Protein 4GXW (pdb70)

Structure (mmCIF, N/CA/C/O backbone):
data_4GXW
#
_entry.id   4GXW
#
_cell.length_a   73.058
_cell.length_b   66.223
_cell.length_c   75.432
_cell.angle_alpha   90.000
_cell.angle_beta   93.640
_cell.angle_gamma   90.000
#
_symmetry.space_group_name_H-M   'P 1 21 1'
#
loop_
_entity.id
_entity.type
_entity.pdbx_description
1 polymer 'Adenosine deaminase'
2 non-polymer 'ZINC ION'
3 non-polymer 'CHLORIDE ION'
4 water water
#
loop_
_atom_site.group_PDB
_atom_site.id
_atom_site.type_symbol
_atom_site.label_atom_id
_atom_site.label_alt_id
_atom_site.label_comp_id
_atom_site.label_asym_id
_atom_site.label_entity_id
_atom_site.label_seq_id
_atom_site.pdbx_PDB_ins_code
_atom_site.Cartn_x
_atom_site.Cartn_y
_atom_site.Cartn_z
_atom_site.occupancy
_atom_site.B_iso_or_equiv
_atom_site.auth_seq_id
_atom_site.auth_comp_id
_atom_site.auth_asym_id
_atom_site.auth_atom_id
_atom_site.pdbx_PDB_model_num
ATOM 1 N N . GLY A 1 4 ? -56.790 -14.685 20.367 1.00 37.37 3 GLY A N 1
ATOM 2 C CA . GLY A 1 4 ? -55.611 -14.562 19.526 1.00 29.86 3 GLY A CA 1
ATOM 3 C C . GLY A 1 4 ? -55.351 -15.825 18.724 1.00 30.75 3 GLY A C 1
ATOM 4 O O . GLY A 1 4 ? -56.203 -16.709 18.652 1.00 36.48 3 GLY A O 1
ATOM 5 N N . THR A 1 5 ? -54.173 -15.908 18.116 1.00 22.25 4 THR A N 1
ATOM 6 C CA . THR A 1 5 ? -53.770 -17.100 17.384 1.00 20.72 4 THR A CA 1
ATOM 7 C C . THR A 1 5 ? -52.492 -17.627 18.003 1.00 17.96 4 THR A C 1
ATOM 8 O O . THR A 1 5 ? -51.708 -16.847 18.542 1.00 19.37 4 THR A O 1
ATOM 12 N N . PRO A 1 6 ? -52.269 -18.949 17.926 1.00 17.16 5 PRO A N 1
ATOM 13 C CA . PRO A 1 6 ? -50.994 -19.477 18.414 1.00 15.87 5 PRO A CA 1
ATOM 14 C C . PRO A 1 6 ? -49.824 -18.802 17.701 1.00 16.66 5 PRO A C 1
ATOM 15 O O . PRO A 1 6 ? -49.889 -18.562 16.489 1.00 15.62 5 PRO A O 1
ATOM 19 N N . GLY A 1 7 ? -48.793 -18.451 18.463 1.00 17.47 6 GLY A N 1
ATOM 20 C CA . GLY A 1 7 ? -47.595 -17.841 17.909 1.00 16.63 6 GLY A CA 1
ATOM 21 C C . GLY A 1 7 ? -47.813 -16.455 17.327 1.00 19.32 6 GLY A C 1
ATOM 22 O O . GLY A 1 7 ? -46.951 -15.934 16.622 1.00 17.54 6 GLY A O 1
ATOM 23 N N . ASN A 1 8 ? -48.965 -15.858 17.623 1.00 19.86 7 ASN A N 1
ATOM 24 C CA . ASN A 1 8 ? -49.331 -14.560 17.056 1.00 17.94 7 ASN A CA 1
ATOM 25 C C . ASN A 1 8 ? -49.210 -14.515 15.534 1.00 18.67 7 ASN A C 1
ATOM 26 O O . ASN A 1 8 ? -48.877 -13.476 14.959 1.00 20.41 7 ASN A O 1
ATOM 31 N N . VAL A 1 9 ? -49.472 -15.648 14.889 1.00 15.68 8 VAL A N 1
ATOM 32 C CA . VAL A 1 9 ? -49.472 -15.721 13.434 1.00 14.43 8 VAL A CA 1
ATOM 33 C C . VAL A 1 9 ? -50.749 -15.056 12.907 1.00 14.66 8 VAL A C 1
ATOM 34 O O . VAL A 1 9 ? -51.688 -14.815 13.678 1.00 15.06 8 VAL A O 1
ATOM 38 N N . PRO A 1 10 ? -50.791 -14.733 11.602 1.00 15.03 9 PRO A N 1
ATOM 39 C CA . PRO A 1 10 ? -52.020 -14.142 11.058 1.00 15.94 9 PRO A CA 1
ATOM 40 C C . PRO A 1 10 ? -53.264 -15.002 11.320 1.00 16.12 9 PRO A C 1
ATOM 41 O O . PRO A 1 10 ? -53.186 -16.231 11.313 1.00 15.58 9 PRO A O 1
ATOM 45 N N . ALA A 1 11 ? -54.401 -14.353 11.554 1.00 16.90 10 ALA A N 1
ATOM 46 C CA . ALA A 1 11 ? -55.630 -15.065 11.862 1.00 17.93 10 ALA A CA 1
ATOM 47 C C . ALA A 1 11 ? -55.989 -15.983 10.702 1.00 17.87 10 ALA A C 1
ATOM 48 O O . ALA A 1 11 ? -55.745 -15.650 9.544 1.00 19.97 10 ALA A O 1
ATOM 50 N N . ALA A 1 12 ? -56.540 -17.147 11.021 1.00 17.64 11 ALA A N 1
ATOM 51 C CA . ALA A 1 12 ? -56.925 -18.114 9.995 1.00 23.08 11 ALA A CA 1
ATOM 52 C C . ALA A 1 12 ? -57.950 -17.519 9.034 1.00 28.34 11 ALA A C 1
ATOM 53 O O . ALA A 1 12 ? -58.868 -16.823 9.460 1.00 26.22 11 ALA A O 1
ATOM 55 N N . ARG A 1 13 ? -57.779 -17.787 7.742 1.00 32.78 12 ARG A N 1
ATOM 56 C CA . ARG A 1 13 ? -58.710 -17.318 6.720 1.00 41.82 12 ARG A CA 1
ATOM 57 C C . ARG A 1 13 ? -59.399 -18.521 6.084 1.00 40.75 12 ARG A C 1
ATOM 58 O O . ARG A 1 13 ? -59.951 -18.430 4.989 1.00 39.57 12 ARG A O 1
ATOM 66 N N . THR A 1 14 ? -59.374 -19.639 6.804 1.00 37.60 13 THR A N 1
ATOM 67 C CA . THR A 1 14 ? -59.778 -20.938 6.274 1.00 35.07 13 THR A CA 1
ATOM 68 C C . THR A 1 14 ? -61.204 -21.349 6.619 1.00 36.06 13 THR A C 1
ATOM 69 O O . THR A 1 14 ? -61.687 -22.368 6.125 1.00 33.51 13 THR A O 1
ATOM 73 N N . GLY A 1 15 ? -61.862 -20.592 7.492 1.00 37.35 14 GLY A N 1
ATOM 74 C CA . GLY A 1 15 ? -63.211 -20.931 7.909 1.00 38.96 14 GLY A CA 1
ATOM 75 C C . GLY A 1 15 ? -63.317 -21.976 9.012 1.00 38.40 14 GLY A C 1
ATOM 76 O O . GLY A 1 15 ? -64.401 -22.175 9.568 1.00 43.23 14 GLY A O 1
ATOM 77 N N . ILE A 1 16 ? -62.212 -22.655 9.326 1.00 38.27 15 ILE A N 1
ATOM 78 C CA . ILE A 1 16 ? -62.212 -23.608 10.436 1.00 37.05 15 ILE A CA 1
ATOM 79 C C . ILE A 1 16 ? -62.224 -22.861 11.757 1.00 37.42 15 ILE A C 1
ATOM 80 O O . ILE A 1 16 ? -61.336 -22.047 12.030 1.00 35.84 15 ILE A O 1
ATOM 85 N N . GLU A 1 17 ? -63.226 -23.136 12.582 1.00 34.45 16 GLU A N 1
ATOM 86 C CA . GLU A 1 17 ? -63.240 -22.589 13.927 1.00 35.59 16 GLU A CA 1
ATOM 87 C C . GLU A 1 17 ? -62.683 -23.628 14.886 1.00 25.07 16 GLU A C 1
ATOM 88 O O . GLU A 1 17 ? -63.194 -24.746 14.970 1.00 29.71 16 GLU A O 1
ATOM 94 N N . ILE A 1 18 ? -61.607 -23.266 15.576 1.00 23.67 17 ILE A N 1
ATOM 95 C CA . ILE A 1 18 ? -61.011 -24.150 16.564 1.00 20.04 17 ILE A CA 1
ATOM 96 C C . ILE A 1 18 ? -61.820 -24.075 17.854 1.00 20.94 17 ILE A C 1
ATOM 97 O O . ILE A 1 18 ? -62.012 -22.997 18.418 1.00 20.31 17 ILE A O 1
ATOM 102 N N . THR A 1 19 ? -62.303 -25.225 18.308 1.00 18.69 18 THR A N 1
ATOM 103 C CA . THR A 1 19 ? -63.131 -25.287 19.503 1.00 17.26 18 THR A CA 1
ATOM 104 C C . THR A 1 19 ? -62.354 -25.947 20.626 1.00 18.38 18 THR A C 1
ATOM 105 O O . THR A 1 19 ? -61.250 -26.459 20.411 1.00 16.20 18 THR A O 1
ATOM 109 N N . ALA A 1 20 ? -62.936 -25.946 21.822 1.00 17.87 19 ALA A N 1
ATOM 110 C CA . ALA A 1 20 ? -62.336 -26.639 22.955 1.00 16.39 19 ALA A CA 1
ATOM 111 C C . ALA A 1 20 ? -62.079 -28.105 22.616 1.00 17.19 19 ALA A C 1
ATOM 112 O O . ALA A 1 20 ? -61.060 -28.658 23.009 1.00 16.17 19 ALA A O 1
ATOM 114 N N . ALA A 1 21 ? -63.006 -28.723 21.883 1.00 15.36 20 ALA A N 1
ATOM 115 C CA . ALA A 1 21 ? -62.850 -30.110 21.444 1.00 15.44 20 ALA A CA 1
ATOM 116 C C . ALA A 1 21 ? -61.574 -30.299 20.621 1.00 14.26 20 ALA A C 1
ATOM 117 O O . ALA A 1 21 ? -60.806 -31.250 20.839 1.00 13.70 20 ALA A O 1
ATOM 119 N N . HIS A 1 22 ? -61.352 -29.397 19.669 1.00 14.38 21 HIS A N 1
ATOM 120 C CA . HIS A 1 22 ? -60.141 -29.431 18.857 1.00 13.82 21 HIS A CA 1
ATOM 121 C C . HIS A 1 22 ? -58.908 -29.288 19.734 1.00 13.27 21 HIS A C 1
ATOM 122 O O . HIS A 1 22 ? -57.941 -30.033 19.581 1.00 12.73 21 HIS A O 1
ATOM 129 N N . ARG A 1 23 ? -58.935 -28.329 20.656 1.00 13.50 22 ARG A N 1
ATOM 130 C CA . ARG A 1 23 ? -57.774 -28.120 21.523 1.00 13.07 22 ARG A CA 1
ATOM 131 C C . ARG A 1 23 ? -57.464 -29.344 22.380 1.00 12.71 22 ARG A C 1
ATOM 132 O O . ARG A 1 23 ? -56.296 -29.667 22.586 1.00 13.48 22 ARG A O 1
ATOM 140 N N . ALA A 1 24 ? -58.503 -30.030 22.847 1.00 13.71 23 ALA A N 1
ATOM 141 C CA . ALA A 1 24 ? -58.320 -31.243 23.628 1.00 12.77 23 ALA A CA 1
ATOM 142 C C . ALA A 1 24 ? -57.676 -32.324 22.759 1.00 13.77 23 ALA A C 1
ATOM 143 O O . ALA A 1 24 ? -56.798 -33.056 23.226 1.00 13.98 23 ALA A O 1
ATOM 145 N N . PHE A 1 25 ? -58.109 -32.414 21.498 1.00 12.35 24 PHE A N 1
ATOM 146 C CA . PHE A 1 25 ? -57.528 -33.360 20.542 1.00 11.95 24 PHE A CA 1
ATOM 147 C C . PHE A 1 25 ? -56.044 -33.084 20.327 1.00 11.80 24 PHE A C 1
ATOM 148 O O . PHE A 1 25 ? -55.224 -33.979 20.463 1.00 11.45 24 PHE A O 1
ATOM 156 N N . PHE A 1 26 ? -55.698 -31.841 20.009 1.00 11.49 25 PHE A N 1
ATOM 157 C CA . PHE A 1 26 ? -54.299 -31.531 19.708 1.00 11.04 25 PHE A CA 1
ATOM 158 C C . PHE A 1 26 ? -53.410 -31.759 20.922 1.00 10.74 25 PHE A C 1
ATOM 159 O O . PHE A 1 26 ? -52.269 -32.210 20.790 1.00 11.26 25 PHE A O 1
ATOM 167 N N . HIS A 1 27 ? -53.940 -31.455 22.100 1.00 11.48 26 HIS A N 1
ATOM 168 C CA . HIS A 1 27 ? -53.212 -31.665 23.342 1.00 11.80 26 HIS A CA 1
ATOM 169 C C . HIS A 1 27 ? -52.956 -33.139 23.647 1.00 12.00 26 HIS A C 1
ATOM 170 O O . HIS A 1 27 ? -51.847 -33.502 24.045 1.00 11.87 26 HIS A O 1
ATOM 177 N N . ALA A 1 28 ? -53.983 -33.970 23.466 1.00 11.87 27 ALA A N 1
ATOM 178 C CA . ALA A 1 28 ? -53.915 -35.390 23.799 1.00 10.71 27 ALA A CA 1
ATOM 179 C C . ALA A 1 28 ? -53.041 -36.202 22.841 1.00 10.53 27 ALA A C 1
ATOM 180 O O . ALA A 1 28 ? -52.550 -37.274 23.200 1.00 11.73 27 ALA A O 1
ATOM 182 N N A LEU A 1 29 ? -52.881 -35.700 21.622 0.31 11.20 28 LEU A N 1
ATOM 183 N N B LEU A 1 29 ? -52.865 -35.698 21.619 0.69 11.30 28 LEU A N 1
ATOM 184 C CA A LEU A 1 29 ? -52.074 -36.333 20.581 0.31 12.23 28 LEU A CA 1
ATOM 185 C CA B LEU A 1 29 ? -52.072 -36.385 20.596 0.69 10.03 28 LEU A CA 1
ATOM 186 C C A LEU A 1 29 ? -50.681 -36.751 21.084 0.31 11.11 28 LEU A C 1
ATOM 187 C C B LEU A 1 29 ? -50.702 -36.776 21.124 0.69 10.35 28 LEU A C 1
ATOM 188 O O A LEU A 1 29 ? -49.920 -35.904 21.544 0.31 10.75 28 LEU A O 1
ATOM 189 O O B LEU A 1 29 ? -49.965 -35.928 21.616 0.69 11.38 28 LEU A O 1
ATOM 198 N N . PRO A 1 30 ? -50.343 -38.058 21.017 1.00 10.05 29 PRO A N 1
ATOM 199 C CA . PRO A 1 30 ? -48.961 -38.400 21.392 1.00 10.76 29 PRO A CA 1
ATOM 200 C C . PRO A 1 30 ? -48.004 -37.819 20.361 1.00 8.92 29 PRO A C 1
ATOM 201 O O . PRO A 1 30 ? -48.314 -37.842 19.163 1.00 9.97 29 PRO A O 1
ATOM 205 N N . LYS A 1 31 ? -46.865 -37.304 20.819 1.00 8.88 30 LYS A N 1
ATOM 206 C CA . LYS A 1 31 ? -45.958 -36.576 19.950 1.00 8.62 30 LYS A CA 1
ATOM 207 C C . LYS A 1 31 ? -44.504 -36.923 20.164 1.00 8.82 30 LYS A C 1
ATOM 208 O O . LYS A 1 31 ? -44.081 -37.278 21.274 1.00 9.83 30 LYS A O 1
ATOM 214 N N A VAL A 1 32 ? -43.743 -36.773 19.088 0.31 9.28 31 VAL A N 1
ATOM 215 N N B VAL A 1 32 ? -43.727 -36.849 19.089 0.69 8.21 31 VAL A N 1
ATOM 216 C CA A VAL A 1 32 ? -42.299 -36.675 19.149 0.31 8.66 31 VAL A CA 1
ATOM 217 C CA B VAL A 1 32 ? -42.293 -36.646 19.231 0.69 8.07 31 VAL A CA 1
ATOM 218 C C A VAL A 1 32 ? -41.962 -35.241 18.737 0.31 10.22 31 VAL A C 1
ATOM 219 C C B VAL A 1 32 ? -42.007 -35.213 18.806 0.69 8.53 31 VAL A C 1
ATOM 220 O O A VAL A 1 32 ? -42.673 -34.647 17.925 0.31 10.64 31 VAL A O 1
ATOM 221 O O B VAL A 1 32 ? -42.771 -34.607 18.044 0.69 9.08 31 VAL A O 1
ATOM 228 N N . GLU A 1 33 ? -40.915 -34.665 19.320 1.00 8.08 32 GLU A N 1
ATOM 229 C CA . GLU A 1 33 ? -40.401 -33.378 18.843 1.00 7.89 32 GLU A CA 1
ATOM 230 C C . GLU A 1 33 ? -38.969 -33.609 18.365 1.00 8.45 32 GLU A C 1
ATOM 231 O O . GLU A 1 33 ? -38.140 -34.154 19.107 1.00 9.27 32 GLU A O 1
ATOM 237 N N . LEU A 1 34 ? -38.703 -33.209 17.121 1.00 7.71 33 LEU A N 1
ATOM 238 C CA . LEU A 1 34 ? -37.411 -33.446 16.481 1.00 7.76 33 LEU A CA 1
ATOM 239 C C . LEU A 1 34 ? -36.680 -32.162 16.120 1.00 8.12 33 LEU A C 1
ATOM 240 O O . LEU A 1 34 ? -35.562 -32.213 15.619 1.00 9.06 33 LEU A O 1
ATOM 245 N N . HIS A 1 35 ? -37.307 -31.011 16.356 1.00 7.68 34 HIS A N 1
ATOM 246 C CA . HIS A 1 35 ? -36.725 -29.723 15.975 1.00 8.24 34 HIS A CA 1
ATOM 247 C C . HIS A 1 35 ? -37.042 -28.683 17.035 1.00 8.40 34 HIS A C 1
ATOM 248 O O . HIS A 1 35 ? -38.098 -28.040 17.007 1.00 8.71 34 HIS A O 1
ATOM 255 N N . CYS A 1 36 ? -36.124 -28.538 17.982 1.00 8.25 35 CYS A N 1
ATOM 256 C CA . CYS A 1 36 ? -36.278 -27.589 19.074 1.00 7.96 35 CYS A CA 1
ATOM 257 C C . CYS A 1 36 ? -34.912 -27.189 19.585 1.00 8.13 35 CYS A C 1
ATOM 258 O O . CYS A 1 36 ? -34.093 -28.046 19.918 1.00 8.66 35 CYS A O 1
ATOM 261 N N . HIS A 1 37 ? -34.672 -25.887 19.660 1.00 8.83 36 HIS A N 1
ATOM 262 C CA . HIS A 1 37 ? -33.418 -25.373 20.203 1.00 8.35 36 HIS A CA 1
ATOM 263 C C . HIS A 1 37 ? -33.585 -25.129 21.693 1.00 8.44 36 HIS A C 1
ATOM 264 O O . HIS A 1 37 ? -34.475 -24.379 22.114 1.00 9.14 36 HIS A O 1
ATOM 271 N N . LEU A 1 38 ? -32.723 -25.773 22.478 1.00 9.25 37 LEU A N 1
ATOM 272 C CA . LEU A 1 38 ? -32.691 -25.605 23.927 1.00 9.09 37 LEU A CA 1
ATOM 273 C C . LEU A 1 38 ? -32.780 -24.137 24.347 1.00 9.07 37 LEU A C 1
ATOM 274 O O . LEU A 1 38 ? -33.588 -23.772 25.205 1.00 9.43 37 LEU A O 1
ATOM 279 N N . LEU A 1 39 ? -31.959 -23.295 23.730 1.00 9.05 38 LEU A N 1
ATOM 280 C CA . LEU A 1 39 ? -31.874 -21.896 24.119 1.00 9.49 38 LEU A CA 1
ATOM 281 C C . LEU A 1 39 ? -33.064 -21.077 23.609 1.00 10.16 38 LEU A C 1
ATOM 282 O O . LEU A 1 39 ? -33.236 -19.922 23.998 1.00 13.57 38 LEU A O 1
ATOM 287 N N . GLY A 1 40 ? -33.883 -21.683 22.752 1.00 10.25 39 GLY A N 1
ATOM 288 C CA . GLY A 1 40 ? -35.144 -21.078 22.340 1.00 13.21 39 GLY A CA 1
ATOM 289 C C . GLY A 1 40 ? -36.348 -21.569 23.136 1.00 11.21 39 GLY A C 1
ATOM 290 O O . GLY A 1 40 ? -37.504 -21.284 22.786 1.00 12.00 39 GLY A O 1
ATOM 291 N N . ALA A 1 41 ? -36.072 -22.321 24.201 1.00 9.92 40 ALA A N 1
ATOM 292 C CA . ALA A 1 41 ? -37.104 -22.905 25.055 1.00 9.89 40 ALA A CA 1
ATOM 293 C C . ALA A 1 41 ? -36.949 -22.468 26.508 1.00 9.96 40 ALA A C 1
ATOM 294 O O . ALA A 1 41 ? -37.499 -23.097 27.402 1.00 10.80 40 ALA A O 1
ATOM 296 N N . VAL A 1 42 ? -36.191 -21.403 26.751 1.00 10.18 41 VAL A N 1
ATOM 297 C CA . VAL A 1 42 ? -36.044 -20.898 28.109 1.00 10.71 41 VAL A CA 1
ATOM 298 C C . VAL A 1 42 ? -37.298 -20.135 28.532 1.00 11.76 41 VAL A C 1
ATOM 299 O O . VAL A 1 42 ? -37.751 -19.232 27.822 1.00 13.77 41 VAL A O 1
ATOM 303 N N . ARG A 1 43 ? -37.859 -20.497 29.683 1.00 12.41 42 ARG A N 1
ATOM 304 C CA . ARG A 1 43 ? -39.047 -19.809 30.188 1.00 13.24 42 ARG A CA 1
ATOM 305 C C . ARG A 1 43 ? -38.706 -18.363 30.532 1.00 13.39 42 ARG A C 1
ATOM 306 O O . ARG A 1 43 ? -37.619 -18.086 31.048 1.00 13.44 42 ARG A O 1
ATOM 314 N N . HIS A 1 44 ? -39.636 -17.452 30.260 1.00 19.79 43 HIS A N 1
ATOM 315 C CA . HIS A 1 44 ? -39.413 -16.037 30.545 1.00 20.86 43 HIS A CA 1
ATOM 316 C C . HIS A 1 44 ? -38.901 -15.807 31.965 1.00 20.69 43 HIS A C 1
ATOM 317 O O . HIS A 1 44 ? -37.932 -15.076 32.171 1.00 20.93 43 HIS A O 1
ATOM 324 N N . ASP A 1 45 ? -39.525 -16.451 32.945 1.00 20.34 44 ASP A N 1
ATOM 325 C CA . ASP A 1 45 ? -39.135 -16.213 34.331 1.00 20.32 44 ASP A CA 1
ATOM 326 C C . ASP A 1 45 ? -37.781 -16.841 34.702 1.00 19.24 44 ASP A C 1
ATOM 327 O O . ASP A 1 45 ? -37.089 -16.369 35.609 1.00 19.37 44 ASP A O 1
ATOM 332 N N . THR A 1 46 ? -37.397 -17.893 33.995 1.00 18.28 45 THR A N 1
ATOM 333 C CA . THR A 1 46 ? -36.062 -18.448 34.184 1.00 17.41 45 THR A CA 1
ATOM 334 C C . THR A 1 46 ? -35.008 -17.534 33.556 1.00 17.90 45 THR A C 1
ATOM 335 O O . THR A 1 46 ? -33.921 -17.360 34.108 1.00 18.42 45 THR A O 1
ATOM 339 N N . PHE A 1 47 ? -35.354 -16.938 32.415 1.00 18.45 46 PHE A N 1
ATOM 340 C CA . PHE A 1 47 ? -34.508 -15.936 31.765 1.00 19.10 46 PHE A CA 1
ATOM 341 C C . PHE A 1 47 ? -34.254 -14.780 32.742 1.00 19.95 46 PHE A C 1
ATOM 342 O O . PHE A 1 47 ? -33.117 -14.322 32.899 1.00 20.07 46 PHE A O 1
ATOM 350 N N . VAL A 1 48 ? -35.316 -14.323 33.405 1.00 20.61 47 VAL A N 1
ATOM 351 C CA . VAL A 1 48 ? -35.213 -13.287 34.432 1.00 21.48 47 VAL A CA 1
ATOM 352 C C . VAL A 1 48 ? -34.267 -13.687 35.566 1.00 22.12 47 VAL A C 1
ATOM 353 O O . VAL A 1 48 ? -33.387 -12.912 35.948 1.00 21.69 47 VAL A O 1
ATOM 357 N N . ALA A 1 49 ? -34.434 -14.901 36.085 1.00 21.15 48 ALA A N 1
ATOM 358 C CA . ALA A 1 49 ? -33.612 -15.386 37.192 1.00 23.73 48 ALA A CA 1
ATOM 359 C C . ALA A 1 49 ? -32.144 -15.445 36.803 1.00 22.75 48 ALA A C 1
ATOM 360 O O . ALA A 1 49 ? -31.270 -15.040 37.576 1.00 24.76 48 ALA A O 1
ATOM 362 N N . LEU A 1 50 ? -31.875 -15.958 35.606 1.00 19.12 49 LEU A N 1
ATOM 363 C CA . LEU A 1 50 ? -30.510 -16.033 35.104 1.00 18.09 49 LEU A CA 1
ATOM 364 C C . LEU A 1 50 ? -29.885 -14.645 34.940 1.00 21.87 49 LEU A C 1
ATOM 365 O O . LEU A 1 50 ? -28.727 -14.424 35.299 1.00 19.82 49 LEU A O 1
ATOM 370 N N . ALA A 1 51 ? -30.658 -13.706 34.408 1.00 20.11 50 ALA A N 1
ATOM 371 C CA . ALA A 1 51 ? -30.176 -12.343 34.199 1.00 23.03 50 ALA A CA 1
ATOM 372 C C . ALA A 1 51 ? -29.843 -11.648 35.518 1.00 27.30 50 ALA A C 1
ATOM 373 O O . ALA A 1 51 ? -28.808 -10.984 35.649 1.00 26.61 50 ALA A O 1
ATOM 375 N N . GLN A 1 52 ? -30.732 -11.795 36.493 1.00 23.82 51 GLN A N 1
ATOM 376 C CA . GLN A 1 52 ? -30.560 -11.140 37.783 1.00 30.88 51 GLN A CA 1
ATOM 377 C C . GLN A 1 52 ? -29.350 -11.692 38.525 1.00 37.75 51 GLN A C 1
ATOM 378 O O . GLN A 1 52 ? -28.613 -10.942 39.165 1.00 42.00 51 GLN A O 1
ATOM 384 N N . ARG A 1 53 ? -29.135 -13.000 38.427 1.00 34.03 52 ARG A N 1
ATOM 385 C CA . ARG A 1 53 ? -27.991 -13.620 39.089 1.00 38.53 52 ARG A CA 1
ATOM 386 C C . ARG A 1 53 ? -26.659 -13.277 38.416 1.00 35.82 52 ARG A C 1
ATOM 387 O O . ARG A 1 53 ? -25.661 -13.030 39.095 1.00 37.77 52 ARG A O 1
ATOM 395 N N . SER A 1 54 ? -26.640 -13.262 37.086 1.00 31.88 53 SER A N 1
ATOM 396 C CA . SER A 1 54 ? -25.401 -13.002 36.348 1.00 34.38 53 SER A CA 1
ATOM 397 C C . SER A 1 54 ? -25.033 -11.528 36.303 1.00 38.49 53 SER A C 1
ATOM 398 O O . SER A 1 54 ? -23.895 -11.177 35.980 1.00 39.97 53 SER A O 1
ATOM 401 N N . GLY A 1 55 ? -25.990 -10.664 36.622 1.00 38.49 54 GLY A N 1
ATOM 402 C CA . GLY A 1 55 ? -25.790 -9.237 36.468 1.00 38.48 54 GLY A CA 1
ATOM 403 C C . GLY A 1 55 ? -25.623 -8.900 35.000 1.00 40.49 54 GLY A C 1
ATOM 404 O O . GLY A 1 55 ? -24.814 -8.050 34.631 1.00 45.61 54 GLY A O 1
ATOM 405 N N . ALA A 1 56 ? -26.388 -9.589 34.159 1.00 35.58 55 ALA A N 1
ATOM 406 C CA . ALA A 1 56 ? -26.355 -9.350 32.725 1.00 33.17 55 ALA A CA 1
ATOM 407 C C . ALA A 1 56 ? -26.814 -7.929 32.441 1.00 31.75 55 ALA A C 1
ATOM 408 O O . ALA A 1 56 ? -27.734 -7.431 33.093 1.00 33.33 55 ALA A O 1
ATOM 410 N N . PRO A 1 57 ? -26.179 -7.270 31.460 1.00 31.07 56 PRO A N 1
ATOM 411 C CA . PRO A 1 57 ? -26.539 -5.906 31.057 1.00 39.73 56 PRO A CA 1
ATOM 412 C C . PRO A 1 57 ? -27.841 -5.902 30.266 1.00 39.77 56 PRO A C 1
ATOM 413 O O . PRO A 1 57 ? -27.889 -5.425 29.129 1.00 35.45 56 PRO A O 1
ATOM 417 N N . ILE A 1 58 ? -28.883 -6.457 30.880 1.00 37.25 57 ILE A N 1
ATOM 418 C CA . ILE A 1 58 ? -30.198 -6.606 30.276 1.00 38.92 57 ILE A CA 1
ATOM 419 C C . ILE A 1 58 ? -31.232 -6.372 31.379 1.00 37.11 57 ILE A C 1
ATOM 420 O O . ILE A 1 58 ? -31.337 -7.172 32.312 1.00 41.37 57 ILE A O 1
ATOM 425 N N . GLU A 1 59 ? -31.982 -5.276 31.290 1.00 42.12 58 GLU A N 1
ATOM 426 C CA . GLU A 1 59 ? -32.989 -4.975 32.308 1.00 44.61 58 GLU A CA 1
ATOM 427 C C . GLU A 1 59 ? -34.316 -5.655 31.992 1.00 40.22 58 GLU A C 1
ATOM 428 O O . GLU A 1 59 ? -34.494 -6.199 30.896 1.00 34.16 58 GLU A O 1
ATOM 434 N N . ARG A 1 60 ? -35.236 -5.619 32.956 1.00 39.31 59 ARG A N 1
ATOM 435 C CA . ARG A 1 60 ? -36.550 -6.249 32.811 1.00 41.13 59 ARG A CA 1
ATOM 436 C C . ARG A 1 60 ? -37.226 -5.934 31.480 1.00 42.45 59 ARG A C 1
ATOM 437 O O . ARG A 1 60 ? -37.904 -6.786 30.921 1.00 39.75 59 ARG A O 1
ATOM 445 N N . ALA A 1 61 ? -37.024 -4.721 30.969 1.00 44.32 60 ALA A N 1
ATOM 446 C CA . ALA A 1 61 ? -37.640 -4.310 29.707 1.00 48.39 60 ALA A CA 1
ATOM 447 C C . ALA A 1 61 ? -36.853 -4.725 28.455 1.00 50.41 60 ALA A C 1
ATOM 448 O O . ALA A 1 61 ? -37.425 -4.853 27.372 1.00 52.02 60 ALA A O 1
ATOM 450 N N . GLU A 1 62 ? -35.545 -4.920 28.597 1.00 51.70 61 GLU A N 1
ATOM 451 C CA . GLU A 1 62 ? -34.734 -5.408 27.485 1.00 49.21 61 GLU A CA 1
ATOM 452 C C . GLU A 1 62 ? -35.022 -6.894 27.302 1.00 48.14 61 GLU A C 1
ATOM 453 O O . GLU A 1 62 ? -34.921 -7.429 26.198 1.00 44.57 61 GLU A O 1
ATOM 459 N N . ILE A 1 63 ? -35.405 -7.550 28.395 1.00 39.50 62 ILE A N 1
ATOM 460 C CA . ILE A 1 63 ? -35.803 -8.954 28.364 1.00 37.54 62 ILE A CA 1
ATOM 461 C C . ILE A 1 63 ? -37.117 -9.125 27.603 1.00 42.41 62 ILE A C 1
ATOM 462 O O . ILE A 1 63 ? -37.419 -10.202 27.087 1.00 38.87 62 ILE A O 1
ATOM 467 N N . ASP A 1 64 ? -37.899 -8.055 27.514 1.00 47.66 63 ASP A N 1
ATOM 468 C CA . ASP A 1 64 ? -39.238 -8.178 26.947 1.00 46.18 63 ASP A CA 1
ATOM 469 C C . ASP A 1 64 ? -39.338 -7.844 25.459 1.00 48.53 63 ASP A C 1
ATOM 470 O O . ASP A 1 64 ? -40.288 -8.254 24.798 1.00 50.14 63 ASP A O 1
ATOM 475 N N . ALA A 1 65 ? -38.357 -7.122 24.929 1.00 48.41 64 ALA A N 1
ATOM 476 C CA . ALA A 1 65 ? -38.214 -7.032 23.482 1.00 50.08 64 ALA A CA 1
ATOM 477 C C . ALA A 1 65 ? -37.689 -8.381 22.996 1.00 47.35 64 ALA A C 1
ATOM 478 O O . ALA A 1 65 ? -37.986 -8.811 21.879 1.00 48.33 64 ALA A O 1
ATOM 480 N N . PHE A 1 66 ? -36.908 -9.037 23.854 1.00 43.39 65 PHE A N 1
ATOM 481 C CA . PHE A 1 66 ? -36.417 -10.390 23.598 1.00 38.93 65 PHE A CA 1
ATOM 482 C C . PHE A 1 66 ? -37.577 -11.376 23.449 1.00 37.73 65 PHE A C 1
ATOM 483 O O . PHE A 1 66 ? -37.556 -12.242 22.573 1.00 41.59 65 PHE A O 1
ATOM 491 N N . TYR A 1 67 ? -38.589 -11.236 24.304 1.00 36.99 66 TYR A N 1
ATOM 492 C CA . TYR A 1 67 ? -39.728 -12.159 24.324 1.00 33.99 66 TYR A CA 1
ATOM 493 C C . TYR A 1 67 ? -40.962 -11.663 23.571 1.00 43.21 66 TYR A C 1
ATOM 494 O O . TYR A 1 67 ? -41.971 -12.365 23.496 1.00 40.97 66 TYR A O 1
ATOM 503 N N . ALA A 1 68 ? -40.881 -10.459 23.013 1.00 42.44 67 ALA A N 1
ATOM 504 C CA . ALA A 1 68 ? -41.966 -9.936 22.188 1.00 43.74 67 ALA A CA 1
ATOM 505 C C . ALA A 1 68 ? -41.978 -10.624 20.827 1.00 46.82 67 ALA A C 1
ATOM 506 O O . ALA A 1 68 ? -40.951 -10.699 20.150 1.00 46.73 67 ALA A O 1
ATOM 508 N N . ARG A 1 69 ? -43.146 -11.125 20.438 1.00 45.69 68 ARG A N 1
ATOM 509 C CA . ARG A 1 69 ? -43.305 -11.837 19.177 1.00 38.48 68 ARG A CA 1
ATOM 510 C C . ARG A 1 69 ? -44.333 -11.120 18.303 1.00 42.68 68 ARG A C 1
ATOM 511 O O . ARG A 1 69 ? -45.542 -11.316 18.459 1.00 44.32 68 ARG A O 1
ATOM 519 N N . GLY A 1 70 ? -43.839 -10.290 17.386 1.00 47.44 69 GLY A N 1
ATOM 520 C CA . GLY A 1 70 ? -44.685 -9.407 16.598 1.00 53.13 69 GLY A CA 1
ATOM 521 C C . GLY A 1 70 ? -45.154 -9.971 15.269 1.00 57.59 69 GLY A C 1
ATOM 522 O O . GLY A 1 70 ? -44.934 -11.145 14.973 1.00 52.05 69 GLY A O 1
ATOM 523 N N . GLU A 1 71 ? -45.786 -9.122 14.459 1.00 62.32 70 GLU A N 1
ATOM 524 C CA . GLU A 1 71 ? -46.486 -9.570 13.250 1.00 64.16 70 GLU A CA 1
ATOM 525 C C . GLU A 1 71 ? -45.574 -9.874 12.052 1.00 61.94 70 GLU A C 1
ATOM 526 O O . GLU A 1 71 ? -45.826 -10.818 11.301 1.00 61.64 70 GLU A O 1
ATOM 532 N N . LYS A 1 72 ? -44.529 -9.073 11.868 1.00 57.77 71 LYS A N 1
ATOM 533 C CA . LYS A 1 72 ? -43.479 -9.397 10.906 1.00 54.79 71 LYS A CA 1
ATOM 534 C C . LYS A 1 72 ? -42.220 -9.729 11.692 1.00 48.35 71 LYS A C 1
ATOM 535 O O . LYS A 1 72 ? -41.218 -9.023 11.576 1.00 47.14 71 LYS A O 1
ATOM 541 N N . PRO A 1 73 ? -42.256 -10.819 12.479 1.00 37.04 72 PRO A N 1
ATOM 542 C CA . PRO A 1 73 ? -41.280 -10.985 13.562 1.00 37.69 72 PRO A CA 1
ATOM 543 C C . PRO A 1 73 ? -39.830 -11.099 13.104 1.00 40.85 72 PRO A C 1
ATOM 544 O O . PRO A 1 73 ? -39.522 -11.739 12.098 1.00 32.03 72 PRO A O 1
ATOM 548 N N . VAL A 1 74 ? -38.946 -10.460 13.859 1.00 44.57 73 VAL A N 1
ATOM 549 C CA . VAL A 1 74 ? -37.519 -10.610 13.647 1.00 46.53 73 VAL A CA 1
ATOM 550 C C . VAL A 1 74 ? -37.083 -11.984 14.140 1.00 43.43 73 VAL A C 1
ATOM 551 O O . VAL A 1 74 ? -37.735 -12.584 15.000 1.00 37.59 73 VAL A O 1
ATOM 555 N N . GLY A 1 75 ? -35.989 -12.489 13.582 1.00 39.23 74 GLY A N 1
ATOM 556 C CA . GLY A 1 75 ? -35.438 -13.751 14.031 1.00 37.54 74 GLY A CA 1
ATOM 557 C C . GLY A 1 75 ? -34.915 -13.616 15.448 1.00 36.36 74 GLY A C 1
ATOM 558 O O . GLY A 1 75 ? -34.537 -12.525 15.877 1.00 34.13 74 GLY A O 1
ATOM 559 N N . VAL A 1 76 ? -34.881 -14.730 16.168 1.00 27.33 75 VAL A N 1
ATOM 560 C CA . VAL A 1 76 ? -34.556 -14.711 17.589 1.00 19.75 75 VAL A CA 1
ATOM 561 C C . VAL A 1 76 ? -33.125 -15.168 17.873 1.00 16.57 75 VAL A C 1
ATOM 562 O O . VAL A 1 76 ? -32.774 -15.441 19.021 1.00 14.87 75 VAL A O 1
ATOM 566 N N . LEU A 1 77 ? -32.299 -15.238 16.835 1.00 17.46 76 LEU A N 1
ATOM 567 C CA . LEU A 1 77 ? -30.924 -15.702 17.000 1.00 15.72 76 LEU A CA 1
ATOM 568 C C . LEU A 1 77 ? -30.157 -14.836 18.002 1.00 21.60 76 LEU A C 1
ATOM 569 O O . LEU A 1 77 ? -29.310 -15.339 18.746 1.00 17.03 76 LEU A O 1
ATOM 574 N N . HIS A 1 78 ? -30.486 -13.548 18.047 1.00 16.77 77 HIS A N 1
ATOM 575 C CA . HIS A 1 78 ? -29.835 -12.624 18.978 1.00 18.61 77 HIS A CA 1
ATOM 576 C C . HIS A 1 78 ? -30.135 -12.948 20.442 1.00 15.46 77 HIS A C 1
ATOM 577 O O . HIS A 1 78 ? -29.320 -12.665 21.323 1.00 14.04 77 HIS A O 1
ATOM 584 N N . VAL A 1 79 ? -31.294 -13.551 20.705 1.00 14.70 78 VAL A N 1
ATOM 585 C CA . VAL A 1 79 ? -31.629 -13.941 22.068 1.00 13.46 78 VAL A CA 1
ATOM 586 C C . VAL A 1 79 ? -30.759 -15.123 22.483 1.00 9.85 78 VAL A C 1
ATOM 587 O O . VAL A 1 79 ? -30.246 -15.155 23.606 1.00 10.71 78 VAL A O 1
ATOM 591 N N . LEU A 1 80 ? -30.588 -16.078 21.568 1.00 11.65 79 LEU A N 1
ATOM 592 C CA . LEU A 1 80 ? -29.704 -17.208 21.808 1.00 10.97 79 LEU A CA 1
ATOM 593 C C . LEU A 1 80 ? -28.291 -16.714 22.084 1.00 9.90 79 LEU A C 1
ATOM 594 O O . LEU A 1 80 ? -27.619 -17.206 22.996 1.00 10.51 79 LEU A O 1
ATOM 599 N N . ARG A 1 81 ? -27.854 -15.712 21.316 1.00 10.40 80 ARG A N 1
ATOM 600 C CA . ARG A 1 81 ? -26.521 -15.140 21.480 1.00 10.96 80 ARG A CA 1
ATOM 601 C C . ARG A 1 81 ? -26.361 -14.484 22.853 1.00 9.58 80 ARG A C 1
ATOM 602 O O . ARG A 1 81 ? -25.317 -14.617 23.493 1.00 10.59 80 ARG A O 1
ATOM 610 N N . ALA A 1 82 ? -27.397 -13.775 23.297 1.00 10.67 81 ALA A N 1
ATOM 611 C CA . ALA A 1 82 ? -27.377 -13.141 24.617 1.00 10.08 81 ALA A CA 1
ATOM 612 C C . ALA A 1 82 ? -27.317 -14.174 25.749 1.00 9.70 81 ALA A C 1
ATOM 613 O O . ALA A 1 82 ? -26.642 -13.960 26.757 1.00 9.76 81 ALA A O 1
ATOM 615 N N . LEU A 1 83 ? -28.025 -15.294 25.579 1.00 9.46 82 LEU A N 1
ATOM 616 C CA . LEU A 1 83 ? -27.970 -16.382 26.557 1.00 9.25 82 LEU A CA 1
ATOM 617 C C . LEU A 1 83 ? -26.535 -16.899 26.714 1.00 9.04 82 LEU A C 1
ATOM 618 O O . LEU A 1 83 ? -26.030 -17.009 27.837 1.00 9.86 82 LEU A O 1
ATOM 623 N N . ASP A 1 84 ? -25.868 -17.183 25.594 1.00 8.89 83 ASP A N 1
ATOM 624 C CA . ASP A 1 84 ? -24.482 -17.652 25.646 1.00 9.58 83 ASP A CA 1
ATOM 625 C C . ASP A 1 84 ? -23.544 -16.630 26.282 1.00 10.50 83 ASP A C 1
ATOM 626 O O . ASP A 1 84 ? -22.694 -16.975 27.098 1.00 11.40 83 ASP A O 1
ATOM 631 N N . ARG A 1 85 ? -23.677 -15.367 25.891 1.00 9.73 84 ARG A N 1
ATOM 632 C CA . ARG A 1 85 ? -22.680 -14.377 26.290 1.00 10.27 84 ARG A CA 1
ATOM 633 C C . ARG A 1 85 ? -22.854 -13.868 27.720 1.00 11.55 84 ARG A C 1
ATOM 634 O O . ARG A 1 85 ? -21.866 -13.560 28.388 1.00 12.54 84 ARG A O 1
ATOM 642 N N . TYR A 1 86 ? -24.097 -13.791 28.194 1.00 10.00 85 TYR A N 1
ATOM 643 C CA . TYR A 1 86 ? -24.362 -13.123 29.473 1.00 11.87 85 TYR A CA 1
ATOM 644 C C . TYR A 1 86 ? -25.087 -13.941 30.542 1.00 11.89 85 TYR A C 1
ATOM 645 O O . TYR A 1 86 ? -24.882 -13.712 31.737 1.00 17.29 85 TYR A O 1
ATOM 654 N N . LEU A 1 87 ? -25.936 -14.874 30.133 1.00 11.80 86 LEU A N 1
ATOM 655 C CA . LEU A 1 87 ? -26.859 -15.488 31.087 1.00 11.05 86 LEU A CA 1
ATOM 656 C C . LEU A 1 87 ? -26.456 -16.859 31.593 1.00 10.52 86 LEU A C 1
ATOM 657 O O . LEU A 1 87 ? -26.630 -17.167 32.772 1.00 13.17 86 LEU A O 1
ATOM 662 N N . LEU A 1 88 ? -25.962 -17.700 30.695 1.00 11.05 87 LEU A N 1
ATOM 663 C CA . LEU A 1 88 ? -25.618 -19.072 31.046 1.00 11.33 87 LEU A CA 1
ATOM 664 C C . LEU A 1 88 ? -24.170 -19.076 31.523 1.00 9.51 87 LEU A C 1
ATOM 665 O O . LEU A 1 88 ? -23.231 -19.025 30.714 1.00 12.67 87 LEU A O 1
ATOM 670 N N . THR A 1 89 ? -23.983 -19.102 32.838 1.00 9.30 88 THR A N 1
ATOM 671 C CA . THR A 1 89 ? -22.646 -18.924 33.402 1.00 9.45 88 THR A CA 1
ATOM 672 C C . THR A 1 89 ? -22.129 -20.118 34.204 1.00 11.23 88 THR A C 1
ATOM 673 O O . THR A 1 89 ? -20.968 -20.120 34.621 1.00 11.60 88 THR A O 1
ATOM 677 N N . ARG A 1 90 ? -22.981 -21.119 34.420 1.00 10.64 89 ARG A N 1
ATOM 678 C CA . ARG A 1 90 ? -22.601 -22.328 35.153 1.00 10.80 89 ARG A CA 1
ATOM 679 C C . ARG A 1 90 ? -23.216 -23.517 34.457 1.00 11.40 89 ARG A C 1
ATOM 680 O O . ARG A 1 90 ? -24.312 -23.402 33.913 1.00 10.12 89 ARG A O 1
ATOM 688 N N . PRO A 1 91 ? -22.542 -24.680 34.496 1.00 9.68 90 PRO A N 1
ATOM 689 C CA . PRO A 1 91 ? -23.142 -25.902 33.946 1.00 9.92 90 PRO A CA 1
ATOM 690 C C . PRO A 1 91 ? -24.553 -26.128 34.456 1.00 10.48 90 PRO A C 1
ATOM 691 O O . PRO A 1 91 ? -25.415 -26.555 33.683 1.00 11.24 90 PRO A O 1
ATOM 695 N N . ASP A 1 92 ? -24.803 -25.835 35.726 1.00 10.53 91 ASP A N 1
ATOM 696 C CA . ASP A 1 92 ? -26.128 -26.092 36.286 1.00 11.22 91 ASP A CA 1
ATOM 697 C C . ASP A 1 92 ? -27.256 -25.326 35.585 1.00 10.97 91 ASP A C 1
ATOM 698 O O . ASP A 1 92 ? -28.409 -25.756 35.602 1.00 10.28 91 ASP A O 1
ATOM 703 N N . ASP A 1 93 ? -26.930 -24.198 34.966 1.00 9.94 92 ASP A N 1
ATOM 704 C CA . ASP A 1 93 ? -27.921 -23.437 34.214 1.00 9.66 92 ASP A CA 1
ATOM 705 C C . ASP A 1 93 ? -28.410 -24.240 33.012 1.00 9.10 92 ASP A C 1
ATOM 706 O O . ASP A 1 93 ? -29.598 -24.200 32.671 1.00 10.29 92 ASP A O 1
ATOM 711 N N . LEU A 1 94 ? -27.500 -24.974 32.377 1.00 9.47 93 LEU A N 1
ATOM 712 C CA . LEU A 1 94 ? -27.840 -25.837 31.247 1.00 9.59 93 LEU A CA 1
ATOM 713 C C . LEU A 1 94 ? -28.691 -27.017 31.704 1.00 9.70 93 LEU A C 1
ATOM 714 O O . LEU A 1 94 ? -29.633 -27.411 31.010 1.00 9.44 93 LEU A O 1
ATOM 719 N N . ARG A 1 95 ? -28.368 -27.579 32.868 1.00 10.31 94 ARG A N 1
ATOM 720 C CA . ARG A 1 95 ? -29.196 -28.629 33.449 1.00 9.31 94 ARG A CA 1
ATOM 721 C C . ARG A 1 95 ? -30.615 -28.100 33.636 1.00 9.84 94 ARG A C 1
ATOM 722 O O . ARG A 1 95 ? -31.599 -28.741 33.228 1.00 9.88 94 ARG A O 1
ATOM 730 N N . ARG A 1 96 ? -30.725 -26.933 34.265 1.00 9.52 95 ARG A N 1
ATOM 731 C CA . ARG A 1 96 ? -32.038 -26.349 34.539 1.00 10.04 95 ARG A CA 1
ATOM 732 C C . ARG A 1 96 ? -32.877 -26.142 33.277 1.00 9.30 95 ARG A C 1
ATOM 733 O O . ARG A 1 96 ? -34.057 -26.520 33.232 1.00 9.73 95 ARG A O 1
ATOM 741 N N . ILE A 1 97 ? -32.293 -25.532 32.252 1.00 9.55 96 ILE A N 1
ATOM 742 C CA . ILE A 1 97 ? -33.101 -25.233 31.077 1.00 9.80 96 ILE A CA 1
ATOM 743 C C . ILE A 1 97 ? -33.458 -26.495 30.286 1.00 10.18 96 ILE A C 1
ATOM 744 O O . ILE A 1 97 ? -34.536 -26.557 29.689 1.00 10.07 96 ILE A O 1
ATOM 749 N N . ALA A 1 98 ? -32.594 -27.510 30.317 1.00 8.72 97 ALA A N 1
ATOM 750 C CA . ALA A 1 98 ? -32.930 -28.790 29.689 1.00 9.06 97 ALA A CA 1
ATOM 751 C C . ALA A 1 98 ? -34.105 -29.448 30.417 1.00 9.69 97 ALA A C 1
ATOM 752 O O . ALA A 1 98 ? -35.059 -29.914 29.790 1.00 10.40 97 ALA A O 1
ATOM 754 N N . TYR A 1 99 ? -34.039 -29.462 31.744 1.00 9.24 98 TYR A N 1
ATOM 755 C CA . TYR A 1 99 ? -35.075 -30.079 32.561 1.00 9.25 98 TYR A CA 1
ATOM 756 C C . TYR A 1 99 ? -36.403 -29.353 32.366 1.00 10.19 98 TYR A C 1
ATOM 757 O O . TYR A 1 99 ? -37.449 -29.996 32.213 1.00 10.04 98 TYR A O 1
ATOM 766 N N . GLU A 1 100 ? -36.367 -28.020 32.354 1.00 9.73 99 GLU A N 1
ATOM 767 C CA . GLU A 1 100 ? -37.602 -27.243 32.217 1.00 10.88 99 GLU A CA 1
ATOM 768 C C . GLU A 1 100 ? -38.221 -27.360 30.826 1.00 10.11 99 GLU A C 1
ATOM 769 O O . GLU A 1 100 ? -39.443 -27.407 30.695 1.00 10.28 99 GLU A O 1
ATOM 775 N N . TYR A 1 101 ? -37.388 -27.414 29.793 1.00 9.86 100 TYR A N 1
ATOM 776 C CA . TYR A 1 101 ? -37.886 -27.647 28.440 1.00 9.13 100 TYR A CA 1
ATOM 777 C C . TYR A 1 101 ? -38.595 -28.999 28.375 1.00 9.45 100 TYR A C 1
ATOM 778 O O . TYR A 1 101 ? -39.731 -29.093 27.896 1.00 8.97 100 TYR A O 1
ATOM 787 N N . LEU A 1 102 ? -37.946 -30.040 28.884 1.00 9.73 101 LEU A N 1
ATOM 788 C CA . LEU A 1 102 ? -38.510 -31.378 28.805 1.00 10.02 101 LEU A CA 1
ATOM 789 C C . LEU A 1 102 ? -39.793 -31.497 29.632 1.00 9.93 101 LEU A C 1
ATOM 790 O O . LEU A 1 102 ? -40.734 -32.185 29.223 1.00 10.05 101 LEU A O 1
ATOM 795 N N . GLU A 1 103 ? -39.848 -30.813 30.774 1.00 10.66 102 GLU A N 1
ATOM 796 C CA . GLU A 1 103 ? -41.088 -30.741 31.550 1.00 10.61 102 GLU A CA 1
ATOM 797 C C . GLU A 1 103 ? -42.222 -30.116 30.736 1.00 10.60 102 GLU A C 1
ATOM 798 O O . GLU A 1 103 ? -43.340 -30.627 30.703 1.00 11.02 102 GLU A O 1
ATOM 804 N N . ASP A 1 104 ? -41.927 -29.000 30.079 1.00 11.53 103 ASP A N 1
ATOM 805 C CA . ASP A 1 104 ? -42.932 -28.316 29.270 1.00 11.14 103 ASP A CA 1
ATOM 806 C C . ASP A 1 104 ? -43.374 -29.148 28.065 1.00 10.18 103 ASP A C 1
ATOM 807 O O . ASP A 1 104 ? -44.564 -29.159 27.725 1.00 11.43 103 ASP A O 1
ATOM 812 N N . ALA A 1 105 ? -42.438 -29.841 27.425 1.00 10.05 104 ALA A N 1
ATOM 813 C CA . ALA A 1 105 ? -42.788 -30.719 26.309 1.00 10.19 104 ALA A CA 1
ATOM 814 C C . ALA A 1 105 ? -43.669 -31.880 26.785 1.00 11.09 104 ALA A C 1
ATOM 815 O O . ALA A 1 105 ? -44.695 -32.201 26.162 1.00 9.95 104 ALA A O 1
ATOM 817 N N . ALA A 1 106 ? -43.286 -32.496 27.902 1.00 10.02 105 ALA A N 1
ATOM 818 C CA . ALA A 1 106 ? -44.048 -33.616 28.458 1.00 12.88 105 ALA A CA 1
ATOM 819 C C . ALA A 1 106 ? -45.483 -33.219 28.777 1.00 12.30 105 ALA A C 1
ATOM 820 O O . ALA A 1 106 ? -46.402 -34.022 28.614 1.00 11.85 105 ALA A O 1
ATOM 822 N N . ALA A 1 107 ? -45.675 -31.977 29.210 1.00 11.41 106 ALA A N 1
ATOM 823 C CA . ALA A 1 107 ? -47.001 -31.485 29.566 1.00 12.65 106 ALA A CA 1
ATOM 824 C C . ALA A 1 107 ? -47.931 -31.478 28.351 1.00 12.53 106 ALA A C 1
ATOM 825 O O . ALA A 1 107 ? -49.152 -31.459 28.500 1.00 15.06 106 ALA A O 1
ATOM 827 N N . HIS A 1 108 ? -47.349 -31.501 27.157 1.00 11.04 107 HIS A N 1
ATOM 828 C CA . HIS A 1 108 ? -48.115 -31.521 25.915 1.00 11.60 107 HIS A CA 1
ATOM 829 C C . HIS A 1 108 ? -48.059 -32.877 25.232 1.00 10.03 107 HIS A C 1
ATOM 830 O O . HIS A 1 108 ? -48.283 -32.986 24.027 1.00 11.34 107 HIS A O 1
ATOM 837 N N . ASN A 1 109 ? -47.763 -33.908 26.021 1.00 10.84 108 ASN A N 1
ATOM 838 C CA . ASN A 1 109 ? -47.723 -35.283 25.536 1.00 10.27 108 ASN A CA 1
ATOM 839 C C . ASN A 1 109 ? -46.645 -35.554 24.489 1.00 9.55 108 ASN A C 1
ATOM 840 O O . ASN A 1 109 ? -46.772 -36.475 23.673 1.00 9.66 108 ASN A O 1
ATOM 845 N N . VAL A 1 110 ? -45.575 -34.761 24.522 1.00 9.49 109 VAL A N 1
ATOM 846 C CA . VAL A 1 110 ? -44.354 -35.158 23.847 1.00 9.83 109 VAL A CA 1
ATOM 847 C C . VAL A 1 110 ? -43.746 -36.295 24.664 1.00 10.41 109 VAL A C 1
ATOM 848 O O . VAL A 1 110 ? -43.453 -36.128 25.856 1.00 11.42 109 VAL A O 1
ATOM 852 N N . ARG A 1 111 ? -43.576 -37.450 24.028 1.00 9.34 110 ARG A N 1
ATOM 853 C CA . ARG A 1 111 ? -43.067 -38.637 24.710 1.00 9.12 110 ARG A CA 1
ATOM 854 C C . ARG A 1 111 ? -41.585 -38.847 24.450 1.00 9.68 110 ARG A C 1
ATOM 855 O O . ARG A 1 111 ? -40.916 -39.593 25.164 1.00 10.81 110 ARG A O 1
ATOM 863 N N . HIS A 1 112 ? -41.079 -38.160 23.429 1.00 8.64 111 HIS A N 1
ATOM 864 C CA . HIS A 1 112 ? -39.691 -38.269 23.012 1.00 8.46 111 HIS A CA 1
ATOM 865 C C . HIS A 1 112 ? -39.311 -36.956 22.342 1.00 8.27 111 HIS A C 1
ATOM 866 O O . HIS A 1 112 ? -39.963 -36.540 21.381 1.00 8.76 111 HIS A O 1
ATOM 873 N N . ALA A 1 113 ? -38.265 -36.307 22.852 1.00 8.39 112 ALA A N 1
ATOM 874 C CA . ALA A 1 113 ? -37.807 -35.019 22.327 1.00 8.58 112 ALA A CA 1
ATOM 875 C C . ALA A 1 113 ? -36.325 -35.076 21.982 1.00 9.26 112 ALA A C 1
ATOM 876 O O . ALA A 1 113 ? -35.506 -35.484 22.808 1.00 9.68 112 ALA A O 1
ATOM 878 N N . GLU A 1 114 ? -35.974 -34.653 20.771 1.00 8.07 113 GLU A N 1
ATOM 879 C CA . GLU A 1 114 ? -34.574 -34.517 20.385 1.00 9.24 113 GLU A CA 1
ATOM 880 C C . GLU A 1 114 ? -34.342 -33.036 20.167 1.00 9.81 113 GLU A C 1
ATOM 881 O O . GLU A 1 114 ? -35.055 -32.408 19.375 1.00 10.40 113 GLU A O 1
ATOM 887 N N . PHE A 1 115 ? -33.375 -32.472 20.890 1.00 8.84 114 PHE A N 1
ATOM 888 C CA . PHE A 1 115 ? -33.200 -31.021 20.918 1.00 9.29 114 PHE A CA 1
ATOM 889 C C . PHE A 1 115 ? -31.769 -30.578 20.645 1.00 8.24 114 PHE A C 1
ATOM 890 O O . PHE A 1 115 ? -30.813 -31.312 20.925 1.00 9.33 114 PHE A O 1
ATOM 898 N N . PHE A 1 116 ? -31.647 -29.380 20.073 1.00 7.68 115 PHE A N 1
ATOM 899 C CA . PHE A 1 116 ? -30.378 -28.820 19.615 1.00 7.71 115 PHE A CA 1
ATOM 900 C C . PHE A 1 116 ? -29.710 -27.943 20.679 1.00 8.04 115 PHE A C 1
ATOM 901 O O . PHE A 1 116 ? -30.372 -27.150 21.357 1.00 8.79 115 PHE A O 1
ATOM 909 N N . TRP A 1 117 ? -28.388 -28.063 20.783 1.00 7.76 116 TRP A N 1
ATOM 910 C CA . TRP A 1 117 ? -27.586 -27.215 21.664 1.00 7.59 116 TRP A CA 1
ATOM 911 C C . TRP A 1 117 ? -26.292 -26.915 20.930 1.00 9.37 116 TRP A C 1
ATOM 912 O O . TRP A 1 117 ? -25.690 -27.830 20.365 1.00 10.18 116 TRP A O 1
ATOM 923 N N . ASN A 1 118 ? -25.873 -25.649 20.914 1.00 8.71 117 ASN A N 1
ATOM 924 C CA . ASN A 1 118 ? -24.607 -25.270 20.276 1.00 9.91 117 ASN A CA 1
ATOM 925 C C . ASN A 1 118 ? -23.446 -25.237 21.268 1.00 9.68 117 ASN A C 1
ATOM 926 O O . ASN A 1 118 ? -23.313 -24.303 22.057 1.00 10.12 117 ASN A O 1
ATOM 931 N N . PRO A 1 119 ? -22.585 -26.261 21.227 1.00 7.81 118 PRO A N 1
ATOM 932 C CA . PRO A 1 119 ? -21.457 -26.268 22.171 1.00 8.92 118 PRO A CA 1
ATOM 933 C C . PRO A 1 119 ? -20.420 -25.178 21.932 1.00 8.73 118 PRO A C 1
ATOM 934 O O . PRO A 1 119 ? -19.720 -24.814 22.875 1.00 9.55 118 PRO A O 1
ATOM 938 N N . THR A 1 120 ? -20.303 -24.682 20.701 1.00 9.05 119 THR A N 1
ATOM 939 C CA . THR A 1 120 ? -19.309 -23.652 20.420 1.00 8.99 119 THR A CA 1
ATOM 940 C C . THR A 1 120 ? -19.534 -22.415 21.286 1.00 8.39 119 THR A C 1
ATOM 941 O O . THR A 1 120 ? -18.607 -21.931 21.946 1.00 9.69 119 THR A O 1
ATOM 945 N N . GLY A 1 121 ? -20.766 -21.916 21.311 1.00 9.08 120 GLY A N 1
ATOM 946 C CA . GLY A 1 121 ? -21.101 -20.784 22.159 1.00 10.13 120 GLY A CA 1
ATOM 947 C C . GLY A 1 121 ? -20.841 -21.066 23.630 1.00 9.43 120 GLY A C 1
ATOM 948 O O . GLY A 1 121 ? -20.291 -20.232 24.345 1.00 10.13 120 GLY A O 1
ATOM 949 N N . THR A 1 122 ? -21.223 -22.246 24.096 1.00 8.46 121 THR A N 1
ATOM 950 C CA . THR A 1 122 ? -21.050 -22.579 25.501 1.00 8.76 121 THR A CA 1
ATOM 951 C C . THR A 1 122 ? -19.571 -22.632 25.895 1.00 8.68 121 THR A C 1
ATOM 952 O O . THR A 1 122 ? -19.170 -22.058 26.909 1.00 9.61 121 THR A O 1
ATOM 956 N N . VAL A 1 123 ? -18.766 -23.328 25.103 1.00 8.82 122 VAL A N 1
ATOM 957 C CA . VAL A 1 123 ? -17.349 -23.485 25.432 1.00 9.43 122 VAL A CA 1
ATOM 958 C C . VAL A 1 123 ? -16.551 -22.198 25.191 1.00 8.78 122 VAL A C 1
ATOM 959 O O . VAL A 1 123 ? -15.800 -21.755 26.064 1.00 9.75 122 VAL A O 1
ATOM 963 N N . ARG A 1 124 ? -16.732 -21.590 24.020 1.00 9.01 123 ARG A N 1
ATOM 964 C CA . ARG A 1 124 ? -15.916 -20.441 23.628 1.00 10.57 123 ARG A CA 1
ATOM 965 C C . ARG A 1 124 ? -16.404 -19.118 24.196 1.00 11.21 123 ARG A C 1
ATOM 966 O O . ARG A 1 124 ? -15.599 -18.231 24.463 1.00 13.69 123 ARG A O 1
ATOM 974 N N . VAL A 1 125 ? -17.718 -18.960 24.336 1.00 10.93 124 VAL A N 1
ATOM 975 C CA . VAL A 1 125 ? -18.263 -17.680 24.780 1.00 11.23 124 VAL A CA 1
ATOM 976 C C . VAL A 1 125 ? -18.652 -17.721 26.260 1.00 10.33 124 VAL A C 1
ATOM 977 O O . VAL A 1 125 ? -18.198 -16.881 27.035 1.00 11.90 124 VAL A O 1
ATOM 981 N N . SER A 1 126 ? -19.454 -18.705 26.664 1.00 9.04 125 SER A N 1
ATOM 982 C CA . SER A 1 126 ? -19.793 -18.824 28.085 1.00 11.06 125 SER A CA 1
ATOM 983 C C . SER A 1 126 ? -18.600 -19.264 28.929 1.00 12.02 125 SER A C 1
ATOM 984 O O . SER A 1 126 ? -18.559 -18.999 30.126 1.00 11.64 125 SER A O 1
ATOM 987 N N . GLY A 1 127 ? -17.635 -19.939 28.307 1.00 9.67 126 GLY A N 1
ATOM 988 C CA . GLY A 1 127 ? -16.449 -20.414 29.007 1.00 10.39 126 GLY A CA 1
ATOM 989 C C . GLY A 1 127 ? -16.720 -21.588 29.936 1.00 9.62 126 GLY A C 1
ATOM 990 O O . GLY A 1 127 ? -16.127 -21.694 31.014 1.00 11.06 126 GLY A O 1
ATOM 991 N N . ILE A 1 128 ? -17.645 -22.451 29.531 1.00 9.50 127 ILE A N 1
ATOM 992 C CA . ILE A 1 128 ? -17.952 -23.666 30.277 1.00 10.37 127 ILE A CA 1
ATOM 993 C C . ILE A 1 128 ? -17.409 -24.858 29.497 1.00 9.66 127 ILE A C 1
ATOM 994 O O . ILE A 1 128 ? -17.781 -25.066 28.345 1.00 10.65 127 ILE A O 1
ATOM 999 N N . PRO A 1 129 ? -16.501 -25.631 30.107 1.00 9.80 128 PRO A N 1
ATOM 1000 C CA . PRO A 1 129 ? -15.906 -26.764 29.387 1.00 11.05 128 PRO A CA 1
ATOM 1001 C C . PRO A 1 129 ? -16.953 -27.745 28.864 1.00 9.95 128 PRO A C 1
ATOM 1002 O O . PRO A 1 129 ? -17.973 -27.985 29.537 1.00 9.27 128 PRO A O 1
ATOM 1006 N N . TYR A 1 130 ? -16.702 -28.286 27.670 1.00 9.04 129 TYR A N 1
ATOM 1007 C CA . TYR A 1 130 ? -17.639 -29.196 27.020 1.00 8.54 129 TYR A CA 1
ATOM 1008 C C . TYR A 1 130 ? -18.098 -30.313 27.961 1.00 9.72 129 TYR A C 1
ATOM 1009 O O . TYR A 1 130 ? -19.290 -30.590 28.077 1.00 8.92 129 TYR A O 1
ATOM 1018 N N . ALA A 1 131 ? -17.139 -30.981 28.593 1.00 8.88 130 ALA A N 1
ATOM 1019 C CA . ALA A 1 131 ? -17.443 -32.156 29.408 1.00 9.39 130 ALA A CA 1
ATOM 1020 C C . ALA A 1 131 ? -18.439 -31.832 30.516 1.00 9.10 130 ALA A C 1
ATOM 1021 O O . ALA A 1 131 ? -19.363 -32.600 30.783 1.00 9.69 130 ALA A O 1
ATOM 1023 N N . ASP A 1 132 ? -18.253 -30.680 31.152 1.00 8.98 131 ASP A N 1
ATOM 1024 C CA . ASP A 1 132 ? -19.151 -30.252 32.220 1.00 10.21 131 ASP A CA 1
ATOM 1025 C C . ASP A 1 132 ? -20.513 -29.836 31.688 1.00 9.50 131 ASP A C 1
ATOM 1026 O O . ASP A 1 132 ? -21.538 -30.120 32.297 1.00 9.70 131 ASP A O 1
ATOM 1031 N N . ALA A 1 133 ? -20.516 -29.162 30.542 1.00 9.82 132 ALA A N 1
ATOM 1032 C CA . ALA A 1 133 ? -21.769 -28.725 29.937 1.00 9.42 132 ALA A CA 1
ATOM 1033 C C . ALA A 1 133 ? -22.620 -29.923 29.517 1.00 9.25 132 ALA A C 1
ATOM 1034 O O . ALA A 1 133 ? -23.815 -29.990 29.821 1.00 9.29 132 ALA A O 1
ATOM 1036 N N . GLN A 1 134 ? -22.014 -30.874 28.812 1.00 9.48 133 GLN A N 1
ATOM 1037 C CA . GLN A 1 134 ? -22.757 -32.046 28.359 1.00 8.70 133 GLN A CA 1
ATOM 1038 C C . GLN A 1 134 ? -23.267 -32.860 29.546 1.00 9.54 133 GLN A C 1
ATOM 1039 O O . GLN A 1 134 ? -24.409 -33.312 29.539 1.00 9.44 133 GLN A O 1
ATOM 1045 N N . ALA A 1 135 ? -22.430 -33.037 30.566 1.00 9.09 134 ALA A N 1
ATOM 1046 C CA . ALA A 1 135 ? -22.859 -33.792 31.737 1.00 10.34 134 ALA A CA 1
ATOM 1047 C C . ALA A 1 135 ? -24.073 -33.143 32.396 1.00 9.67 134 ALA A C 1
ATOM 1048 O O . ALA A 1 135 ? -24.992 -33.828 32.833 1.00 11.09 134 ALA A O 1
ATOM 1050 N N . ALA A 1 136 ? -24.078 -31.815 32.453 1.00 9.51 135 ALA A N 1
ATOM 1051 C CA . ALA A 1 136 ? -25.182 -31.103 33.090 1.00 10.46 135 ALA A CA 1
ATOM 1052 C C . ALA A 1 136 ? -26.478 -31.262 32.291 1.00 9.58 135 ALA A C 1
ATOM 1053 O O . ALA A 1 136 ? -27.554 -31.499 32.854 1.00 9.25 135 ALA A O 1
ATOM 1055 N N . ILE A 1 137 ? -26.386 -31.125 30.971 1.00 9.44 136 ILE A N 1
ATOM 1056 C CA . ILE A 1 137 ? -27.567 -31.318 30.138 1.00 8.66 136 ILE A CA 1
ATOM 1057 C C . ILE A 1 137 ? -28.101 -32.745 30.273 1.00 10.54 136 ILE A C 1
ATOM 1058 O O . ILE A 1 137 ? -29.306 -32.953 30.403 1.00 9.66 136 ILE A O 1
ATOM 1063 N N . VAL A 1 138 ? -27.195 -33.718 30.256 1.00 10.48 137 VAL A N 1
ATOM 1064 C CA . VAL A 1 138 ? -27.573 -35.123 30.391 1.00 10.15 137 VAL A CA 1
ATOM 1065 C C . VAL A 1 138 ? -28.266 -35.384 31.736 1.00 10.73 137 VAL A C 1
ATOM 1066 O O . VAL A 1 138 ? -29.239 -36.137 31.807 1.00 10.24 137 VAL A O 1
ATOM 1070 N N . THR A 1 139 ? -27.796 -34.730 32.795 1.00 10.05 138 THR A N 1
ATOM 1071 C CA . THR A 1 139 ? -28.453 -34.836 34.093 1.00 11.31 138 THR A CA 1
ATOM 1072 C C . THR A 1 139 ? -29.882 -34.311 34.020 1.00 10.97 138 THR A C 1
ATOM 1073 O O . THR A 1 139 ? -30.811 -34.931 34.555 1.00 11.35 138 THR A O 1
ATOM 1077 N N . GLY A 1 140 ? -30.059 -33.174 33.353 1.00 10.35 139 GLY A N 1
ATOM 1078 C CA . GLY A 1 140 ? -31.386 -32.608 33.180 1.00 10.89 139 GLY A CA 1
ATOM 1079 C C . GLY A 1 140 ? -32.285 -33.575 32.426 1.00 9.06 139 GLY A C 1
ATOM 1080 O O . GLY A 1 140 ? -33.453 -33.753 32.791 1.00 10.92 139 GLY A O 1
ATOM 1081 N N . MET A 1 141 ? -31.744 -34.204 31.385 1.00 9.30 140 MET A N 1
ATOM 1082 C CA . MET A 1 141 ? -32.480 -35.219 30.626 1.00 10.16 140 MET A CA 1
ATOM 1083 C C . MET A 1 141 ? -32.875 -36.409 31.489 1.00 9.13 140 MET A C 1
ATOM 1084 O O . MET A 1 141 ? -34.027 -36.842 31.462 1.00 10.61 140 MET A O 1
ATOM 1089 N N . ARG A 1 142 ? -31.935 -36.925 32.271 1.00 9.60 141 ARG A N 1
ATOM 1090 C CA . ARG A 1 142 ? -32.214 -38.096 33.096 1.00 11.83 141 ARG A CA 1
ATOM 1091 C C . ARG A 1 142 ? -33.223 -37.768 34.191 1.00 11.24 141 ARG A C 1
ATOM 1092 O O . ARG A 1 142 ? -34.126 -38.565 34.468 1.00 11.70 141 ARG A O 1
ATOM 1100 N N . ASP A 1 143 ? -33.109 -36.575 34.772 1.00 10.56 142 ASP A N 1
ATOM 1101 C CA . ASP A 1 143 ? -34.079 -36.115 35.768 1.00 12.10 142 ASP A CA 1
ATOM 1102 C C . ASP A 1 143 ? -35.485 -35.976 35.177 1.00 11.93 142 ASP A C 1
ATOM 1103 O O . ASP A 1 143 ? -36.472 -36.322 35.824 1.00 13.15 142 ASP A O 1
ATOM 1108 N N . ALA A 1 144 ? -35.574 -35.474 33.946 1.00 11.22 143 ALA A N 1
ATOM 1109 C CA . ALA A 1 144 ? -36.876 -35.300 33.297 1.00 11.05 143 ALA A CA 1
ATOM 1110 C C . ALA A 1 144 ? -37.499 -36.645 32.927 1.00 11.34 143 ALA A C 1
ATOM 1111 O O . ALA A 1 144 ? -38.725 -36.803 32.996 1.00 13.30 143 ALA A O 1
ATOM 1113 N N . ALA A 1 145 ? -36.676 -37.608 32.515 1.00 12.75 144 ALA A N 1
ATOM 1114 C CA . ALA A 1 145 ? -37.194 -38.950 32.252 1.00 11.77 144 ALA A CA 1
ATOM 1115 C C . ALA A 1 145 ? -37.774 -39.543 33.534 1.00 13.51 144 ALA A C 1
ATOM 1116 O O . ALA A 1 145 ? -38.860 -40.128 33.525 1.00 15.55 144 ALA A O 1
ATOM 1118 N N . ARG A 1 146 ? -37.054 -39.365 34.637 1.00 13.48 145 ARG A N 1
ATOM 1119 C CA . ARG A 1 146 ? -37.472 -39.854 35.942 1.00 17.28 145 ARG A CA 1
ATOM 1120 C C . ARG A 1 146 ? -38.771 -39.199 36.410 1.00 15.64 145 ARG A C 1
ATOM 1121 O O . ARG A 1 146 ? -39.679 -39.877 36.913 1.00 17.33 145 ARG A O 1
ATOM 1129 N N . ASP A 1 147 ? -38.857 -37.883 36.246 1.00 13.82 146 ASP A N 1
ATOM 1130 C CA . ASP A 1 147 ? -39.966 -37.108 36.805 1.00 14.47 146 ASP A CA 1
ATOM 1131 C C . ASP A 1 147 ? -41.213 -37.033 35.916 1.00 18.15 146 ASP A C 1
ATOM 1132 O O . ASP A 1 147 ? -42.336 -36.973 36.430 1.00 19.17 146 ASP A O 1
ATOM 1137 N N . PHE A 1 148 ? -41.024 -37.048 34.597 1.00 16.55 147 PHE A N 1
ATOM 1138 C CA . PHE A 1 148 ? -42.138 -36.846 33.667 1.00 14.83 147 PHE A CA 1
ATOM 1139 C C . PHE A 1 148 ? -42.309 -37.976 32.649 1.00 14.83 147 PHE A C 1
ATOM 1140 O O . PHE A 1 148 ? -43.274 -37.979 31.878 1.00 20.55 147 PHE A O 1
ATOM 1148 N N . GLY A 1 149 ? -41.375 -38.923 32.639 1.00 13.48 148 GLY A N 1
ATOM 1149 C CA . GLY A 1 149 ? -41.464 -40.082 31.766 1.00 14.64 148 GLY A CA 1
ATOM 1150 C C . GLY A 1 149 ? -41.144 -39.796 30.310 1.00 14.50 148 GLY A C 1
ATOM 1151 O O . GLY A 1 149 ? -41.367 -40.646 29.443 1.00 20.33 148 GLY A O 1
ATOM 1152 N N . ILE A 1 150 ? -40.610 -38.609 30.028 1.00 11.79 149 ILE A N 1
ATOM 1153 C CA . ILE A 1 150 ? -40.288 -38.231 28.658 1.00 12.78 149 ILE A CA 1
ATOM 1154 C C . ILE A 1 150 ? -38.877 -38.682 28.295 1.00 12.01 149 ILE A C 1
ATOM 1155 O O . ILE A 1 150 ? -37.938 -38.473 29.072 1.00 14.58 149 ILE A O 1
ATOM 1160 N N . GLY A 1 151 ? -38.735 -39.320 27.137 1.00 10.71 150 GLY A N 1
ATOM 1161 C CA . GLY A 1 151 ? -37.422 -39.706 26.637 1.00 10.52 150 GLY A CA 1
ATOM 1162 C C . GLY A 1 151 ? -36.820 -38.582 25.820 1.00 9.85 150 GLY A C 1
ATOM 1163 O O . GLY A 1 151 ? -37.539 -37.718 25.305 1.00 9.92 150 GLY A O 1
ATOM 1164 N N . ALA A 1 152 ? -35.497 -38.569 25.684 1.00 9.64 151 ALA A N 1
ATOM 1165 C CA . ALA A 1 152 ? -34.858 -37.468 24.966 1.00 9.10 151 ALA A CA 1
ATOM 1166 C C . ALA A 1 152 ? -33.510 -37.844 24.379 1.00 9.48 151 ALA A C 1
ATOM 1167 O O . ALA A 1 152 ? -32.839 -38.761 24.870 1.00 10.50 151 ALA A O 1
ATOM 1169 N N . ARG A 1 153 ? -33.129 -37.140 23.314 1.00 8.93 152 ARG A N 1
ATOM 1170 C CA . ARG A 1 153 ? -31.757 -37.167 22.811 1.00 8.37 152 ARG A CA 1
ATOM 1171 C C . ARG A 1 153 ? -31.242 -35.746 22.659 1.00 8.80 152 ARG A C 1
ATOM 1172 O O . ARG A 1 153 ? -32.003 -34.826 22.337 1.00 9.12 152 ARG A O 1
ATOM 1180 N N . LEU A 1 154 ? -29.941 -35.587 22.872 1.00 8.15 153 LEU A N 1
ATOM 1181 C CA . LEU A 1 154 ? -29.246 -34.320 22.688 1.00 8.67 153 LEU A CA 1
ATOM 1182 C C . LEU A 1 154 ? -28.522 -34.329 21.347 1.00 8.86 153 LEU A C 1
ATOM 1183 O O . LEU A 1 154 ? -27.855 -35.308 20.999 1.00 9.34 153 LEU A O 1
ATOM 1188 N N . ILE A 1 155 ? -28.653 -33.233 20.606 1.00 7.91 154 ILE A N 1
ATOM 1189 C CA . ILE A 1 155 ? -28.037 -33.088 19.292 1.00 9.29 154 ILE A CA 1
ATOM 1190 C C . ILE A 1 155 ? -27.148 -31.846 19.309 1.00 7.01 154 ILE A C 1
ATOM 1191 O O . ILE A 1 155 ? -27.601 -30.733 19.021 1.00 8.11 154 ILE A O 1
ATOM 1196 N N . PRO A 1 156 ? -25.865 -32.021 19.668 1.00 7.14 155 PRO A N 1
ATOM 1197 C CA . PRO A 1 156 ? -24.921 -30.904 19.583 1.00 8.66 155 PRO A CA 1
ATOM 1198 C C . PRO A 1 156 ? -24.910 -30.394 18.148 1.00 7.61 155 PRO A C 1
ATOM 1199 O O . PRO A 1 156 ? -24.856 -31.193 17.203 1.00 8.52 155 PRO A O 1
ATOM 1203 N N A SER A 1 157 ? -24.962 -29.077 17.982 0.71 7.26 156 SER A N 1
ATOM 1204 N N B SER A 1 157 ? -24.999 -29.075 17.994 0.29 8.27 156 SER A N 1
ATOM 1205 C CA A SER A 1 157 ? -25.183 -28.503 16.664 0.71 7.62 156 SER A CA 1
ATOM 1206 C CA B SER A 1 157 ? -25.217 -28.464 16.687 0.29 7.86 156 SER A CA 1
ATOM 1207 C C A SER A 1 157 ? -24.131 -27.477 16.298 0.71 8.28 156 SER A C 1
ATOM 1208 C C B SER A 1 157 ? -24.113 -27.486 16.308 0.29 8.22 156 SER A C 1
ATOM 1209 O O A SER A 1 157 ? -23.749 -26.624 17.108 0.71 8.96 156 SER A O 1
ATOM 1210 O O B SER A 1 157 ? -23.677 -26.669 17.122 0.29 9.26 156 SER A O 1
ATOM 1215 N N . ILE A 1 158 ? -23.677 -27.573 15.057 1.00 8.43 157 ILE A N 1
ATOM 1216 C CA . ILE A 1 158 ? -22.685 -26.662 14.521 1.00 8.08 157 ILE A CA 1
ATOM 1217 C C . ILE A 1 158 ? -23.251 -25.251 14.408 1.00 7.79 157 ILE A C 1
ATOM 1218 O O . ILE A 1 158 ? -24.391 -25.071 13.965 1.00 9.29 157 ILE A O 1
ATOM 1223 N N . ASP A 1 159 ? -22.487 -24.262 14.870 1.00 8.41 158 ASP A N 1
ATOM 1224 C CA . ASP A 1 159 ? -22.800 -22.851 14.676 1.00 9.49 158 ASP A CA 1
ATOM 1225 C C . ASP A 1 159 ? -22.179 -22.485 13.331 1.00 8.43 158 ASP A C 1
ATOM 1226 O O . ASP A 1 159 ? -20.969 -22.272 13.232 1.00 9.21 158 ASP A O 1
ATOM 1231 N N . ARG A 1 160 ? -22.993 -22.431 12.285 1.00 9.21 159 ARG A N 1
ATOM 1232 C CA . ARG A 1 160 ? -22.443 -22.280 10.939 1.00 9.51 159 ARG A CA 1
ATOM 1233 C C . ARG A 1 160 ? -21.852 -20.899 10.666 1.00 9.91 159 ARG A C 1
ATOM 1234 O O . ARG A 1 160 ? -21.224 -20.688 9.630 1.00 10.15 159 ARG A O 1
ATOM 1242 N N . GLU A 1 161 ? -22.044 -19.959 11.587 1.00 9.87 160 GLU A N 1
ATOM 1243 C CA . GLU A 1 161 ? -21.444 -18.636 11.443 1.00 10.16 160 GLU A CA 1
ATOM 1244 C C . GLU A 1 161 ? -19.980 -18.620 11.856 1.00 9.52 160 GLU A C 1
ATOM 1245 O O . GLU A 1 161 ? -19.269 -17.652 11.586 1.00 13.39 160 GLU A O 1
ATOM 1251 N N . GLN A 1 162 ? -19.527 -19.693 12.496 1.00 9.04 161 GLN A N 1
ATOM 1252 C CA . GLN A 1 162 ? -18.123 -19.830 12.863 1.00 9.33 161 GLN A CA 1
ATOM 1253 C C . GLN A 1 162 ? -17.400 -20.743 11.880 1.00 10.60 161 GLN A C 1
ATOM 1254 O O . GLN A 1 162 ? -18.024 -21.386 11.031 1.00 11.97 161 GLN A O 1
ATOM 1260 N N . ASP A 1 163 ? -16.074 -20.767 11.984 1.00 11.08 162 ASP A N 1
ATOM 1261 C CA . ASP A 1 163 ? -15.212 -21.532 11.079 1.00 11.51 162 ASP A CA 1
ATOM 1262 C C . ASP A 1 163 ? -15.515 -23.036 11.124 1.00 11.43 162 ASP A C 1
ATOM 1263 O O . ASP A 1 163 ? -15.905 -23.564 12.172 1.00 11.54 162 ASP A O 1
ATOM 1268 N N . PRO A 1 164 ? -15.345 -23.739 9.989 1.00 10.62 163 PRO A N 1
ATOM 1269 C CA . PRO A 1 164 ? -15.548 -25.197 9.993 1.00 11.90 163 PRO A CA 1
ATOM 1270 C C . PRO A 1 164 ? -14.662 -25.958 10.989 1.00 13.63 163 PRO A C 1
ATOM 1271 O O . PRO A 1 164 ? -15.044 -27.066 11.373 1.00 12.61 163 PRO A O 1
ATOM 1275 N N . ASP A 1 165 ? -13.533 -25.387 11.409 1.00 13.36 164 ASP A N 1
ATOM 1276 C CA . ASP A 1 165 ? -12.733 -25.998 12.474 1.00 15.25 164 ASP A CA 1
ATOM 1277 C C . ASP A 1 165 ? -13.502 -26.165 13.784 1.00 12.68 164 ASP A C 1
ATOM 1278 O O . ASP A 1 165 ? -13.261 -27.113 14.537 1.00 13.39 164 ASP A O 1
ATOM 1283 N N . GLU A 1 166 ? -14.415 -25.242 14.071 1.00 11.94 165 GLU A N 1
ATOM 1284 C CA . GLU A 1 166 ? -15.189 -25.329 15.304 1.00 13.58 165 GLU A CA 1
ATOM 1285 C C . GLU A 1 166 ? -16.158 -26.497 15.212 1.00 9.86 165 GLU A C 1
ATOM 1286 O O . GLU A 1 166 ? -16.457 -27.149 16.211 1.00 11.62 165 GLU A O 1
ATOM 1292 N N . ALA A 1 167 ? -16.633 -26.773 13.999 1.00 10.60 166 ALA A N 1
ATOM 1293 C CA . ALA A 1 167 ? -17.533 -27.893 13.769 1.00 9.98 166 ALA A CA 1
ATOM 1294 C C . ALA A 1 167 ? -16.814 -29.226 14.020 1.00 10.37 166 ALA A C 1
ATOM 1295 O O . ALA A 1 167 ? -17.356 -30.112 14.685 1.00 10.23 166 ALA A O 1
ATOM 1297 N N . VAL A 1 168 ? -15.589 -29.352 13.510 1.00 9.09 167 VAL A N 1
ATOM 1298 C CA . VAL A 1 168 ? -14.773 -30.529 13.785 1.00 11.56 167 VAL A CA 1
ATOM 1299 C C . VAL A 1 168 ? -14.531 -30.672 15.290 1.00 10.02 167 VAL A C 1
ATOM 1300 O O . VAL A 1 168 ? -14.586 -31.782 15.831 1.00 11.49 167 VAL A O 1
ATOM 1304 N N . ALA A 1 169 ? -14.297 -29.548 15.970 1.00 9.59 168 ALA A N 1
ATOM 1305 C CA . ALA A 1 169 ? -14.075 -29.568 17.417 1.00 12.16 168 ALA A CA 1
ATOM 1306 C C . ALA A 1 169 ? -15.256 -30.191 18.170 1.00 9.90 168 ALA A C 1
ATOM 1307 O O . ALA A 1 169 ? -15.070 -30.910 19.155 1.00 12.11 168 ALA A O 1
ATOM 1309 N N . ILE A 1 170 ? -16.476 -29.936 17.703 1.00 9.86 169 ILE A N 1
ATOM 1310 C CA . ILE A 1 170 ? -17.659 -30.519 18.336 1.00 11.20 169 ILE A CA 1
ATOM 1311 C C . ILE A 1 170 ? -17.647 -32.041 18.279 1.00 10.44 169 ILE A C 1
ATOM 1312 O O . ILE A 1 170 ? -17.916 -32.716 19.286 1.00 11.39 169 ILE A O 1
ATOM 1317 N N . VAL A 1 171 ? -17.329 -32.585 17.107 1.00 10.44 170 VAL A N 1
ATOM 1318 C CA . VAL A 1 171 ? -17.289 -34.030 16.963 1.00 10.26 170 VAL A CA 1
ATOM 1319 C C . VAL A 1 171 ? -16.189 -34.622 17.849 1.00 9.68 170 VAL A C 1
ATOM 1320 O O . VAL A 1 171 ? -16.390 -35.664 18.477 1.00 10.37 170 VAL A O 1
ATOM 1324 N N . ASP A 1 172 ? -15.042 -33.939 17.920 1.00 10.93 171 ASP A N 1
ATOM 1325 C CA . ASP A 1 172 ? -13.962 -34.343 18.829 1.00 11.24 171 ASP A CA 1
ATOM 1326 C C . ASP A 1 172 ? -14.468 -34.400 20.280 1.00 11.57 171 ASP A C 1
ATOM 1327 O O . ASP A 1 172 ? -14.229 -35.369 21.005 1.00 11.41 171 ASP A O 1
ATOM 1332 N N . TRP A 1 173 ? -15.168 -33.353 20.702 1.00 10.61 172 TRP A N 1
ATOM 1333 C CA . TRP A 1 173 ? -15.737 -33.324 22.048 1.00 11.08 172 TRP A CA 1
ATOM 1334 C C . TRP A 1 173 ? -16.693 -34.484 22.284 1.00 9.39 172 TRP A C 1
ATOM 1335 O O . TRP A 1 173 ? -16.665 -35.114 23.342 1.00 10.31 172 TRP A O 1
ATOM 1346 N N . MET A 1 174 ? -17.545 -34.753 21.300 1.00 8.93 173 MET A N 1
ATOM 1347 C CA . MET A 1 174 ? -18.544 -35.815 21.419 1.00 9.40 173 MET A CA 1
ATOM 1348 C C . MET A 1 174 ? -17.893 -37.184 21.565 1.00 10.49 173 MET A C 1
ATOM 1349 O O . MET A 1 174 ? -18.317 -37.988 22.394 1.00 11.64 173 MET A O 1
ATOM 1354 N N . LYS A 1 175 ? -16.857 -37.435 20.767 1.00 10.60 174 LYS A N 1
ATOM 1355 C CA . LYS A 1 175 ? -16.114 -38.690 20.843 1.00 12.03 174 LYS A CA 1
ATOM 1356 C C . LYS A 1 175 ? -15.452 -38.908 22.203 1.00 12.54 174 LYS A C 1
ATOM 1357 O O . LYS A 1 175 ? -15.325 -40.047 22.660 1.00 14.46 174 LYS A O 1
ATOM 1363 N N . ALA A 1 176 ? -15.027 -37.814 22.835 1.00 11.97 175 ALA A N 1
ATOM 1364 C CA . ALA A 1 176 ? -14.334 -37.861 24.119 1.00 13.26 175 ALA A CA 1
ATOM 1365 C C . ALA A 1 176 ? -15.303 -37.969 25.293 1.00 13.52 175 ALA A C 1
ATOM 1366 O O . ALA A 1 176 ? -14.884 -38.184 26.436 1.00 16.34 175 ALA A O 1
ATOM 1368 N N . ASN A 1 177 ? -16.593 -37.800 25.013 1.00 12.94 176 ASN A N 1
ATOM 1369 C CA . ASN A 1 177 ? -17.618 -37.787 26.052 1.00 12.73 176 ASN A CA 1
ATOM 1370 C C . ASN A 1 177 ? -18.854 -38.571 25.643 1.00 13.72 176 ASN A C 1
ATOM 1371 O O . ASN A 1 177 ? -19.963 -38.047 25.683 1.00 15.97 176 ASN A O 1
ATOM 1376 N N . ARG A 1 178 ? -18.676 -39.823 25.241 1.00 12.85 177 ARG A N 1
ATOM 1377 C CA . ARG A 1 178 ? -19.806 -40.580 24.717 1.00 13.68 177 ARG A CA 1
ATOM 1378 C C . ARG A 1 178 ? -20.859 -40.831 25.787 1.00 14.15 177 ARG A C 1
ATOM 1379 O O . ARG A 1 178 ? -20.542 -41.105 26.947 1.00 15.28 177 ARG A O 1
ATOM 1387 N N . ALA A 1 179 ? -22.119 -40.709 25.388 1.00 13.40 178 ALA A N 1
ATOM 1388 C CA . ALA A 1 179 ? -23.241 -40.968 26.274 1.00 12.75 178 ALA A CA 1
ATOM 1389 C C . ALA A 1 179 ? -24.407 -41.405 25.415 1.00 13.82 178 ALA A C 1
ATOM 1390 O O . ALA A 1 179 ? -24.582 -40.897 24.308 1.00 13.96 178 ALA A O 1
ATOM 1392 N N . ASP A 1 180 ? -25.210 -42.333 25.927 1.00 14.36 179 ASP A N 1
ATOM 1393 C CA . ASP A 1 180 ? -26.351 -42.841 25.172 1.00 16.81 179 ASP A CA 1
ATOM 1394 C C . ASP A 1 180 ? -27.325 -41.735 24.777 1.00 13.76 179 ASP A C 1
ATOM 1395 O O . ASP A 1 180 ? -27.995 -41.825 23.750 1.00 18.02 179 ASP A O 1
ATOM 1400 N N . GLU A 1 181 ? -27.391 -40.687 25.593 1.00 10.90 180 GLU A N 1
ATOM 1401 C CA . GLU A 1 181 ? -28.281 -39.557 25.335 1.00 12.45 180 GLU A CA 1
ATOM 1402 C C . GLU A 1 181 ? -27.883 -38.707 24.130 1.00 9.98 180 GLU A C 1
ATOM 1403 O O . GLU A 1 181 ? -28.718 -37.982 23.582 1.00 13.33 180 GLU A O 1
ATOM 1409 N N . VAL A 1 182 ? -26.617 -38.770 23.728 1.00 9.43 181 VAL A N 1
ATOM 1410 C CA . VAL A 1 182 ? -26.102 -37.863 22.710 1.00 10.43 181 VAL A CA 1
ATOM 1411 C C . VAL A 1 182 ? -25.984 -38.621 21.395 1.00 11.63 181 VAL A C 1
ATOM 1412 O O . VAL A 1 182 ? -25.119 -39.483 21.242 1.00 12.79 181 VAL A O 1
ATOM 1416 N N . ALA A 1 183 ? -26.864 -38.293 20.454 1.00 10.47 182 ALA A N 1
ATOM 1417 C CA . ALA A 1 183 ? -27.162 -39.173 19.329 1.00 10.62 182 ALA A CA 1
ATOM 1418 C C . ALA A 1 183 ? -26.583 -38.754 17.979 1.00 9.52 182 ALA A C 1
ATOM 1419 O O . ALA A 1 183 ? -26.439 -39.589 17.090 1.00 11.40 182 ALA A O 1
ATOM 1421 N N . GLY A 1 184 ? -26.286 -37.473 17.805 1.00 9.50 183 GLY A N 1
ATOM 1422 C CA . GLY A 1 184 ? -25.823 -37.014 16.512 1.00 8.04 183 GLY A CA 1
ATOM 1423 C C . GLY A 1 184 ? -25.626 -35.525 16.481 1.00 8.06 183 GLY A C 1
ATOM 1424 O O . GLY A 1 184 ? -25.739 -34.875 17.529 1.00 8.22 183 GLY A O 1
ATOM 1425 N N . ILE A 1 185 ? -25.344 -34.998 15.291 1.00 7.71 184 ILE A N 1
ATOM 1426 C CA . ILE A 1 185 ? -25.107 -33.569 15.119 1.00 7.25 184 ILE A CA 1
ATOM 1427 C C . ILE A 1 185 ? -26.105 -32.923 14.179 1.00 7.73 184 ILE A C 1
ATOM 1428 O O . ILE A 1 185 ? -26.723 -33.585 13.340 1.00 7.68 184 ILE A O 1
ATOM 1433 N N . GLY A 1 186 ? -26.224 -31.610 14.323 1.00 8.07 185 GLY A N 1
ATOM 1434 C CA . GLY A 1 186 ? -26.979 -30.776 13.406 1.00 8.52 185 GLY A CA 1
ATOM 1435 C C . GLY A 1 186 ? -26.159 -29.555 13.004 1.00 7.13 185 GLY A C 1
ATOM 1436 O O . GLY A 1 186 ? -24.981 -29.440 13.375 1.00 7.35 185 GLY A O 1
ATOM 1437 N N . ILE A 1 187 ? -26.762 -28.650 12.234 1.00 7.18 186 ILE A N 1
ATOM 1438 C CA . ILE A 1 187 ? -26.125 -27.380 11.879 1.00 8.87 186 ILE A CA 1
ATOM 1439 C C . ILE A 1 187 ? -27.202 -26.307 11.797 1.00 8.22 186 ILE A C 1
ATOM 1440 O O . ILE A 1 187 ? -28.259 -26.527 11.202 1.00 7.76 186 ILE A O 1
ATOM 1445 N N . ASP A 1 188 ? -26.950 -25.164 12.421 1.00 8.34 187 ASP A N 1
ATOM 1446 C CA . ASP A 1 188 ? -27.926 -24.081 12.436 1.00 8.55 187 ASP A CA 1
ATOM 1447 C C . ASP A 1 188 ? -27.249 -22.708 12.518 1.00 7.99 187 ASP A C 1
ATOM 1448 O O . ASP A 1 188 ? -26.057 -22.589 12.219 1.00 8.84 187 ASP A O 1
ATOM 1453 N N . TYR A 1 189 ? -28.007 -21.701 12.946 1.00 8.70 188 TYR A N 1
ATOM 1454 C CA . TYR A 1 189 ? -27.681 -20.276 12.818 1.00 8.79 188 TYR A CA 1
ATOM 1455 C C . TYR A 1 189 ? -27.852 -19.788 11.368 1.00 8.90 188 TYR A C 1
ATOM 1456 O O . TYR A 1 189 ? -28.462 -20.499 10.561 1.00 10.82 188 TYR A O 1
ATOM 1465 N N . ARG A 1 190 ? -27.372 -18.594 11.025 1.00 9.95 189 ARG A N 1
ATOM 1466 C CA . ARG A 1 190 ? -27.782 -17.985 9.756 1.00 10.90 189 ARG A CA 1
ATOM 1467 C C . ARG A 1 190 ? -27.217 -18.732 8.550 1.00 9.84 189 ARG A C 1
ATOM 1468 O O . ARG A 1 190 ? -26.008 -18.874 8.421 1.00 10.34 189 ARG A O 1
ATOM 1476 N N . GLU A 1 191 ? -28.101 -19.204 7.673 1.00 9.67 190 GLU A N 1
ATOM 1477 C CA . GLU A 1 191 ? -27.699 -20.044 6.544 1.00 8.45 190 GLU A CA 1
ATOM 1478 C C . GLU A 1 191 ? -27.044 -19.239 5.414 1.00 8.75 190 GLU A C 1
ATOM 1479 O O . GLU A 1 191 ? -26.165 -19.746 4.701 1.00 9.19 190 GLU A O 1
ATOM 1485 N N . ASN A 1 192 ? -27.456 -17.983 5.263 1.00 9.57 191 ASN A N 1
ATOM 1486 C CA . ASN A 1 192 ? -26.973 -17.141 4.169 1.00 9.67 191 ASN A CA 1
ATOM 1487 C C . ASN A 1 192 ? -25.448 -17.096 4.110 1.00 10.88 191 ASN A C 1
ATOM 1488 O O . ASN A 1 192 ? -24.797 -16.814 5.116 1.00 11.87 191 ASN A O 1
ATOM 1493 N N . ASP A 1 193 ? -24.896 -17.387 2.937 1.00 10.59 192 ASP A N 1
ATOM 1494 C CA . ASP A 1 193 ? -23.450 -17.320 2.708 1.00 11.44 192 ASP A CA 1
ATOM 1495 C C . ASP A 1 193 ? -22.603 -18.312 3.515 1.00 11.25 192 ASP A C 1
ATOM 1496 O O . ASP A 1 193 ? -21.370 -18.213 3.513 1.00 11.29 192 ASP A O 1
ATOM 1501 N N . ARG A 1 194 ? -23.249 -19.262 4.186 1.00 10.52 193 ARG A N 1
ATOM 1502 C CA . ARG A 1 194 ? -22.551 -20.285 4.960 1.00 10.69 193 ARG A CA 1
ATOM 1503 C C . ARG A 1 194 ? -23.083 -21.653 4.542 1.00 9.11 193 ARG A C 1
ATOM 1504 O O . ARG A 1 194 ? -23.780 -22.335 5.304 1.00 9.08 193 ARG A O 1
ATOM 1512 N N . PRO A 1 195 ? -22.764 -22.068 3.312 1.00 9.57 194 PRO A N 1
ATOM 1513 C CA . PRO A 1 195 ? -23.426 -23.243 2.738 1.00 10.09 194 PRO A CA 1
ATOM 1514 C C . PRO A 1 195 ? -22.979 -24.551 3.396 1.00 8.47 194 PRO A C 1
ATOM 1515 O O . PRO A 1 195 ? -21.886 -24.629 3.967 1.00 8.49 194 PRO A O 1
ATOM 1519 N N . PRO A 1 196 ? -23.818 -25.586 3.301 1.00 7.87 195 PRO A N 1
ATOM 1520 C CA . PRO A 1 196 ? -23.547 -26.820 4.054 1.00 7.61 195 PRO A CA 1
ATOM 1521 C C . PRO A 1 196 ? -22.244 -27.530 3.677 1.00 7.73 195 PRO A C 1
ATOM 1522 O O . PRO A 1 196 ? -21.624 -28.126 4.563 1.00 7.97 195 PRO A O 1
ATOM 1526 N N . GLU A 1 197 ? -21.835 -27.458 2.415 1.00 7.98 196 GLU A N 1
ATOM 1527 C CA . GLU A 1 197 ? -20.602 -28.119 2.001 1.00 8.18 196 GLU A CA 1
ATOM 1528 C C . GLU A 1 197 ? -19.346 -27.562 2.679 1.00 8.31 196 GLU A C 1
ATOM 1529 O O . GLU A 1 197 ? -18.316 -28.220 2.731 1.00 8.42 196 GLU A O 1
ATOM 1535 N N . LEU A 1 198 ? -19.438 -26.345 3.212 1.00 8.38 197 LEU A N 1
ATOM 1536 C CA . LEU A 1 198 ? -18.330 -25.769 3.958 1.00 9.32 197 LEU A CA 1
ATOM 1537 C C . LEU A 1 198 ? -17.935 -26.656 5.147 1.00 8.37 197 LEU A C 1
ATOM 1538 O O . LEU A 1 198 ? -16.774 -26.670 5.567 1.00 9.92 197 LEU A O 1
ATOM 1543 N N . PHE A 1 199 ? -18.915 -27.404 5.652 1.00 8.02 198 PHE A N 1
ATOM 1544 C CA . PHE A 1 199 ? -18.792 -28.202 6.875 1.00 8.18 198 PHE A CA 1
ATOM 1545 C C . PHE A 1 199 ? -18.679 -29.702 6.597 1.00 9.44 198 PHE A C 1
ATOM 1546 O O . PHE A 1 199 ? -19.002 -30.537 7.448 1.00 9.31 198 PHE A O 1
ATOM 1554 N N . TRP A 1 200 ? -18.183 -30.042 5.410 1.00 9.64 199 TRP A N 1
ATOM 1555 C CA . TRP A 1 200 ? -18.058 -31.438 5.005 1.00 9.34 199 TRP A CA 1
ATOM 1556 C C . TRP A 1 200 ? -17.241 -32.257 6.005 1.00 9.10 199 TRP A C 1
ATOM 1557 O O . TRP A 1 200 ? -17.558 -33.420 6.265 1.00 9.24 199 TRP A O 1
ATOM 1568 N N . LYS A 1 201 ? -16.189 -31.671 6.564 1.00 8.82 200 LYS A N 1
ATOM 1569 C CA . LYS A 1 201 ? -15.298 -32.441 7.425 1.00 9.84 200 LYS A CA 1
ATOM 1570 C C . LYS A 1 201 ? -15.973 -32.914 8.712 1.00 9.09 200 LYS A C 1
ATOM 1571 O O . LYS A 1 201 ? -15.822 -34.075 9.119 1.00 9.74 200 LYS A O 1
ATOM 1577 N N . ALA A 1 202 ? -16.732 -32.024 9.339 1.00 9.20 201 ALA A N 1
ATOM 1578 C CA . ALA A 1 202 ? -17.411 -32.372 10.573 1.00 8.61 201 ALA A CA 1
ATOM 1579 C C . ALA A 1 202 ? -18.441 -33.466 10.339 1.00 8.93 201 ALA A C 1
ATOM 1580 O O . ALA A 1 202 ? -18.597 -34.365 11.170 1.00 8.18 201 ALA A O 1
ATOM 1582 N N . TYR A 1 203 ? -19.143 -33.393 9.209 1.00 8.50 202 TYR A N 1
ATOM 1583 C CA . TYR A 1 203 ? -20.133 -34.421 8.879 1.00 8.44 202 TYR A CA 1
ATOM 1584 C C . TYR A 1 203 ? -19.473 -35.768 8.607 1.00 8.86 202 TYR A C 1
ATOM 1585 O O . TYR A 1 203 ? -19.943 -36.797 9.105 1.00 8.49 202 TYR A O 1
ATOM 1594 N N . ARG A 1 204 ? -18.371 -35.760 7.856 1.00 7.98 203 ARG A N 1
ATOM 1595 C CA . ARG A 1 204 ? -17.595 -36.980 7.644 1.00 8.21 203 ARG A CA 1
ATOM 1596 C C . ARG A 1 204 ? -17.169 -37.590 8.973 1.00 9.87 203 ARG A C 1
ATOM 1597 O O . ARG A 1 204 ? -17.329 -38.793 9.208 1.00 8.53 203 ARG A O 1
ATOM 1605 N N . ASP A 1 205 ? -16.635 -36.754 9.853 1.00 9.24 204 ASP A N 1
ATOM 1606 C CA . ASP A 1 205 ? -16.145 -37.234 11.136 1.00 8.53 204 ASP A CA 1
ATOM 1607 C C . ASP A 1 205 ? -17.286 -37.769 12.000 1.00 8.40 204 ASP A C 1
ATOM 1608 O O . ASP A 1 205 ? -17.120 -38.789 12.669 1.00 10.09 204 ASP A O 1
ATOM 1613 N N . ALA A 1 206 ? -18.435 -37.097 12.002 1.00 8.99 205 ALA A N 1
ATOM 1614 C CA . ALA A 1 206 ? -19.555 -37.542 12.834 1.00 8.74 205 ALA A CA 1
ATOM 1615 C C . ALA A 1 206 ? -20.037 -38.916 12.402 1.00 8.16 205 ALA A C 1
ATOM 1616 O O . ALA A 1 206 ? -20.242 -39.801 13.240 1.00 9.42 205 ALA A O 1
ATOM 1618 N N . ARG A 1 207 ? -20.182 -39.092 11.090 1.00 8.29 206 ARG A N 1
ATOM 1619 C CA . ARG A 1 207 ? -20.656 -40.356 10.550 1.00 8.34 206 ARG A CA 1
ATOM 1620 C C . ARG A 1 207 ? -19.623 -41.454 10.799 1.00 8.92 206 ARG A C 1
ATOM 1621 O O . ARG A 1 207 ? -19.982 -42.575 11.160 1.00 10.01 206 ARG A O 1
ATOM 1629 N N . ALA A 1 208 ? -18.339 -41.131 10.652 1.00 8.88 207 ALA A N 1
ATOM 1630 C CA . ALA A 1 208 ? -17.288 -42.122 10.912 1.00 9.34 207 ALA A CA 1
ATOM 1631 C C . ALA A 1 208 ? -17.255 -42.540 12.383 1.00 10.02 207 ALA A C 1
ATOM 1632 O O . ALA A 1 208 ? -16.794 -43.631 12.724 1.00 10.17 207 ALA A O 1
ATOM 1634 N N . ALA A 1 209 ? -17.736 -41.663 13.253 1.00 10.49 208 ALA A N 1
ATOM 1635 C CA . ALA A 1 209 ? -17.779 -41.924 14.688 1.00 10.96 208 ALA A CA 1
ATOM 1636 C C . ALA A 1 209 ? -19.078 -42.620 15.095 1.00 10.84 208 ALA A C 1
ATOM 1637 O O . ALA A 1 209 ? -19.302 -42.862 16.283 1.00 13.39 208 ALA A O 1
ATOM 1639 N N . GLY A 1 210 ? -19.933 -42.923 14.121 1.00 10.07 209 GLY A N 1
ATOM 1640 C CA . GLY A 1 210 ? -21.171 -43.640 14.386 1.00 11.86 209 GLY A CA 1
ATOM 1641 C C . GLY A 1 210 ? -22.363 -42.767 14.734 1.00 12.02 209 GLY A C 1
ATOM 1642 O O . GLY A 1 210 ? -23.412 -43.280 15.123 1.00 14.42 209 GLY A O 1
ATOM 1643 N N . PHE A 1 211 ? -22.220 -41.454 14.591 1.00 9.80 210 PHE A N 1
ATOM 1644 C CA . PHE A 1 211 ? -23.320 -40.548 14.908 1.00 10.49 210 PHE A CA 1
ATOM 1645 C C . PHE A 1 211 ? -24.268 -40.364 13.737 1.00 9.97 210 PHE A C 1
ATOM 1646 O O . PHE A 1 211 ? -23.859 -40.420 12.574 1.00 11.30 210 PHE A O 1
ATOM 1654 N N . ARG A 1 212 ? -25.540 -40.136 14.054 1.00 9.12 211 ARG A N 1
ATOM 1655 C CA . ARG A 1 212 ? -26.494 -39.682 13.046 1.00 8.54 211 ARG A CA 1
ATOM 1656 C C . ARG A 1 212 ? -26.287 -38.197 12.793 1.00 8.64 211 ARG A C 1
ATOM 1657 O O . ARG A 1 212 ? -25.617 -37.510 13.582 1.00 9.30 211 ARG A O 1
ATOM 1665 N N . THR A 1 213 ? -26.813 -37.699 11.678 1.00 7.47 212 THR A N 1
ATOM 1666 C CA . THR A 1 213 ? -26.677 -36.291 11.361 1.00 9.62 212 THR A CA 1
ATOM 1667 C C . THR A 1 213 ? -27.962 -35.722 10.774 1.00 7.42 212 THR A C 1
ATOM 1668 O O . THR A 1 213 ? -28.740 -36.415 10.113 1.00 8.58 212 THR A O 1
ATOM 1672 N N . THR A 1 214 ? -28.150 -34.438 11.017 1.00 6.81 213 THR A N 1
ATOM 1673 C CA . THR A 1 214 ? -29.242 -33.672 10.435 1.00 6.73 213 THR A CA 1
ATOM 1674 C C . THR A 1 214 ? -28.684 -32.300 10.057 1.00 7.13 213 THR A C 1
ATOM 1675 O O . THR A 1 214 ? -27.542 -31.979 10.397 1.00 7.87 213 THR A O 1
ATOM 1679 N N . ALA A 1 215 ? -29.458 -31.499 9.337 1.00 6.66 214 ALA A N 1
ATOM 1680 C CA . ALA A 1 215 ? -28.993 -30.170 8.931 1.00 7.38 214 ALA A CA 1
ATOM 1681 C C . ALA A 1 215 ? -30.141 -29.236 8.611 1.00 7.73 214 ALA A C 1
ATOM 1682 O O . ALA A 1 215 ? -31.079 -29.632 7.918 1.00 7.10 214 ALA A O 1
ATOM 1684 N N . HIS A 1 216 ? -30.048 -27.993 9.089 1.00 7.36 215 HIS A N 1
ATOM 1685 C CA . HIS A 1 216 ? -30.910 -26.910 8.605 1.00 7.58 215 HIS A CA 1
ATOM 1686 C C . HIS A 1 216 ? -30.502 -26.619 7.152 1.00 9.31 215 HIS A C 1
ATOM 1687 O O . HIS A 1 216 ? -29.317 -26.382 6.856 1.00 8.63 215 HIS A O 1
ATOM 1694 N N . ALA A 1 217 ? -31.474 -26.629 6.247 1.00 8.41 216 ALA A N 1
ATOM 1695 C CA . ALA A 1 217 ? -31.198 -26.354 4.833 1.00 7.70 216 ALA A CA 1
ATOM 1696 C C . ALA A 1 217 ? -32.448 -25.824 4.151 1.00 8.54 216 ALA A C 1
ATOM 1697 O O . ALA A 1 217 ? -33.559 -26.300 4.414 1.00 9.53 216 ALA A O 1
ATOM 1699 N N . GLY A 1 218 ? -32.279 -24.833 3.281 1.00 8.60 217 GLY A N 1
ATOM 1700 C CA . GLY A 1 218 ? -33.405 -24.279 2.548 1.00 9.66 217 GLY A CA 1
ATOM 1701 C C . GLY A 1 218 ? -34.294 -23.348 3.359 1.00 8.72 217 GLY A C 1
ATOM 1702 O O . GLY A 1 218 ? -35.476 -23.151 3.027 1.00 10.22 217 GLY A O 1
ATOM 1703 N N . GLU A 1 219 ? -33.738 -22.795 4.436 1.00 8.80 218 GLU A N 1
ATOM 1704 C CA . GLU A 1 219 ? -34.380 -21.746 5.224 1.00 10.61 218 GLU A CA 1
ATOM 1705 C C . GLU A 1 219 ? -33.959 -20.389 4.655 1.00 9.46 218 GLU A C 1
ATOM 1706 O O . GLU A 1 219 ? -32.997 -20.305 3.894 1.00 10.11 218 GLU A O 1
ATOM 1712 N N . PHE A 1 220 ? -34.683 -19.329 5.011 1.00 9.18 219 PHE A N 1
ATOM 1713 C CA . PHE A 1 220 ? -34.359 -17.967 4.567 1.00 9.42 219 PHE A CA 1
ATOM 1714 C C . PHE A 1 220 ? -34.375 -17.805 3.042 1.00 10.49 219 PHE A C 1
ATOM 1715 O O . PHE A 1 220 ? -33.723 -16.908 2.500 1.00 12.55 219 PHE A O 1
ATOM 1723 N N . GLY A 1 221 ? -35.099 -18.678 2.351 1.00 10.10 220 GLY A N 1
ATOM 1724 C CA . GLY A 1 221 ? -35.124 -18.653 0.902 1.00 10.83 220 GLY A CA 1
ATOM 1725 C C . GLY A 1 221 ? -33.828 -19.110 0.258 1.00 11.30 220 GLY A C 1
ATOM 1726 O O . GLY A 1 221 ? -33.611 -18.869 -0.926 1.00 12.76 220 GLY A O 1
ATOM 1727 N N . MET A 1 222 ? -32.962 -19.772 1.022 1.00 10.16 221 MET A N 1
ATOM 1728 C CA . MET A 1 222 ? -31.702 -20.255 0.460 1.00 10.67 221 MET A CA 1
ATOM 1729 C C . MET A 1 222 ? -31.967 -21.332 -0.591 1.00 10.35 221 MET A C 1
ATOM 1730 O O . MET A 1 222 ? -33.005 -21.999 -0.551 1.00 12.83 221 MET A O 1
ATOM 1735 N N . PRO A 1 223 ? -31.041 -21.490 -1.552 1.00 13.30 222 PRO A N 1
ATOM 1736 C CA . PRO A 1 223 ? -31.299 -22.364 -2.702 1.00 13.61 222 PRO A CA 1
ATOM 1737 C C . PRO A 1 223 ? -31.613 -23.814 -2.327 1.00 11.29 222 PRO A C 1
ATOM 1738 O O . PRO A 1 223 ? -31.045 -24.345 -1.362 1.00 12.63 222 PRO A O 1
ATOM 1742 N N . TRP A 1 224 ? -32.491 -24.458 -3.102 1.00 12.32 223 TRP A N 1
ATOM 1743 C CA . TRP A 1 224 ? -32.753 -25.887 -2.924 1.00 11.65 223 TRP A CA 1
ATOM 1744 C C . TRP A 1 224 ? -31.468 -26.710 -3.041 1.00 10.46 223 TRP A C 1
ATOM 1745 O O . TRP A 1 224 ? -31.383 -27.814 -2.495 1.00 11.11 223 TRP A O 1
ATOM 1756 N N A ARG A 1 225 ? -30.492 -26.149 -3.747 0.43 9.24 224 ARG A N 1
ATOM 1757 N N B ARG A 1 225 ? -30.460 -26.173 -3.730 0.57 10.11 224 ARG A N 1
ATOM 1758 C CA A ARG A 1 225 ? -29.151 -26.709 -3.845 0.43 12.02 224 ARG A CA 1
ATOM 1759 C CA B ARG A 1 225 ? -29.146 -26.824 -3.800 0.57 9.37 224 ARG A CA 1
ATOM 1760 C C A ARG A 1 225 ? -28.567 -27.098 -2.479 0.43 9.83 224 ARG A C 1
ATOM 1761 C C B ARG A 1 225 ? -28.612 -27.177 -2.419 0.57 10.98 224 ARG A C 1
ATOM 1762 O O A ARG A 1 225 ? -27.857 -28.098 -2.374 0.43 11.74 224 ARG A O 1
ATOM 1763 O O B ARG A 1 225 ? -27.958 -28.203 -2.242 0.57 8.46 224 ARG A O 1
ATOM 1778 N N . ASN A 1 226 ? -28.885 -26.329 -1.435 1.00 9.59 225 ASN A N 1
ATOM 1779 C CA . ASN A 1 226 ? -28.418 -26.626 -0.076 1.00 9.04 225 ASN A CA 1
ATOM 1780 C C . ASN A 1 226 ? -29.064 -27.882 0.487 1.00 8.41 225 ASN A C 1
ATOM 1781 O O . ASN A 1 226 ? -28.443 -28.627 1.250 1.00 8.56 225 ASN A O 1
ATOM 1786 N N . VAL A 1 227 ? -30.331 -28.107 0.145 1.00 9.01 226 VAL A N 1
ATOM 1787 C CA . VAL A 1 227 ? -31.002 -29.341 0.553 1.00 8.24 226 VAL A CA 1
ATOM 1788 C C . VAL A 1 227 ? -30.351 -30.547 -0.120 1.00 8.66 226 VAL A C 1
ATOM 1789 O O . VAL A 1 227 ? -30.066 -31.563 0.531 1.00 8.40 226 VAL A O 1
ATOM 1793 N N . GLU A 1 228 ? -30.128 -30.433 -1.424 1.00 8.52 227 GLU A N 1
ATOM 1794 C CA . GLU A 1 228 ? -29.441 -31.484 -2.165 1.00 8.47 227 GLU A CA 1
ATOM 1795 C C . GLU A 1 228 ? -28.061 -31.796 -1.573 1.00 9.69 227 GLU A C 1
ATOM 1796 O O . GLU A 1 228 ? -27.689 -32.962 -1.409 1.00 9.11 227 GLU A O 1
ATOM 1802 N N . THR A 1 229 ? -27.297 -30.756 -1.253 1.00 8.88 228 THR A N 1
ATOM 1803 C CA . THR A 1 229 ? -25.979 -30.942 -0.656 1.00 8.51 228 THR A CA 1
ATOM 1804 C C . THR A 1 229 ? -26.074 -31.647 0.707 1.00 8.27 228 THR A C 1
ATOM 1805 O O . THR A 1 229 ? -25.308 -32.577 0.985 1.00 9.04 228 THR A O 1
ATOM 1809 N N . ALA A 1 230 ? -27.018 -31.236 1.552 1.00 8.23 229 ALA A N 1
ATOM 1810 C CA . ALA A 1 230 ? -27.179 -31.896 2.846 1.00 8.83 229 ALA A CA 1
ATOM 1811 C C . ALA A 1 23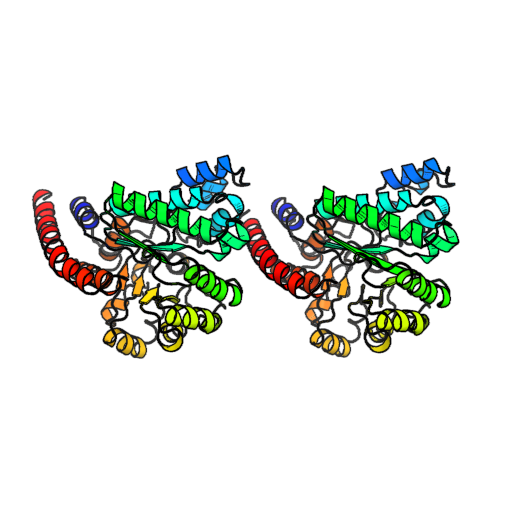0 ? -27.472 -33.382 2.688 1.00 9.85 229 ALA A C 1
ATOM 1812 O O . ALA A 1 230 ? -26.860 -34.230 3.360 1.00 8.52 229 ALA A O 1
ATOM 1814 N N . VAL A 1 231 ? -28.403 -33.705 1.795 1.00 8.49 230 VAL A N 1
ATOM 1815 C CA . VAL A 1 231 ? -28.822 -35.087 1.630 1.00 10.31 230 VAL A CA 1
ATOM 1816 C C . VAL A 1 231 ? -27.791 -35.941 0.895 1.00 9.85 230 VAL A C 1
ATOM 1817 O O . VAL A 1 231 ? -27.520 -37.072 1.301 1.00 10.97 230 VAL A O 1
ATOM 1821 N N . ASP A 1 232 ? -27.215 -35.403 -0.175 1.00 9.38 231 ASP A N 1
ATOM 1822 C CA . ASP A 1 232 ? -26.379 -36.215 -1.059 1.00 9.04 231 ASP A CA 1
ATOM 1823 C C . ASP A 1 232 ? -24.870 -36.030 -0.933 1.00 9.22 231 ASP A C 1
ATOM 1824 O O . ASP A 1 232 ? -24.115 -36.843 -1.459 1.00 12.74 231 ASP A O 1
ATOM 1829 N N . LEU A 1 233 ? -24.428 -34.978 -0.249 1.00 10.03 232 LEU A N 1
ATOM 1830 C CA . LEU A 1 233 ? -23.012 -34.840 0.081 1.00 8.95 232 LEU A CA 1
ATOM 1831 C C . LEU A 1 233 ? -22.788 -35.165 1.556 1.00 10.07 232 LEU A C 1
ATOM 1832 O O . LEU A 1 233 ? -21.972 -36.026 1.896 1.00 10.31 232 LEU A O 1
ATOM 1837 N N . LEU A 1 234 ? -23.511 -34.485 2.438 1.00 8.98 233 LEU A N 1
ATOM 1838 C CA . LEU A 1 234 ? -23.331 -34.700 3.871 1.00 9.36 233 LEU A CA 1
ATOM 1839 C C . LEU A 1 234 ? -23.946 -36.025 4.319 1.00 10.72 233 LEU A C 1
ATOM 1840 O O . LEU A 1 234 ? -23.584 -36.552 5.373 1.00 11.09 233 LEU A O 1
ATOM 1845 N N . HIS A 1 235 ? -24.883 -36.547 3.525 1.00 8.60 234 HIS A N 1
ATOM 1846 C CA . HIS A 1 235 ? -25.572 -37.807 3.820 1.00 9.30 234 HIS A CA 1
ATOM 1847 C C . HIS A 1 235 ? -26.391 -37.750 5.105 1.00 8.26 234 HIS A C 1
ATOM 1848 O O . HIS A 1 235 ? -26.400 -38.700 5.878 1.00 8.91 234 HIS A O 1
ATOM 1855 N N . VAL A 1 236 ? -27.103 -36.651 5.323 1.00 8.51 235 VAL A N 1
ATOM 1856 C CA . VAL A 1 236 ? -27.893 -36.515 6.543 1.00 9.07 235 VAL A CA 1
ATOM 1857 C C . VAL A 1 236 ? -29.003 -37.558 6.616 1.00 8.35 235 VAL A C 1
ATOM 1858 O O . VAL A 1 236 ? -29.523 -38.030 5.594 1.00 9.37 235 VAL A O 1
ATOM 1862 N N . ASP A 1 237 ? -29.356 -37.910 7.842 1.00 9.04 236 ASP A N 1
ATOM 1863 C CA . ASP A 1 237 ? -30.436 -38.851 8.086 1.00 7.93 236 ASP A CA 1
ATOM 1864 C C . ASP A 1 237 ? -31.810 -38.220 7.986 1.00 9.67 236 ASP A C 1
ATOM 1865 O O . ASP A 1 237 ? -32.783 -38.898 7.672 1.00 11.57 236 ASP A O 1
ATOM 1870 N N . ARG A 1 238 ? -31.891 -36.931 8.284 1.00 8.63 237 ARG A N 1
ATOM 1871 C CA . ARG A 1 238 ? -33.120 -36.176 8.068 1.00 8.79 237 ARG A CA 1
ATOM 1872 C C . ARG A 1 238 ? -32.752 -34.725 7.801 1.00 8.20 237 ARG A C 1
ATOM 1873 O O . ARG A 1 238 ? -31.588 -34.351 7.921 1.00 8.00 237 ARG A O 1
ATOM 1881 N N . VAL A 1 239 ? -33.743 -33.929 7.409 1.00 7.69 238 VAL A N 1
ATOM 1882 C CA . VAL A 1 239 ? -33.534 -32.539 7.040 1.00 7.45 238 VAL A CA 1
ATOM 1883 C C . VAL A 1 239 ? -34.365 -31.619 7.919 1.00 7.57 238 VAL A C 1
ATOM 1884 O O . VAL A 1 239 ? -35.527 -31.905 8.195 1.00 7.87 238 VAL A O 1
ATOM 1888 N N . ASP A 1 240 ? -33.770 -30.513 8.355 1.00 7.03 239 ASP A N 1
ATOM 1889 C CA . ASP A 1 240 ? -34.491 -29.465 9.072 1.00 8.28 239 ASP A CA 1
ATOM 1890 C C . ASP A 1 240 ? -34.887 -28.322 8.141 1.00 7.04 239 ASP A C 1
ATOM 1891 O O . ASP A 1 240 ? -34.044 -27.723 7.466 1.00 7.62 239 ASP A O 1
ATOM 1896 N N . HIS A 1 241 ? -36.196 -28.066 8.109 1.00 7.59 240 HIS A N 1
ATOM 1897 C CA . HIS A 1 241 ? -36.866 -27.098 7.234 1.00 9.26 240 HIS A CA 1
ATOM 1898 C C . HIS A 1 241 ? -37.003 -27.659 5.815 1.00 8.27 240 HIS A C 1
ATOM 1899 O O . HIS A 1 241 ? -37.967 -28.365 5.507 1.00 10.59 240 HIS A O 1
ATOM 1906 N N . GLY A 1 242 ? -36.037 -27.370 4.956 1.00 8.15 241 GLY A N 1
ATOM 1907 C CA . GLY A 1 242 ? -36.038 -27.887 3.601 1.00 9.76 241 GLY A CA 1
ATOM 1908 C C . GLY A 1 242 ? -36.991 -27.226 2.632 1.00 8.92 241 GLY A C 1
ATOM 1909 O O . GLY A 1 242 ? -37.166 -27.730 1.533 1.00 10.21 241 GLY A O 1
ATOM 1910 N N . TYR A 1 243 ? -37.552 -26.074 2.998 1.00 8.53 242 TYR A N 1
ATOM 1911 C CA . TYR A 1 243 ? -38.717 -25.510 2.297 1.00 10.54 242 TYR A CA 1
ATOM 1912 C C . TYR A 1 243 ? -38.523 -25.292 0.806 1.00 9.45 242 TYR A C 1
ATOM 1913 O O . TYR A 1 243 ? -39.428 -25.566 0.008 1.00 10.95 242 TYR A O 1
ATOM 1922 N N . THR A 1 244 ? -37.362 -24.779 0.421 1.00 9.09 243 THR A N 1
ATOM 1923 C CA . THR A 1 244 ? -37.161 -24.421 -0.979 1.00 9.21 243 THR A CA 1
ATOM 1924 C C . THR A 1 244 ? -37.047 -25.627 -1.918 1.00 9.52 243 THR A C 1
ATOM 1925 O O . THR A 1 244 ? -37.002 -25.461 -3.135 1.00 11.44 243 THR A O 1
ATOM 1929 N N A ILE A 1 245 ? -37.048 -26.829 -1.346 0.30 10.38 244 ILE A N 1
ATOM 1930 N N B ILE A 1 245 ? -37.018 -26.834 -1.360 0.70 10.14 244 ILE A N 1
ATOM 1931 C CA A ILE A 1 245 ? -37.051 -28.051 -2.145 0.30 11.22 244 ILE A CA 1
ATOM 1932 C CA B ILE A 1 245 ? -37.019 -28.037 -2.191 0.70 10.80 244 ILE A CA 1
ATOM 1933 C C A ILE A 1 245 ? -38.254 -28.101 -3.081 0.30 11.38 244 ILE A C 1
ATOM 1934 C C B ILE A 1 245 ? -38.251 -28.089 -3.099 0.70 11.43 244 ILE A C 1
ATOM 1935 O O A ILE A 1 245 ? -38.200 -28.742 -4.130 0.30 12.53 244 ILE A O 1
ATOM 1936 O O B ILE A 1 245 ? -38.207 -28.712 -4.157 0.70 12.23 244 ILE A O 1
ATOM 1945 N N . VAL A 1 246 ? -39.330 -27.403 -2.719 1.00 11.27 245 VAL A N 1
ATOM 1946 C CA . VAL A 1 246 ? -40.536 -27.387 -3.546 1.00 14.33 245 VAL A CA 1
ATOM 1947 C C . VAL A 1 246 ? -40.279 -26.746 -4.909 1.00 17.72 245 VAL A C 1
ATOM 1948 O O . VAL A 1 246 ? -41.062 -26.939 -5.841 1.00 17.81 245 VAL A O 1
ATOM 1952 N N . ASP A 1 247 ? -39.181 -25.999 -5.023 1.00 13.44 246 ASP A N 1
ATOM 1953 C CA . ASP A 1 247 ? -38.785 -25.387 -6.292 1.00 16.79 246 ASP A CA 1
ATOM 1954 C C . ASP A 1 247 ? -38.288 -26.424 -7.301 1.00 15.45 246 ASP A C 1
ATOM 1955 O O . ASP A 1 247 ? -38.163 -26.123 -8.488 1.00 18.97 246 ASP A O 1
ATOM 1960 N N . ASN A 1 248 ? -38.005 -27.638 -6.832 1.00 15.11 247 ASN A N 1
ATOM 1961 C CA . ASN A 1 248 ? -37.454 -28.694 -7.682 1.00 12.72 247 ASN A CA 1
ATOM 1962 C C . ASN A 1 248 ? -38.271 -29.975 -7.526 1.00 17.64 247 ASN A C 1
ATOM 1963 O O . ASN A 1 248 ? -37.936 -30.841 -6.719 1.00 14.78 247 ASN A O 1
ATOM 1968 N N . PRO A 1 249 ? -39.362 -30.094 -8.293 1.00 19.29 248 PRO A N 1
ATOM 1969 C CA . PRO A 1 249 ? -40.175 -31.303 -8.133 1.00 22.42 248 PRO A CA 1
ATOM 1970 C C . PRO A 1 249 ? -39.429 -32.597 -8.483 1.00 17.30 248 PRO A C 1
ATOM 1971 O O . PRO A 1 249 ? -39.792 -33.645 -7.949 1.00 19.76 248 PRO A O 1
ATOM 1975 N N . GLU A 1 250 ? -38.403 -32.539 -9.328 1.00 19.65 249 GLU A N 1
ATOM 1976 C CA . GLU A 1 250 ? -37.609 -33.734 -9.617 1.00 23.33 249 GLU A CA 1
ATOM 1977 C C . GLU A 1 250 ? -36.891 -34.253 -8.370 1.00 20.50 249 GLU A C 1
ATOM 1978 O O . GLU A 1 250 ? -36.898 -35.453 -8.083 1.00 18.92 249 GLU A O 1
ATOM 1984 N N . LEU A 1 251 ? -36.254 -33.351 -7.634 1.00 15.11 250 LEU A N 1
ATOM 1985 C CA . LEU A 1 251 ? -35.580 -33.740 -6.403 1.00 14.36 250 LEU A CA 1
ATOM 1986 C C . LEU A 1 251 ? -36.594 -34.193 -5.353 1.00 14.05 250 LEU A C 1
ATOM 1987 O O . LEU A 1 251 ? -36.327 -35.116 -4.576 1.00 13.26 250 LEU A O 1
ATOM 1992 N N . CYS A 1 252 ? -37.759 -33.548 -5.336 1.00 11.97 251 CYS A N 1
ATOM 1993 C CA . CYS A 1 252 ? -38.831 -33.948 -4.436 1.00 12.51 251 CYS A CA 1
ATOM 1994 C C . CYS A 1 252 ? -39.197 -35.409 -4.671 1.00 12.06 251 CYS A C 1
ATOM 1995 O O . CYS A 1 252 ? -39.343 -36.164 -3.719 1.00 14.19 251 CYS A O 1
ATOM 1998 N N . ALA A 1 253 ? -39.318 -35.804 -5.939 1.00 13.53 252 ALA A N 1
ATOM 1999 C CA . ALA A 1 253 ? -39.647 -37.189 -6.274 1.00 13.63 252 ALA A CA 1
ATOM 2000 C C . ALA A 1 253 ? -38.603 -38.163 -5.723 1.00 15.55 252 ALA A C 1
ATOM 2001 O O . ALA A 1 253 ? -38.947 -39.206 -5.163 1.00 16.52 252 ALA A O 1
ATOM 2003 N N . ARG A 1 254 ? -37.329 -37.809 -5.867 1.00 14.09 253 ARG A N 1
ATOM 2004 C CA . ARG A 1 254 ? -36.252 -38.679 -5.399 1.00 12.78 253 ARG A CA 1
ATOM 2005 C C . ARG A 1 254 ? -36.258 -38.826 -3.890 1.00 11.05 253 ARG A C 1
ATOM 2006 O O . ARG A 1 254 ? -36.111 -39.928 -3.363 1.00 13.48 253 ARG A O 1
ATOM 2014 N N . TYR A 1 255 ? -36.450 -37.719 -3.190 1.00 10.54 254 TYR A N 1
ATOM 2015 C CA . TYR A 1 255 ? -36.393 -37.765 -1.736 1.00 10.58 254 TYR A CA 1
ATOM 2016 C C . TYR A 1 255 ? -37.688 -38.315 -1.137 1.00 12.19 254 TYR A C 1
ATOM 2017 O O . TYR A 1 255 ? -37.662 -38.900 -0.058 1.00 15.53 254 TYR A O 1
ATOM 2026 N N . ALA A 1 256 ? -38.806 -38.138 -1.842 1.00 11.65 255 ALA A N 1
ATOM 2027 C CA . ALA A 1 256 ? -40.045 -38.834 -1.485 1.00 12.74 255 ALA A CA 1
ATOM 2028 C C . ALA A 1 256 ? -39.838 -40.351 -1.531 1.00 14.86 255 ALA A C 1
ATOM 2029 O O . ALA A 1 256 ? -40.204 -41.063 -0.600 1.00 14.65 255 ALA A O 1
ATOM 2031 N N . GLU A 1 257 ? -39.239 -40.840 -2.612 1.00 12.77 256 GLU A N 1
ATOM 2032 C CA . GLU A 1 257 ? -38.980 -42.272 -2.744 1.00 14.79 256 GLU A CA 1
ATOM 2033 C C . GLU A 1 257 ? -38.056 -42.800 -1.641 1.00 14.71 256 GLU A C 1
ATOM 2034 O O . GLU A 1 257 ? -38.221 -43.924 -1.164 1.00 16.18 256 GLU A O 1
ATOM 2040 N N . ARG A 1 258 ? -37.089 -41.987 -1.231 1.00 13.04 257 ARG A N 1
ATOM 2041 C CA . ARG A 1 258 ? -36.142 -42.401 -0.199 1.00 13.38 257 ARG A CA 1
ATOM 2042 C C . ARG A 1 258 ? -36.715 -42.262 1.215 1.00 14.35 257 ARG A C 1
ATOM 2043 O O . ARG A 1 258 ? -36.112 -42.743 2.179 1.00 18.41 257 ARG A O 1
ATOM 2051 N N . GLY A 1 259 ? -37.866 -41.605 1.335 1.00 13.30 258 GLY A N 1
ATOM 2052 C CA . GLY A 1 259 ? -38.524 -41.473 2.626 1.00 15.28 258 GLY A CA 1
ATOM 2053 C C . GLY A 1 259 ? -37.835 -40.543 3.615 1.00 14.51 258 GLY A C 1
ATOM 2054 O O . GLY A 1 259 ? -37.976 -40.708 4.827 1.00 15.88 258 GLY A O 1
ATOM 2055 N N . ILE A 1 260 ? -37.090 -39.571 3.099 1.00 12.13 259 ILE A N 1
ATOM 2056 C CA . ILE A 1 260 ? -36.396 -38.598 3.941 1.00 12.76 259 ILE A CA 1
ATOM 2057 C C . ILE A 1 260 ? -37.410 -37.761 4.722 1.00 11.96 259 ILE A C 1
ATOM 2058 O O . ILE A 1 260 ? -38.322 -37.188 4.132 1.00 11.50 259 ILE A O 1
ATOM 2063 N N . VAL A 1 261 ? -37.249 -37.685 6.042 1.00 10.89 260 VAL A N 1
ATOM 2064 C CA . VAL A 1 261 ? -38.147 -36.874 6.864 1.00 9.91 260 VAL A CA 1
ATOM 2065 C C . VAL A 1 261 ? -37.654 -35.424 6.973 1.00 7.70 260 VAL A C 1
ATOM 2066 O O . VAL A 1 261 ? -36.464 -35.173 7.196 1.00 9.25 260 VAL A O 1
ATOM 2070 N N . PHE A 1 262 ? -38.578 -34.481 6.798 1.00 7.72 261 PHE A N 1
ATOM 2071 C CA . PHE A 1 262 ? -38.300 -33.050 6.894 1.00 8.10 261 PHE A CA 1
ATOM 2072 C C . PHE A 1 262 ? -38.989 -32.505 8.142 1.00 7.53 261 PHE A C 1
ATOM 2073 O O . PHE A 1 262 ? -40.210 -32.618 8.279 1.00 8.42 261 PHE A O 1
ATOM 2081 N N . THR A 1 263 ? -38.224 -31.914 9.054 1.00 7.76 262 THR A N 1
ATOM 2082 C CA . THR A 1 263 ? -38.835 -31.275 10.205 1.00 8.59 262 THR A CA 1
ATOM 2083 C C . THR A 1 263 ? -39.274 -29.891 9.752 1.00 8.36 262 THR A C 1
ATOM 2084 O O . THR A 1 263 ? -38.525 -29.185 9.082 1.00 10.68 262 THR A O 1
ATOM 2088 N N . VAL A 1 264 ? -40.501 -29.515 10.079 1.00 7.69 263 VAL A N 1
ATOM 2089 C CA . VAL A 1 264 ? -41.040 -28.229 9.628 1.00 7.82 263 VAL A CA 1
ATOM 2090 C C . VAL A 1 264 ? -41.569 -27.432 10.808 1.00 8.41 263 VAL A C 1
ATOM 2091 O O . VAL A 1 264 ? -41.914 -27.996 11.857 1.00 8.44 263 VAL A O 1
ATOM 2095 N N . VAL A 1 265 ? -41.617 -26.117 10.633 1.00 8.28 264 VAL A N 1
ATOM 2096 C CA . VAL A 1 265 ? -41.926 -25.205 11.721 1.00 8.61 264 VAL A CA 1
ATOM 2097 C C . VAL A 1 265 ? -42.954 -24.198 11.211 1.00 9.76 264 VAL A C 1
ATOM 2098 O O . VAL A 1 265 ? -42.612 -23.270 10.473 1.00 9.63 264 VAL A O 1
ATOM 2102 N N . PRO A 1 266 ? -44.232 -24.388 11.575 1.00 9.98 265 PRO A N 1
ATOM 2103 C CA . PRO A 1 266 ? -45.252 -23.453 11.085 1.00 11.02 265 PRO A CA 1
ATOM 2104 C C . PRO A 1 266 ? -44.964 -22.004 11.466 1.00 11.02 265 PRO A C 1
ATOM 2105 O O . PRO A 1 266 ? -45.253 -21.096 10.683 1.00 11.55 265 PRO A O 1
ATOM 2109 N N . THR A 1 267 ? -44.361 -21.781 12.628 1.00 9.51 266 THR A N 1
ATOM 2110 C CA . THR A 1 267 ? -44.026 -20.428 13.061 1.00 10.96 266 THR A CA 1
ATOM 2111 C C . THR A 1 267 ? -42.682 -19.906 12.536 1.00 9.48 266 THR A C 1
ATOM 2112 O O . THR A 1 267 ? -42.154 -18.944 13.095 1.00 11.51 266 THR A O 1
ATOM 2116 N N . ASN A 1 268 ? -42.134 -20.514 11.481 1.00 10.37 267 ASN A N 1
ATOM 2117 C CA . ASN A 1 268 ? -40.866 -20.053 10.914 1.00 9.95 267 ASN A CA 1
ATOM 2118 C C . ASN A 1 268 ? -40.852 -18.535 10.726 1.00 10.97 267 ASN A C 1
ATOM 2119 O O . ASN A 1 268 ? -41.725 -17.981 10.060 1.00 10.49 267 ASN A O 1
ATOM 2124 N N . SER A 1 269 ? -39.876 -17.861 11.333 1.00 11.17 268 SER A N 1
ATOM 2125 C CA . SER A 1 269 ? -39.878 -16.402 11.350 1.00 10.65 268 SER A CA 1
ATOM 2126 C C . SER A 1 269 ? -39.703 -15.799 9.964 1.00 11.24 268 SER A C 1
ATOM 2127 O O . SER A 1 269 ? -40.320 -14.775 9.650 1.00 12.03 268 SER A O 1
ATOM 2130 N N . TYR A 1 270 ? -38.835 -16.406 9.156 1.00 10.21 269 TYR A N 1
ATOM 2131 C CA . TYR A 1 270 ? -38.559 -15.874 7.829 1.00 10.62 269 TYR A CA 1
ATOM 2132 C C . TYR A 1 270 ? -39.838 -15.725 7.009 1.00 9.76 269 TYR A C 1
ATOM 2133 O O . TYR A 1 270 ? -40.082 -14.664 6.427 1.00 11.14 269 TYR A O 1
ATOM 2142 N N . TYR A 1 271 ? -40.653 -16.775 6.947 1.00 11.89 270 TYR A N 1
ATOM 2143 C CA . TYR A 1 271 ? -41.869 -16.680 6.143 1.00 10.46 270 TYR A CA 1
ATOM 2144 C C . TYR A 1 271 ? -42.915 -15.746 6.744 1.00 11.64 270 TYR A C 1
ATOM 2145 O O . TYR A 1 271 ? -43.619 -15.072 6.001 1.00 12.91 270 TYR A O 1
ATOM 2154 N N . LEU A 1 272 ? -43.002 -15.688 8.072 1.00 10.86 271 LEU A N 1
ATOM 2155 C CA . LEU A 1 272 ? -43.904 -14.729 8.722 1.00 12.04 271 LEU A CA 1
ATOM 2156 C C . LEU A 1 272 ? -43.509 -13.289 8.403 1.00 13.48 271 LEU A C 1
ATOM 2157 O O . LEU A 1 272 ? -44.360 -12.410 8.261 1.00 15.47 271 LEU A O 1
ATOM 2162 N N . ARG A 1 273 ? -42.208 -13.053 8.287 1.00 13.60 272 ARG A N 1
ATOM 2163 C CA . ARG A 1 273 ? -41.690 -11.711 8.086 1.00 14.61 272 ARG A CA 1
ATOM 2164 C C . ARG A 1 273 ? -41.778 -11.278 6.623 1.00 14.90 272 ARG A C 1
ATOM 2165 O O . ARG A 1 273 ? -42.035 -10.107 6.331 1.00 19.51 272 ARG A O 1
ATOM 2173 N N . THR A 1 274 ? -41.596 -12.218 5.699 1.00 14.30 273 THR A N 1
ATOM 2174 C CA . THR A 1 274 ? -41.463 -11.873 4.283 1.00 15.10 273 THR A CA 1
ATOM 2175 C C . THR A 1 274 ? -42.737 -12.002 3.448 1.00 16.80 273 THR A C 1
ATOM 2176 O O . THR A 1 274 ? -42.865 -11.350 2.412 1.00 20.19 273 THR A O 1
ATOM 2180 N N . LEU A 1 275 ? -43.669 -12.842 3.885 1.00 14.78 274 LEU A N 1
ATOM 2181 C CA . LEU A 1 275 ? -44.948 -12.993 3.191 1.00 16.65 274 LEU A CA 1
ATOM 2182 C C . LEU A 1 275 ? -45.989 -12.023 3.765 1.00 17.21 274 LEU A C 1
ATOM 2183 O O . LEU A 1 275 ? -46.047 -11.833 4.978 1.00 18.89 274 LEU A O 1
ATOM 2188 N N . PRO A 1 276 ? -46.802 -11.397 2.897 1.00 16.73 275 PRO A N 1
ATOM 2189 C CA . PRO A 1 276 ? -47.874 -10.530 3.400 1.00 16.13 275 PRO A CA 1
ATOM 2190 C C . PRO A 1 276 ? -48.817 -11.343 4.272 1.00 17.76 275 PRO A C 1
ATOM 2191 O O . PRO A 1 276 ? -49.039 -12.516 3.984 1.00 16.49 275 PRO A O 1
ATOM 2195 N N . PRO A 1 277 ? -49.365 -10.739 5.335 1.00 17.78 276 PRO A N 1
ATOM 2196 C CA . PRO A 1 277 ? -50.215 -11.538 6.224 1.00 17.72 276 PRO A CA 1
ATOM 2197 C C . PRO A 1 277 ? -51.404 -12.230 5.538 1.00 19.73 276 PRO A C 1
ATOM 2198 O O . PRO A 1 277 ? -51.780 -13.320 5.974 1.00 27.52 276 PRO A O 1
ATOM 2202 N N . ASP A 1 278 ? -51.952 -11.644 4.476 1.00 21.11 277 ASP A N 1
ATOM 2203 C CA . ASP A 1 278 ? -53.073 -12.257 3.762 1.00 24.95 277 ASP A CA 1
ATOM 2204 C C . ASP A 1 278 ? -52.649 -13.415 2.847 1.00 22.92 277 ASP A C 1
ATOM 2205 O O . ASP A 1 278 ? -53.493 -14.098 2.264 1.00 26.67 277 ASP A O 1
ATOM 2210 N N . GLN A 1 279 ? -51.344 -13.644 2.730 1.00 19.25 278 GLN A N 1
ATOM 2211 C CA . GLN A 1 279 ? -50.846 -14.700 1.852 1.00 20.15 278 GLN A CA 1
ATOM 2212 C C . GLN A 1 279 ? -49.946 -15.709 2.564 1.00 17.96 278 GLN A C 1
ATOM 2213 O O . GLN A 1 279 ? -49.551 -16.713 1.977 1.00 17.17 278 GLN A O 1
ATOM 2219 N N . TRP A 1 280 ? -49.622 -15.440 3.825 1.00 15.71 279 TRP A N 1
ATOM 2220 C CA . TRP A 1 280 ? -48.684 -16.285 4.567 1.00 15.22 279 TRP A CA 1
ATOM 2221 C C . TRP A 1 280 ? -49.085 -17.764 4.600 1.00 14.08 279 TRP A C 1
ATOM 2222 O O . TRP A 1 280 ? -48.302 -18.635 4.204 1.00 15.22 279 TRP A O 1
ATOM 2233 N N . ALA A 1 281 ? -50.298 -18.053 5.053 1.00 13.82 280 ALA A N 1
ATOM 2234 C CA . ALA A 1 281 ? -50.746 -19.441 5.136 1.00 15.00 280 ALA A CA 1
ATOM 2235 C C . ALA A 1 281 ? -50.838 -20.077 3.752 1.00 18.41 280 ALA A C 1
ATOM 2236 O O . ALA A 1 281 ? -50.524 -21.257 3.574 1.00 18.65 280 ALA A O 1
ATOM 2238 N N . GLU A 1 282 ? -51.274 -19.292 2.775 1.00 16.78 281 GLU A N 1
ATOM 2239 C CA . GLU A 1 282 ? -51.456 -19.778 1.411 1.00 19.99 281 GLU A CA 1
ATOM 2240 C C . GLU A 1 282 ? -50.159 -20.105 0.674 1.00 20.99 281 GLU A C 1
ATOM 2241 O O . GLU A 1 282 ? -50.099 -21.078 -0.086 1.00 19.36 281 GLU A O 1
ATOM 2247 N N . ARG A 1 283 ? -49.127 -19.294 0.900 1.00 17.76 282 ARG A N 1
ATOM 2248 C CA . ARG A 1 283 ? -47.914 -19.364 0.087 1.00 19.57 282 ARG A CA 1
ATOM 2249 C C . ARG A 1 283 ? -46.710 -19.983 0.781 1.00 19.51 282 ARG A C 1
ATOM 2250 O O . ARG A 1 283 ? -45.645 -20.125 0.176 1.00 21.97 282 ARG A O 1
ATOM 2258 N N . HIS A 1 284 ? -46.870 -20.353 2.046 1.00 16.36 283 HIS A N 1
ATOM 2259 C CA . HIS A 1 284 ? -45.815 -21.054 2.760 1.00 13.27 283 HIS A CA 1
ATOM 2260 C C . HIS A 1 284 ? -45.501 -22.371 2.050 1.00 16.45 283 HIS A C 1
ATOM 2261 O O . HIS A 1 284 ? -46.388 -23.194 1.860 1.00 15.61 283 HIS A O 1
ATOM 2268 N N . PRO A 1 285 ? -44.234 -22.581 1.662 1.00 12.68 284 PRO A N 1
ATOM 2269 C CA . PRO A 1 285 ? -43.899 -23.819 0.945 1.00 12.80 284 PRO A CA 1
ATOM 2270 C C . PRO A 1 285 ? -44.229 -25.092 1.715 1.00 12.74 284 PRO A C 1
ATOM 2271 O O . PRO A 1 285 ? -44.483 -26.127 1.093 1.00 12.34 284 PRO A O 1
ATOM 2275 N N A MET A 1 286 ? -44.217 -25.033 3.046 0.67 10.59 285 MET A N 1
ATOM 2276 N N B MET A 1 286 ? -44.230 -25.022 3.041 0.33 11.29 285 MET A N 1
ATOM 2277 C CA A MET A 1 286 ? -44.585 -26.182 3.870 0.67 12.75 285 MET A CA 1
ATOM 2278 C CA B MET A 1 286 ? -44.573 -26.181 3.853 0.33 12.08 285 MET A CA 1
ATOM 2279 C C A MET A 1 286 ? -45.936 -26.762 3.452 0.67 11.17 285 MET A C 1
ATOM 2280 C C B MET A 1 286 ? -45.939 -26.758 3.469 0.33 11.67 285 MET A C 1
ATOM 2281 O O A MET A 1 286 ? -46.125 -27.981 3.454 0.67 11.42 285 MET A O 1
ATOM 2282 O O B MET A 1 286 ? -46.139 -27.973 3.510 0.33 12.47 285 MET A O 1
ATOM 2291 N N . ARG A 1 287 ? -46.864 -25.889 3.073 1.00 11.53 286 ARG A N 1
ATOM 2292 C CA . ARG A 1 287 ? -48.214 -26.313 2.711 1.00 12.61 286 ARG A CA 1
ATOM 2293 C C . ARG A 1 287 ? -48.215 -27.305 1.539 1.00 12.19 286 ARG A C 1
ATOM 2294 O O . ARG A 1 287 ? -49.087 -28.180 1.461 1.00 13.28 286 ARG A O 1
ATOM 2302 N N . LYS A 1 288 ? -47.233 -27.169 0.653 1.00 12.20 287 LYS A N 1
ATOM 2303 C CA . LYS A 1 288 ? -47.163 -27.965 -0.572 1.00 14.00 287 LYS A CA 1
ATOM 2304 C C . LYS A 1 288 ? -46.331 -29.234 -0.419 1.00 14.56 287 LYS A C 1
ATOM 2305 O O . LYS A 1 288 ? -46.344 -30.085 -1.300 1.00 13.46 287 LYS A O 1
ATOM 2311 N N . MET A 1 289 ? -45.575 -29.351 0.666 1.00 11.45 288 MET A N 1
ATOM 2312 C CA . MET A 1 289 ? -44.605 -30.446 0.753 1.00 10.66 288 MET A CA 1
ATOM 2313 C C . MET A 1 289 ? -45.208 -31.873 0.733 1.00 11.43 288 MET A C 1
ATOM 2314 O O . MET A 1 289 ? -44.731 -32.733 -0.015 1.00 10.92 288 MET A O 1
ATOM 2319 N N . PRO A 1 290 ? -46.269 -32.129 1.519 1.00 10.52 289 PRO A N 1
ATOM 2320 C CA . PRO A 1 290 ? -46.840 -33.484 1.487 1.00 10.20 289 PRO A CA 1
ATOM 2321 C C . PRO A 1 290 ? -47.403 -33.873 0.111 1.00 11.68 289 PRO A C 1
ATOM 2322 O O . PRO A 1 290 ? -47.269 -35.027 -0.306 1.00 11.62 289 PRO A O 1
ATOM 2326 N N . GLY A 1 291 ? -48.008 -32.918 -0.599 1.00 10.96 290 GLY A N 1
ATOM 2327 C CA . GLY A 1 291 ? -48.530 -33.173 -1.934 1.00 11.71 290 GLY A CA 1
ATOM 2328 C C . GLY A 1 291 ? -47.439 -33.497 -2.945 1.00 12.03 290 GLY A C 1
ATOM 2329 O O . GLY A 1 291 ? -47.713 -34.059 -4.005 1.00 15.56 290 GLY A O 1
ATOM 2330 N N . LEU A 1 292 ? -46.203 -33.131 -2.621 1.00 12.17 291 LEU A N 1
ATOM 2331 C CA . LEU A 1 292 ? -45.048 -33.462 -3.443 1.00 14.50 291 LEU A CA 1
ATOM 2332 C C . LEU A 1 292 ? -44.423 -34.797 -3.009 1.00 16.53 291 LEU A C 1
ATOM 2333 O O . LEU A 1 292 ? -43.350 -35.179 -3.492 1.00 15.34 291 LEU A O 1
ATOM 2338 N N . GLY A 1 293 ? -45.101 -35.494 -2.102 1.00 13.59 292 GLY A N 1
ATOM 2339 C CA . GLY A 1 293 ? -44.686 -36.818 -1.668 1.00 13.96 292 GLY A CA 1
ATOM 2340 C C . GLY A 1 293 ? -43.756 -36.833 -0.468 1.00 11.25 292 GLY A C 1
ATOM 2341 O O . GLY A 1 293 ? -43.343 -37.903 -0.020 1.00 13.99 292 GLY A O 1
ATOM 2342 N N . LEU A 1 294 ? -43.427 -35.658 0.062 1.00 10.21 293 LEU A N 1
ATOM 2343 C CA . LEU A 1 294 ? -42.454 -35.560 1.145 1.00 10.12 293 LEU A CA 1
ATOM 2344 C C . LEU A 1 294 ? -43.086 -35.841 2.496 1.00 10.76 293 LEU A C 1
ATOM 2345 O O . LEU A 1 294 ? -44.235 -35.466 2.743 1.00 11.49 293 LEU A O 1
ATOM 2350 N N . LYS A 1 295 ? -42.329 -36.507 3.364 1.00 10.14 294 LYS A N 1
ATOM 2351 C CA . LYS A 1 295 ? -42.724 -36.743 4.750 1.00 8.96 294 LYS A CA 1
ATOM 2352 C C . LYS A 1 295 ? -42.322 -35.560 5.604 1.00 9.00 294 LYS A C 1
ATOM 2353 O O . LYS A 1 295 ? -41.127 -35.311 5.779 1.00 10.83 294 LYS A O 1
ATOM 2359 N N . ILE A 1 296 ? -43.298 -34.831 6.129 1.00 8.80 295 ILE A N 1
ATOM 2360 C CA . ILE A 1 296 ? -43.011 -33.725 7.027 1.00 7.85 295 ILE A CA 1
ATOM 2361 C C . ILE A 1 296 ? -43.476 -34.028 8.446 1.00 8.53 295 ILE A C 1
ATOM 2362 O O . ILE A 1 296 ? -44.306 -34.917 8.668 1.00 8.08 295 ILE A O 1
ATOM 2367 N N . HIS A 1 297 ? -42.956 -33.257 9.392 1.00 7.66 296 HIS A N 1
ATOM 2368 C CA . HIS A 1 297 ? -43.273 -33.422 10.801 1.00 8.19 296 HIS A CA 1
ATOM 2369 C C . HIS A 1 297 ? -43.168 -32.058 11.461 1.00 7.58 296 HIS A C 1
ATOM 2370 O O . HIS A 1 297 ? -42.114 -31.435 11.400 1.00 7.87 296 HIS A O 1
ATOM 2377 N N . PRO A 1 298 ? -44.259 -31.581 12.077 1.00 7.56 297 PRO A N 1
ATOM 2378 C CA . PRO A 1 298 ? -44.277 -30.220 12.630 1.00 8.07 297 PRO A CA 1
ATOM 2379 C C . PRO A 1 298 ? -43.651 -30.125 14.023 1.00 7.31 297 PRO A C 1
ATOM 2380 O O . PRO A 1 298 ? -43.746 -31.074 14.810 1.00 7.85 297 PRO A O 1
ATOM 2384 N N . ASN A 1 299 ? -43.034 -28.976 14.312 1.00 8.10 298 ASN A N 1
ATOM 2385 C CA . ASN A 1 299 ? -42.267 -28.770 15.527 1.00 8.21 298 ASN A CA 1
ATOM 2386 C C . ASN A 1 299 ? -42.332 -27.304 15.938 1.00 9.76 298 ASN A C 1
ATOM 2387 O O . ASN A 1 299 ? -42.755 -26.462 15.145 1.00 9.45 298 ASN A O 1
ATOM 2392 N N . THR A 1 300 ? -41.867 -27.001 17.155 1.00 9.09 299 THR A N 1
ATOM 2393 C CA . THR A 1 300 ? -41.920 -25.643 17.705 1.00 9.14 299 THR A CA 1
ATOM 2394 C C . THR A 1 300 ? -40.698 -24.768 17.408 1.00 10.01 299 THR A C 1
ATOM 2395 O O . THR A 1 300 ? -40.831 -23.542 17.359 1.00 9.32 299 THR A O 1
ATOM 2399 N N . ASP A 1 301 ? -39.520 -25.384 17.244 1.00 9.65 300 ASP A N 1
ATOM 2400 C CA . ASP A 1 301 ? -38.236 -24.684 16.963 1.00 9.59 300 ASP A CA 1
ATOM 2401 C C . ASP A 1 301 ? -37.726 -23.883 18.167 1.00 11.18 300 ASP A C 1
ATOM 2402 O O . ASP A 1 301 ? -36.721 -24.250 18.781 1.00 12.63 300 ASP A O 1
ATOM 2407 N N . ASP A 1 302 ? -38.419 -22.797 18.504 1.00 10.81 301 ASP A N 1
ATOM 2408 C CA . ASP A 1 302 ? -38.063 -21.956 19.653 1.00 11.70 301 ASP A CA 1
ATOM 2409 C C . ASP A 1 302 ? -39.350 -21.669 20.415 1.00 11.41 301 ASP A C 1
ATOM 2410 O O . ASP A 1 302 ? -39.904 -20.565 20.307 1.00 13.86 301 ASP A O 1
ATOM 2415 N N . PRO A 1 303 ? -39.849 -22.657 21.175 1.00 10.14 302 PRO A N 1
ATOM 2416 C CA . PRO A 1 303 ? -41.219 -22.579 21.697 1.00 10.84 302 PRO A CA 1
ATOM 2417 C C . PRO A 1 303 ? -41.497 -21.356 22.566 1.00 11.73 302 PRO A C 1
ATOM 2418 O O . PRO A 1 303 ? -42.566 -20.764 22.442 1.00 14.45 302 PRO A O 1
ATOM 2422 N N . THR A 1 304 ? -40.570 -20.963 23.428 1.00 10.98 303 THR A N 1
ATOM 2423 C CA . THR A 1 304 ? -40.880 -19.846 24.318 1.00 12.44 303 THR A CA 1
ATOM 2424 C C . THR A 1 304 ? -40.695 -18.491 23.643 1.00 13.48 303 THR A C 1
ATOM 2425 O O . THR A 1 304 ? -41.319 -17.509 24.043 1.00 19.63 303 THR A O 1
ATOM 2429 N N . LEU A 1 305 ? -39.846 -18.437 22.622 1.00 11.94 304 LEU A N 1
ATOM 2430 C CA . LEU A 1 305 ? -39.603 -17.189 21.898 1.00 13.17 304 LEU A CA 1
ATOM 2431 C C . LEU A 1 305 ? -40.599 -16.990 20.753 1.00 15.02 304 LEU A C 1
ATOM 2432 O O . LEU A 1 305 ? -40.963 -15.859 20.433 1.00 16.73 304 LEU A O 1
ATOM 2437 N N . HIS A 1 306 ? -41.042 -18.086 20.148 1.00 13.97 305 HIS A N 1
ATOM 2438 C CA . HIS A 1 306 ? -42.072 -18.045 19.109 1.00 14.65 305 HIS A CA 1
ATOM 2439 C C . HIS A 1 306 ? -43.476 -18.031 19.709 1.00 14.81 305 HIS A C 1
ATOM 2440 O O . HIS A 1 306 ? -44.453 -17.861 18.985 1.00 16.48 305 HIS A O 1
ATOM 2447 N N . LYS A 1 307 ? -43.570 -18.228 21.022 1.00 13.11 306 LYS A N 1
ATOM 2448 C CA . LYS A 1 307 ? -44.860 -18.327 21.712 1.00 12.72 306 LYS A CA 1
ATOM 2449 C C . LYS A 1 307 ? -45.726 -19.434 21.122 1.00 12.77 306 LYS A C 1
ATOM 2450 O O . LYS A 1 307 ? -46.910 -19.227 20.826 1.00 14.06 306 LYS A O 1
ATOM 2456 N N . VAL A 1 308 ? -45.140 -20.613 20.957 1.00 11.35 307 VAL A N 1
ATOM 2457 C CA . VAL A 1 308 ? -45.862 -21.765 20.436 1.00 10.84 307 VAL A CA 1
ATOM 2458 C C . VAL A 1 308 ? -45.452 -23.030 21.189 1.00 11.75 307 VAL A C 1
ATOM 2459 O O . VAL A 1 308 ? -44.267 -23.342 21.292 1.00 13.31 307 VAL A O 1
ATOM 2463 N N . ASN A 1 309 ? -46.428 -23.738 21.747 1.00 11.08 308 ASN A N 1
ATOM 2464 C CA . ASN A 1 309 ? -46.153 -25.019 22.403 1.00 11.53 308 ASN A CA 1
ATOM 2465 C C . ASN A 1 309 ? -46.455 -26.173 21.420 1.00 9.55 308 ASN A C 1
ATOM 2466 O O . ASN A 1 309 ? -47.010 -25.925 20.338 1.00 10.90 308 ASN A O 1
ATOM 2471 N N . PRO A 1 310 ? -46.087 -27.429 21.766 1.00 9.40 309 PRO A N 1
ATOM 2472 C CA . PRO A 1 310 ? -46.284 -28.522 20.807 1.00 10.18 309 PRO A CA 1
ATOM 2473 C C . PRO A 1 310 ? -47.750 -28.694 20.385 1.00 9.78 309 PRO A C 1
ATOM 2474 O O . PRO A 1 310 ? -48.001 -28.932 19.202 1.00 10.99 309 PRO A O 1
ATOM 2478 N N . SER A 1 311 ? -48.698 -28.566 21.312 1.00 11.30 310 SER A N 1
ATOM 2479 C CA . SER A 1 311 ? -50.115 -28.682 20.956 1.00 10.07 310 SER A CA 1
ATOM 2480 C C . SER A 1 311 ? -50.544 -27.619 19.946 1.00 10.75 310 SER A C 1
ATOM 2481 O O . SER A 1 311 ? -51.357 -27.888 19.053 1.00 10.90 310 SER A O 1
ATOM 2484 N N . GLU A 1 312 ? -49.991 -26.418 20.088 1.00 9.86 311 GLU A N 1
ATOM 2485 C CA . GLU A 1 312 ? -50.289 -25.313 19.189 1.00 10.16 311 GLU A CA 1
ATOM 2486 C C . GLU A 1 312 ? -49.649 -25.487 17.811 1.00 12.16 311 GLU A C 1
ATOM 2487 O O . GLU A 1 312 ? -50.238 -25.101 16.796 1.00 11.12 311 GLU A O 1
ATOM 2493 N N . ALA A 1 313 ? -48.443 -26.050 17.771 1.00 10.96 312 ALA A N 1
ATOM 2494 C CA . ALA A 1 313 ? -47.803 -26.297 16.488 1.00 9.96 312 ALA A CA 1
ATOM 2495 C C . ALA A 1 313 ? -48.618 -27.272 15.643 1.00 9.89 312 ALA A C 1
ATOM 2496 O O . ALA A 1 313 ? -48.824 -27.051 14.450 1.00 10.52 312 ALA A O 1
ATOM 2498 N N . TRP A 1 314 ? -49.111 -28.329 16.282 1.00 8.92 313 TRP A N 1
ATOM 2499 C CA . TRP A 1 314 ? -49.998 -29.278 15.628 1.00 9.22 313 TRP A CA 1
ATOM 2500 C C . TRP A 1 314 ? -51.323 -28.620 15.202 1.00 10.28 313 TRP A C 1
ATOM 2501 O O . TRP A 1 314 ? -51.798 -28.822 14.081 1.00 10.53 313 TRP A O 1
ATOM 2512 N N . GLU A 1 315 ? -51.894 -27.805 16.085 1.00 10.61 314 GLU A N 1
ATOM 2513 C CA . GLU A 1 315 ? -53.121 -27.072 15.773 1.00 11.97 314 GLU A CA 1
ATOM 2514 C C . GLU A 1 315 ? -52.983 -26.241 14.488 1.00 11.35 314 GLU A C 1
ATOM 2515 O O . GLU A 1 315 ? -53.861 -26.279 13.624 1.00 10.29 314 GLU A O 1
ATOM 2521 N N . LEU A 1 316 ? -51.870 -25.514 14.355 1.00 10.72 315 LEU A N 1
ATOM 2522 C CA . LEU A 1 316 ? -51.662 -24.656 13.188 1.00 10.26 315 LEU A CA 1
ATOM 2523 C C . LEU A 1 316 ? -51.700 -25.418 11.866 1.00 10.68 315 LEU A C 1
ATOM 2524 O O . LEU A 1 316 ? -52.186 -24.901 10.860 1.00 11.21 315 LEU A O 1
ATOM 2529 N N . MET A 1 317 ? -51.181 -26.641 11.860 1.00 10.16 316 MET A N 1
ATOM 2530 C CA . MET A 1 317 ? -51.219 -27.453 10.644 1.00 10.01 316 MET A CA 1
ATOM 2531 C C . MET A 1 317 ? -52.657 -27.666 10.160 1.00 9.75 316 MET A C 1
ATOM 2532 O O . MET A 1 317 ? -52.937 -27.635 8.958 1.00 11.95 316 MET A O 1
ATOM 2537 N N . PHE A 1 318 ? -53.558 -27.863 11.117 1.00 10.64 317 PHE A N 1
ATOM 2538 C CA . PHE A 1 318 ? -54.980 -28.064 10.867 1.00 12.21 317 PHE A CA 1
ATOM 2539 C C . PHE A 1 318 ? -55.723 -26.742 10.632 1.00 12.05 317 PHE A C 1
ATOM 2540 O O . PHE A 1 318 ? -56.536 -26.636 9.714 1.00 13.61 317 PHE A O 1
ATOM 2548 N N . SER A 1 319 ? -55.457 -25.730 11.454 1.00 10.94 318 SER A N 1
ATOM 2549 C CA . SER A 1 319 ? -56.263 -24.511 11.402 1.00 13.67 318 SER A CA 1
ATOM 2550 C C . SER A 1 319 ? -55.893 -23.594 10.242 1.00 11.28 318 SER A C 1
ATOM 2551 O O . SER A 1 319 ? -56.744 -22.888 9.721 1.00 14.73 318 SER A O 1
ATOM 2554 N N . HIS A 1 320 ? -54.619 -23.583 9.867 1.00 12.04 319 HIS A N 1
ATOM 2555 C CA . HIS A 1 320 ? -54.129 -22.622 8.872 1.00 12.27 319 HIS A CA 1
ATOM 2556 C C . HIS A 1 320 ? -53.630 -23.247 7.575 1.00 12.07 319 HIS A C 1
ATOM 2557 O O . HIS A 1 320 ? -53.735 -22.627 6.513 1.00 14.53 319 HIS A O 1
ATOM 2564 N N . PHE A 1 321 ? -53.100 -24.462 7.645 1.00 12.69 320 PHE A N 1
ATOM 2565 C CA . PHE A 1 321 ? -52.398 -25.018 6.496 1.00 13.93 320 PHE A CA 1
ATOM 2566 C C . PHE A 1 321 ? -53.159 -26.100 5.724 1.00 13.09 320 PHE A C 1
ATOM 2567 O O . PHE A 1 321 ? -52.603 -26.731 4.817 1.00 16.50 320 PHE A O 1
ATOM 2575 N N . GLY A 1 322 ? -54.429 -26.280 6.065 1.00 13.52 321 GLY A N 1
ATOM 2576 C CA . GLY A 1 322 ? -55.311 -27.139 5.299 1.00 16.46 321 GLY A CA 1
ATOM 2577 C C . GLY A 1 322 ? -55.106 -28.629 5.467 1.00 14.46 321 GLY A C 1
ATOM 2578 O O . GLY A 1 322 ? -55.621 -29.413 4.674 1.00 15.36 321 GLY A O 1
ATOM 2579 N N . PHE A 1 323 ? -54.370 -29.036 6.492 1.00 12.27 322 PHE A N 1
ATOM 2580 C CA . PHE A 1 323 ? -54.132 -30.460 6.684 1.00 12.71 322 PHE A CA 1
ATOM 2581 C C . PHE A 1 323 ? -55.256 -31.092 7.486 1.00 14.23 322 PHE A C 1
ATOM 2582 O O . PHE A 1 323 ? -55.715 -30.530 8.482 1.00 16.46 322 PHE A O 1
ATOM 2590 N N . THR A 1 324 ? -55.696 -32.261 7.038 1.00 13.92 323 THR A N 1
ATOM 2591 C CA . THR A 1 324 ? -56.805 -32.954 7.684 1.00 14.32 323 THR A CA 1
ATOM 2592 C C . THR A 1 324 ? -56.342 -33.788 8.866 1.00 12.88 323 THR A C 1
ATOM 2593 O O . THR A 1 324 ? -55.137 -33.981 9.078 1.00 12.33 323 THR A O 1
ATOM 2597 N N . ILE A 1 325 ? -57.309 -34.308 9.616 1.00 12.97 324 ILE A N 1
ATOM 2598 C CA . ILE A 1 325 ? -57.009 -35.235 10.699 1.00 13.48 324 ILE A CA 1
ATOM 2599 C C . ILE A 1 325 ? -56.174 -36.417 10.194 1.00 13.33 324 ILE A C 1
ATOM 2600 O O . ILE A 1 325 ? -55.171 -36.791 10.812 1.00 12.73 324 ILE A O 1
ATOM 2605 N N . ALA A 1 326 ? -56.558 -36.967 9.046 1.00 12.57 325 ALA A N 1
ATOM 2606 C CA . ALA A 1 326 ? -55.805 -38.052 8.427 1.00 12.61 325 ALA A CA 1
ATOM 2607 C C . ALA A 1 326 ? -54.365 -37.646 8.102 1.00 10.81 325 ALA A C 1
ATOM 2608 O O . ALA A 1 326 ? -53.436 -38.420 8.323 1.00 12.51 325 ALA A O 1
ATOM 2610 N N . ASP A 1 327 ? -54.178 -36.435 7.580 1.00 10.63 326 ASP A N 1
ATOM 2611 C CA . ASP A 1 327 ? -52.829 -35.916 7.345 1.00 11.18 326 ASP A CA 1
ATOM 2612 C C . ASP A 1 327 ? -52.014 -35.866 8.637 1.00 11.44 326 ASP A C 1
ATOM 2613 O O . ASP A 1 327 ? -50.834 -36.224 8.653 1.00 10.68 326 ASP A O 1
ATOM 2618 N N . LEU A 1 328 ? -52.637 -35.400 9.716 1.00 9.70 327 LEU A N 1
ATOM 2619 C CA . LEU A 1 328 ? -51.958 -35.333 11.013 1.00 9.97 327 LEU A CA 1
ATOM 2620 C C . LEU A 1 328 ? -51.532 -36.722 11.509 1.00 9.79 327 LEU A C 1
ATOM 2621 O O . LEU A 1 328 ? -50.456 -36.864 12.084 1.00 9.27 327 LEU A O 1
ATOM 2626 N N . LYS A 1 329 ? -52.347 -37.745 11.266 1.00 9.92 328 LYS A N 1
ATOM 2627 C CA . LYS A 1 329 ? -51.932 -39.097 11.621 1.00 9.15 328 LYS A CA 1
ATOM 2628 C C . LYS A 1 329 ? -50.644 -39.483 10.884 1.00 9.22 328 LYS A C 1
ATOM 2629 O O . LYS A 1 329 ? -49.724 -40.062 11.472 1.00 9.37 328 LYS A O 1
ATOM 2635 N N . GLN A 1 330 ? -50.577 -39.152 9.596 1.00 9.85 329 GLN A N 1
ATOM 2636 C CA . GLN A 1 330 ? -49.368 -39.402 8.824 1.00 10.58 329 GLN A CA 1
ATOM 2637 C C . GLN A 1 330 ? -48.176 -38.617 9.369 1.00 10.17 329 GLN A C 1
ATOM 2638 O O . GLN A 1 330 ? -47.073 -39.150 9.443 1.00 9.44 329 GLN A O 1
ATOM 2644 N N . PHE A 1 331 ? -48.391 -37.362 9.760 1.00 8.76 330 PHE A N 1
ATOM 2645 C CA . PHE A 1 331 ? -47.300 -36.583 10.340 1.00 8.56 330 PHE A CA 1
ATOM 2646 C C . PHE A 1 331 ? -46.772 -37.232 11.626 1.00 8.19 330 PHE A C 1
ATOM 2647 O O . PHE A 1 331 ? -45.569 -37.215 11.878 1.00 8.49 330 PHE A O 1
ATOM 2655 N N . MET A 1 332 ? -47.675 -37.771 12.440 1.00 9.01 331 MET A N 1
ATOM 2656 C CA . MET A 1 332 ? -47.287 -38.513 13.637 1.00 10.01 331 MET A CA 1
ATOM 2657 C C . MET A 1 332 ? -46.402 -39.707 13.277 1.00 10.25 331 MET A C 1
ATOM 2658 O O . MET A 1 332 ? -45.342 -39.921 13.879 1.00 10.98 331 MET A O 1
ATOM 2663 N N . LEU A 1 333 ? -46.824 -40.469 12.277 1.00 9.70 332 LEU A N 1
ATOM 2664 C CA . LEU A 1 333 ? -46.033 -41.603 11.820 1.00 10.16 332 LEU A CA 1
ATOM 2665 C C . LEU A 1 333 ? -44.684 -41.165 11.245 1.00 10.27 332 LEU A C 1
ATOM 2666 O O . LEU A 1 333 ? -43.671 -41.840 11.449 1.00 10.73 332 LEU A O 1
ATOM 2671 N N . ASN A 1 334 ? -44.664 -40.024 10.553 1.00 9.01 333 ASN A N 1
ATOM 2672 C CA . ASN A 1 334 ? -43.411 -39.469 10.041 1.00 9.36 333 ASN A CA 1
ATOM 2673 C C . ASN A 1 334 ? -42.424 -39.146 11.157 1.00 10.67 333 ASN A C 1
ATOM 2674 O O . ASN A 1 334 ? -41.217 -39.357 11.019 1.00 8.99 333 ASN A O 1
ATOM 2679 N N . GLY A 1 335 ? -42.929 -38.593 12.252 1.00 8.39 334 GLY A N 1
ATOM 2680 C CA . GLY A 1 335 ? -42.095 -38.328 13.414 1.00 10.05 334 GLY A CA 1
ATOM 2681 C C . GLY A 1 335 ? -41.466 -39.588 13.992 1.00 8.58 334 GLY A C 1
ATOM 2682 O O . GLY A 1 335 ? -40.299 -39.577 14.405 1.00 9.48 334 GLY A O 1
ATOM 2683 N N . ILE A 1 336 ? -42.228 -40.676 14.023 1.00 9.51 335 ILE A N 1
ATOM 2684 C CA . ILE A 1 336 ? -41.700 -41.956 14.468 1.00 11.73 335 ILE A CA 1
ATOM 2685 C C . ILE A 1 336 ? -40.593 -42.430 13.515 1.00 9.93 335 ILE A C 1
ATOM 2686 O O . ILE A 1 336 ? -39.504 -42.819 13.952 1.00 10.18 335 ILE A O 1
ATOM 2691 N N . ASP A 1 337 ? -40.864 -42.372 12.213 1.00 10.14 336 ASP A N 1
ATOM 2692 C CA . ASP A 1 337 ? -39.868 -42.774 11.218 1.00 11.18 336 ASP A CA 1
ATOM 2693 C C . ASP A 1 337 ? -38.593 -41.948 11.309 1.00 11.31 336 ASP A C 1
ATOM 2694 O O . ASP A 1 337 ? -37.501 -42.475 11.145 1.00 10.88 336 ASP A O 1
ATOM 2699 N N . GLY A 1 338 ? -38.734 -40.657 11.568 1.00 8.71 337 GLY A N 1
ATOM 2700 C CA . GLY A 1 338 ? -37.581 -39.775 11.587 1.00 10.20 337 GLY A CA 1
ATOM 2701 C C . GLY A 1 338 ? -36.765 -39.789 12.868 1.00 8.98 337 GLY A C 1
ATOM 2702 O O . GLY A 1 338 ? -35.632 -39.323 12.872 1.00 9.70 337 GLY A O 1
ATOM 2703 N N . ALA A 1 339 ? -37.328 -40.315 13.951 1.00 10.00 338 ALA A N 1
ATOM 2704 C CA . ALA A 1 339 ? -36.660 -40.285 15.248 1.00 8.99 338 ALA A CA 1
ATOM 2705 C C . ALA A 1 339 ? -35.379 -41.114 15.269 1.00 9.30 338 ALA A C 1
ATOM 2706 O O . ALA A 1 339 ? -35.236 -42.108 14.553 1.00 11.41 338 ALA A O 1
ATOM 2708 N N . TRP A 1 340 ? -34.458 -40.700 16.128 1.00 9.00 339 TRP A N 1
ATOM 2709 C CA . TRP A 1 340 ? -33.176 -41.367 16.261 1.00 10.93 339 TRP A CA 1
ATOM 2710 C C . TRP A 1 340 ? -33.235 -42.383 17.396 1.00 12.35 339 TRP A C 1
ATOM 2711 O O . TRP A 1 340 ? -32.584 -42.245 18.432 1.00 13.46 339 TRP A O 1
ATOM 2722 N N . VAL A 1 341 ? -34.064 -43.400 17.178 1.00 11.87 340 VAL A N 1
ATOM 2723 C CA . VAL A 1 341 ? -34.223 -44.516 18.103 1.00 12.63 340 VAL A CA 1
ATOM 2724 C C . VAL A 1 341 ? -34.160 -45.796 17.286 1.00 11.80 340 VAL A C 1
ATOM 2725 O O . VAL A 1 341 ? -34.205 -45.744 16.052 1.00 14.31 340 VAL A O 1
ATOM 2729 N N . ASP A 1 342 ? -34.063 -46.945 17.949 1.00 12.51 341 ASP A N 1
ATOM 2730 C CA . ASP A 1 342 ? -33.925 -48.183 17.178 1.00 16.07 341 ASP A CA 1
ATOM 2731 C C . ASP A 1 342 ? -35.243 -48.675 16.567 1.00 14.54 341 ASP A C 1
ATOM 2732 O O . ASP A 1 342 ? -36.330 -48.174 16.902 1.00 12.92 341 ASP A O 1
ATOM 2737 N N . ASP A 1 343 ? -35.136 -49.649 15.668 1.00 15.54 342 ASP A N 1
ATOM 2738 C CA . ASP A 1 343 ? -36.295 -50.147 14.935 1.00 15.53 342 ASP A CA 1
ATOM 2739 C C . ASP A 1 343 ? -37.367 -50.735 15.850 1.00 15.16 342 ASP A C 1
ATOM 2740 O O . ASP A 1 343 ? -38.562 -50.581 15.581 1.00 15.79 342 ASP A O 1
ATOM 2745 N N . ASP A 1 344 ? -36.949 -51.410 16.921 1.00 15.48 343 ASP A N 1
ATOM 2746 C CA . ASP A 1 344 ? -37.909 -52.014 17.848 1.00 17.63 343 ASP A CA 1
ATOM 2747 C C . ASP A 1 344 ? -38.770 -50.945 18.498 1.00 14.55 343 ASP A C 1
ATOM 2748 O O . ASP A 1 344 ? -39.992 -51.092 18.620 1.00 14.36 343 ASP A O 1
ATOM 2753 N N . THR A 1 345 ? -38.123 -49.856 18.895 1.00 12.88 344 THR A N 1
ATOM 2754 C CA . THR A 1 345 ? -38.813 -48.732 19.499 1.00 13.97 344 THR A CA 1
ATOM 2755 C C . THR A 1 345 ? -39.797 -48.113 18.507 1.00 12.33 344 THR A C 1
ATOM 2756 O O . THR A 1 345 ? -40.946 -47.842 18.852 1.00 11.53 344 THR A O 1
ATOM 2760 N N . LYS A 1 346 ? -39.366 -47.924 17.263 1.00 12.53 345 LYS A N 1
ATOM 2761 C CA . LYS A 1 346 ? -40.256 -47.365 16.249 1.00 14.02 345 LYS A CA 1
ATOM 2762 C C . LYS A 1 346 ? -41.466 -48.260 16.032 1.00 10.52 345 LYS A C 1
ATOM 2763 O O . LYS A 1 346 ? -42.596 -47.769 15.947 1.00 12.52 345 LYS A O 1
ATOM 2769 N N . ALA A 1 347 ? -41.238 -49.570 15.955 1.00 12.16 346 ALA A N 1
ATOM 2770 C CA . ALA A 1 347 ? -42.333 -50.503 15.723 1.00 12.23 346 ALA A CA 1
ATOM 2771 C C . ALA A 1 347 ? -43.328 -50.465 16.873 1.00 12.37 346 ALA A C 1
ATOM 2772 O O . ALA A 1 347 ? -44.550 -50.491 16.654 1.00 12.99 346 ALA A O 1
ATOM 2774 N N . ALA A 1 348 ? -42.816 -50.407 18.102 1.00 12.27 347 ALA A N 1
ATOM 2775 C CA . ALA A 1 348 ? -43.689 -50.325 19.265 1.00 12.06 347 ALA A CA 1
ATOM 2776 C C . ALA A 1 348 ? -44.525 -49.044 19.235 1.00 11.88 347 ALA A C 1
ATOM 2777 O O . ALA A 1 348 ? -45.732 -49.070 19.482 1.00 11.83 347 ALA A O 1
ATOM 2779 N N . TRP A 1 349 ? -43.898 -47.923 18.905 1.00 10.40 348 TRP A N 1
ATOM 2780 C CA . TRP A 1 349 ? -44.627 -46.666 18.847 1.00 10.64 348 TRP A CA 1
ATOM 2781 C C . TRP A 1 349 ? -45.707 -46.711 17.774 1.00 10.50 348 TRP A C 1
ATOM 2782 O O . TRP A 1 349 ? -46.829 -46.255 18.000 1.00 10.76 348 TRP A O 1
ATOM 2793 N N . ARG A 1 350 ? -45.388 -47.269 16.611 1.00 10.76 349 ARG A N 1
ATOM 2794 C CA . ARG A 1 350 ? -46.409 -47.347 15.567 1.00 12.60 349 ARG A CA 1
ATOM 2795 C C . ARG A 1 350 ? -47.593 -48.182 16.025 1.00 12.00 349 ARG A C 1
ATOM 2796 O O . ARG A 1 350 ? -48.745 -47.789 15.843 1.00 13.70 349 ARG A O 1
ATOM 2804 N N . ALA A 1 351 ? -47.304 -49.335 16.617 1.00 11.52 350 ALA A N 1
ATOM 2805 C CA . ALA A 1 351 ? -48.358 -50.249 17.036 1.00 11.82 350 ALA A CA 1
ATOM 2806 C C . ALA A 1 351 ? -49.232 -49.668 18.149 1.00 11.66 350 ALA A C 1
ATOM 2807 O O . ALA A 1 351 ? -50.422 -49.975 18.227 1.00 11.59 350 ALA A O 1
ATOM 2809 N N . ALA A 1 352 ? -48.651 -48.845 19.019 1.00 11.69 351 ALA A N 1
ATOM 2810 C CA . ALA A 1 352 ? -49.396 -48.285 20.146 1.00 11.33 351 ALA A CA 1
ATOM 2811 C C . ALA A 1 352 ? -50.031 -46.933 19.838 1.00 12.00 351 ALA A C 1
ATOM 2812 O O . ALA A 1 352 ? -51.185 -46.699 20.177 1.00 12.06 351 ALA A O 1
ATOM 2814 N N . TRP A 1 353 ? -49.282 -46.040 19.206 1.00 10.58 352 TRP A N 1
ATOM 2815 C CA . TRP A 1 353 ? -49.778 -44.680 19.013 1.00 10.53 352 TRP A CA 1
ATOM 2816 C C . TRP A 1 353 ? -50.841 -44.559 17.920 1.00 10.95 352 TRP A C 1
ATOM 2817 O O . TRP A 1 353 ? -51.694 -43.671 17.990 1.00 11.01 352 TRP A O 1
ATOM 2828 N N . ALA A 1 354 ? -50.785 -45.422 16.906 1.00 10.72 353 ALA A N 1
ATOM 2829 C CA . ALA A 1 354 ? -51.800 -45.371 15.855 1.00 11.48 353 ALA A CA 1
ATOM 2830 C C . ALA A 1 354 ? -53.204 -45.640 16.404 1.00 9.88 353 ALA A C 1
ATOM 2831 O O . ALA A 1 354 ? -54.106 -44.838 16.151 1.00 10.68 353 ALA A O 1
ATOM 2833 N N . PRO A 1 355 ? -53.393 -46.724 17.194 1.00 10.50 354 PRO A N 1
ATOM 2834 C CA . PRO A 1 355 ? -54.724 -46.906 17.799 1.00 10.51 354 PRO A CA 1
ATOM 2835 C C . PRO A 1 355 ? -55.086 -45.799 18.785 1.00 10.53 354 PRO A C 1
ATOM 2836 O O . PRO A 1 355 ? -56.271 -45.462 18.923 1.00 10.92 354 PRO A O 1
ATOM 2840 N N A GLU A 1 356 ? -54.080 -45.249 19.450 0.34 10.91 355 GLU A N 1
ATOM 2841 N N B GLU A 1 356 ? -54.101 -45.249 19.496 0.66 10.63 355 GLU A N 1
ATOM 2842 C CA A GLU A 1 356 ? -54.290 -44.156 20.381 0.34 12.24 355 GLU A CA 1
ATOM 2843 C CA B GLU A 1 356 ? -54.391 -44.131 20.395 0.66 10.06 355 GLU A CA 1
ATOM 2844 C C A GLU A 1 356 ? -54.863 -42.953 19.638 0.34 9.94 355 GLU A C 1
ATOM 2845 C C B GLU A 1 356 ? -54.923 -42.949 19.603 0.66 9.85 355 GLU A C 1
ATOM 2846 O O A GLU A 1 356 ? -55.838 -42.343 20.080 0.34 12.07 355 GLU A O 1
ATOM 2847 O O B GLU A 1 356 ? -55.914 -42.322 19.993 0.66 11.10 355 GLU A O 1
ATOM 2858 N N . PHE A 1 357 ? -54.245 -42.629 18.504 1.00 10.18 356 PHE A N 1
ATOM 2859 C CA . PHE A 1 357 ? -54.684 -41.546 17.633 1.00 9.40 356 PHE A CA 1
ATOM 2860 C C . PHE A 1 357 ? -56.115 -41.784 17.151 1.00 10.08 356 PHE A C 1
ATOM 2861 O O . PHE A 1 357 ? -56.949 -40.872 17.177 1.00 11.88 356 PHE A O 1
ATOM 2869 N N . ASP A 1 358 ? -56.384 -43.004 16.697 1.00 10.24 357 ASP A N 1
ATOM 2870 C CA . ASP A 1 358 ? -57.705 -43.355 16.185 1.00 11.02 357 ASP A CA 1
ATOM 2871 C C . ASP A 1 358 ? -58.793 -43.091 17.222 1.00 12.32 357 ASP A C 1
ATOM 2872 O O . ASP A 1 358 ? -59.858 -42.562 16.895 1.00 12.06 357 ASP A O 1
ATOM 2877 N N . MET A 1 359 ? -58.531 -43.462 18.474 1.00 10.96 358 MET A N 1
ATOM 2878 C CA . MET A 1 359 ? -59.493 -43.190 19.537 1.00 11.09 358 MET A CA 1
ATOM 2879 C C . MET A 1 359 ? -59.683 -41.691 19.773 1.00 10.97 358 MET A C 1
ATOM 2880 O O . MET A 1 359 ? -60.814 -41.237 19.953 1.00 11.90 358 MET A O 1
ATOM 2885 N N . LEU A 1 360 ? -58.596 -40.925 19.756 1.00 10.66 359 LEU A N 1
ATOM 2886 C CA . LEU A 1 360 ? -58.698 -39.483 19.950 1.00 10.77 359 LEU A CA 1
ATOM 2887 C C . LEU A 1 360 ? -59.512 -38.835 18.835 1.00 11.66 359 LEU A C 1
ATOM 2888 O O . LEU A 1 360 ? -60.293 -37.920 19.092 1.00 11.57 359 LEU A O 1
ATOM 2893 N N . ALA A 1 361 ? -59.345 -39.320 17.605 1.00 11.86 360 ALA A N 1
ATOM 2894 C CA . ALA A 1 361 ? -60.132 -38.823 16.477 1.00 13.09 360 ALA A CA 1
ATOM 2895 C C . ALA A 1 361 ? -61.630 -39.104 16.649 1.00 13.07 360 ALA A C 1
ATOM 2896 O O . ALA A 1 361 ? -62.468 -38.234 16.384 1.00 15.51 360 ALA A O 1
ATOM 2898 N N . ASP A 1 362 ? -61.979 -40.309 17.095 1.00 12.92 361 ASP A N 1
ATOM 2899 C CA . ASP A 1 362 ? -63.384 -40.620 17.368 1.00 14.64 361 ASP A CA 1
ATOM 2900 C C . ASP A 1 362 ? -63.941 -39.768 18.511 1.00 15.21 361 ASP A C 1
ATOM 2901 O O . ASP A 1 362 ? -65.106 -39.361 18.486 1.00 16.31 361 ASP A O 1
ATOM 2906 N N . THR A 1 363 ? -63.111 -39.493 19.510 1.00 13.16 362 THR A N 1
ATOM 2907 C CA . THR A 1 363 ? -63.545 -38.685 20.649 1.00 13.50 362 THR A CA 1
ATOM 2908 C C . THR A 1 363 ? -63.739 -37.220 20.256 1.00 14.61 362 THR A C 1
ATOM 2909 O O . THR A 1 363 ? -64.629 -36.545 20.781 1.00 15.84 362 THR A O 1
ATOM 2913 N N . LEU A 1 364 ? -62.934 -36.748 19.310 1.00 12.75 363 LEU A N 1
ATOM 2914 C CA . LEU A 1 364 ? -63.141 -35.419 18.748 1.00 12.68 363 LEU A CA 1
ATOM 2915 C C . LEU A 1 364 ? -64.536 -35.320 18.140 1.00 13.88 363 LEU A C 1
ATOM 2916 O O . LEU A 1 364 ? -65.248 -34.344 18.376 1.00 15.25 363 LEU A O 1
ATOM 2921 N N . ALA A 1 365 ? -64.943 -36.341 17.393 1.00 15.42 364 ALA A N 1
ATOM 2922 C CA . ALA A 1 365 ? -66.284 -36.370 16.825 1.00 16.91 364 ALA A CA 1
ATOM 2923 C C . ALA A 1 365 ? -67.348 -36.379 17.923 1.00 15.71 364 ALA A C 1
ATOM 2924 O O . ALA A 1 365 ? -68.353 -35.678 17.831 1.00 18.35 364 ALA A O 1
ATOM 2926 N N . ALA A 1 366 ? -67.127 -37.171 18.969 1.00 15.35 365 ALA A N 1
ATOM 2927 C CA . ALA A 1 366 ? -68.095 -37.253 20.062 1.00 17.15 365 ALA A CA 1
ATOM 2928 C C . ALA A 1 366 ? -68.174 -35.937 20.833 1.00 17.55 365 ALA A C 1
ATOM 2929 O O . ALA A 1 366 ? -69.265 -35.505 21.218 1.00 17.70 365 ALA A O 1
ATOM 2931 N N . ASP A 1 367 ? -67.026 -35.303 21.056 1.00 15.88 366 ASP A N 1
ATOM 2932 C CA . ASP A 1 367 ? -67.003 -34.028 21.767 1.00 16.31 366 ASP A CA 1
ATOM 2933 C C . ASP A 1 367 ? -67.747 -32.950 20.992 1.00 18.82 366 ASP A C 1
ATOM 2934 O O . ASP A 1 367 ? -68.486 -32.163 21.574 1.00 20.75 366 ASP A O 1
ATOM 2939 N N . LYS A 1 368 ? -67.534 -32.906 19.680 1.00 17.82 367 LYS A N 1
ATOM 2940 C CA . LYS A 1 368 ? -68.266 -31.975 18.822 1.00 23.21 367 LYS A CA 1
ATOM 2941 C C . LYS A 1 368 ? -69.778 -32.190 18.900 1.00 18.87 367 LYS A C 1
ATOM 2942 O O . LYS A 1 368 ? -70.545 -31.228 19.019 1.00 26.77 367 LYS A O 1
ATOM 2948 N N . LEU A 1 369 ? -70.211 -33.446 18.843 1.00 20.74 368 LEU A N 1
ATOM 2949 C CA . LEU A 1 369 ? -71.634 -33.759 18.961 1.00 23.15 368 LEU A CA 1
ATOM 2950 C C . LEU A 1 369 ? -72.199 -33.306 20.306 1.00 23.24 368 LEU A C 1
ATOM 2951 O O . LEU A 1 369 ? -73.319 -32.803 20.381 1.00 24.86 368 LEU A O 1
ATOM 2956 N N . ALA A 1 370 ? -71.410 -33.476 21.363 1.00 20.16 369 ALA A N 1
ATOM 2957 C CA . ALA A 1 370 ? -71.843 -33.119 22.710 1.00 21.87 369 ALA A CA 1
ATOM 2958 C C . ALA A 1 370 ? -71.934 -31.604 22.887 1.00 21.76 369 ALA A C 1
ATOM 2959 O O . ALA A 1 370 ? -72.832 -31.108 23.576 1.00 25.80 369 ALA A O 1
ATOM 2961 N N . ALA A 1 371 ? -71.001 -30.879 22.274 1.00 23.94 370 ALA A N 1
ATOM 2962 C CA . ALA A 1 371 ? -71.035 -29.420 22.291 1.00 25.31 370 ALA A CA 1
ATOM 2963 C C . ALA A 1 371 ? -72.278 -28.912 21.564 1.00 31.23 370 ALA A C 1
ATOM 2964 O O . ALA A 1 371 ? -72.920 -27.957 22.003 1.00 31.52 370 ALA A O 1
ATOM 2966 N N . ALA A 1 372 ? -72.620 -29.566 20.457 1.00 29.39 371 ALA A N 1
ATOM 2967 C CA . ALA A 1 372 ? -73.825 -29.231 19.704 1.00 33.43 371 ALA A CA 1
ATOM 2968 C C . ALA A 1 372 ? -75.082 -29.517 20.523 1.00 32.04 371 ALA A C 1
ATOM 2969 O O . ALA A 1 372 ? -75.969 -28.667 20.639 1.00 42.64 371 ALA A O 1
ATOM 2971 N N . GLY B 1 4 ? -19.437 19.640 20.610 1.00 28.21 3 GLY B N 1
ATOM 2972 C CA . GLY B 1 4 ? -18.027 19.589 20.262 1.00 21.98 3 GLY B CA 1
ATOM 2973 C C . GLY B 1 4 ? -17.604 18.230 19.733 1.00 26.64 3 GLY B C 1
ATOM 2974 O O . GLY B 1 4 ? -17.963 17.196 20.296 1.00 33.78 3 GLY B O 1
ATOM 2975 N N . THR B 1 5 ? -16.814 18.236 18.665 1.00 16.95 4 THR B N 1
ATOM 2976 C CA . THR B 1 5 ? -16.455 17.010 17.965 1.00 16.84 4 THR B CA 1
ATOM 2977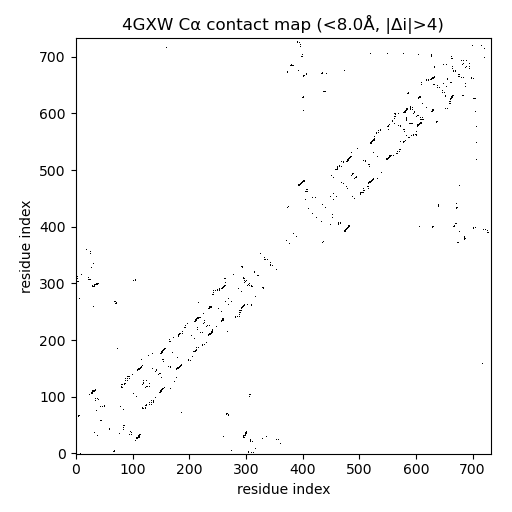 C C . THR B 1 5 ? -15.250 16.328 18.592 1.00 14.83 4 THR B C 1
ATOM 2978 O O . THR B 1 5 ? -14.422 16.978 19.238 1.00 14.01 4 THR B O 1
ATOM 2982 N N . PRO B 1 6 ? -15.134 15.008 18.389 1.00 13.94 5 PRO B N 1
ATOM 2983 C CA . PRO B 1 6 ? -13.918 14.321 18.821 1.00 12.91 5 PRO B CA 1
ATOM 2984 C C . PRO B 1 6 ? -12.703 14.951 18.159 1.00 12.48 5 PRO B C 1
ATOM 2985 O O . PRO B 1 6 ? -12.726 15.186 16.948 1.00 12.86 5 PRO B O 1
ATOM 2989 N N . GLY B 1 7 ? -11.668 15.238 18.947 1.00 12.98 6 GLY B N 1
ATOM 2990 C CA . GLY B 1 7 ? -10.433 15.804 18.433 1.00 12.67 6 GLY B CA 1
ATOM 2991 C C . GLY B 1 7 ? -10.555 17.217 17.890 1.00 13.93 6 GLY B C 1
ATOM 2992 O O . GLY B 1 7 ? -9.632 17.716 17.249 1.00 13.54 6 GLY B O 1
ATOM 2993 N N A ASN B 1 8 ? -11.681 17.868 18.174 0.51 12.56 7 ASN B N 1
ATOM 2994 N N B ASN B 1 8 ? -11.690 17.857 18.157 0.49 12.87 7 ASN B N 1
ATOM 2995 C CA A ASN B 1 8 ? -11.978 19.198 17.637 0.51 13.61 7 ASN B CA 1
ATOM 2996 C CA B ASN B 1 8 ? -11.974 19.192 17.634 0.49 13.57 7 ASN B CA 1
ATOM 2997 C C A ASN B 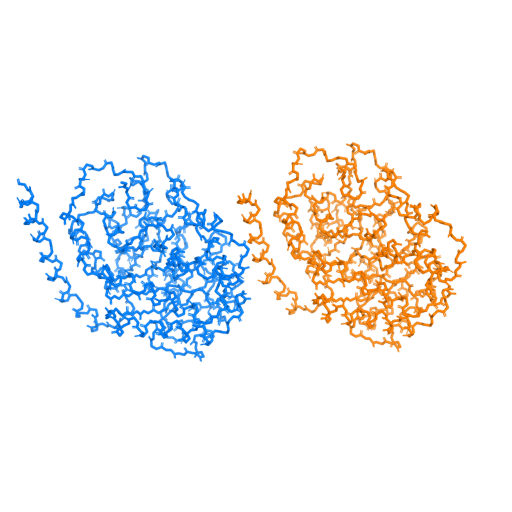1 8 ? -11.834 19.277 16.116 0.51 14.37 7 ASN B C 1
ATOM 2998 C C B ASN B 1 8 ? -11.811 19.269 16.111 0.49 14.56 7 ASN B C 1
ATOM 2999 O O A ASN B 1 8 ? -11.387 20.293 15.583 0.51 15.30 7 ASN B O 1
ATOM 3000 O O B ASN B 1 8 ? -11.336 20.266 15.569 0.49 15.43 7 ASN B O 1
ATOM 3009 N N . VAL B 1 9 ? -12.202 18.199 15.429 1.00 11.76 8 VAL B N 1
ATOM 3010 C CA . VAL B 1 9 ? -12.164 18.162 13.965 1.00 12.67 8 VAL B CA 1
ATOM 3011 C C . VAL B 1 9 ? -13.387 18.912 13.416 1.00 10.72 8 VAL B C 1
ATOM 3012 O O . VAL B 1 9 ? -14.320 19.201 14.166 1.00 12.33 8 VAL B O 1
ATOM 3016 N N . PRO B 1 10 ? -13.397 19.237 12.109 1.00 11.25 9 PRO B N 1
ATOM 3017 C CA . PRO B 1 10 ? -14.561 19.931 11.552 1.00 11.12 9 PRO B CA 1
ATOM 3018 C C . PRO B 1 10 ? -15.866 19.163 11.759 1.00 11.47 9 PRO B C 1
ATOM 3019 O O . PRO B 1 10 ? -15.882 17.935 11.877 1.00 11.27 9 PRO B O 1
ATOM 3023 N N . ALA B 1 11 ? -16.966 19.897 11.824 1.00 12.04 10 ALA B N 1
ATOM 3024 C CA . ALA B 1 11 ? -18.275 19.266 11.974 1.00 12.45 10 ALA B CA 1
ATOM 3025 C C . ALA B 1 11 ? -18.532 18.304 10.819 1.00 12.42 10 ALA B C 1
ATOM 3026 O O . ALA B 1 11 ? -18.122 18.556 9.678 1.00 12.45 10 ALA B O 1
ATOM 3028 N N . ALA B 1 12 ? -19.213 17.202 11.119 1.00 12.51 11 ALA B N 1
ATOM 3029 C CA . ALA B 1 12 ? -19.547 16.219 10.097 1.00 13.84 11 ALA B CA 1
ATOM 3030 C C . ALA B 1 12 ? -20.469 16.839 9.052 1.00 13.11 11 ALA B C 1
ATOM 3031 O O . ALA B 1 12 ? -21.316 17.681 9.369 1.00 14.85 11 ALA B O 1
ATOM 3033 N N . ARG B 1 13 ? -20.288 16.426 7.802 1.00 14.07 12 ARG B N 1
ATOM 3034 C CA . ARG B 1 13 ? -21.131 16.885 6.706 1.00 19.07 12 ARG B CA 1
ATOM 3035 C C . ARG B 1 13 ? -21.948 15.726 6.145 1.00 18.37 12 ARG B C 1
ATOM 3036 O O . ARG B 1 13 ? -22.468 15.805 5.033 1.00 23.75 12 ARG B O 1
ATOM 3044 N N . THR B 1 14 ? -22.066 14.661 6.927 1.00 16.46 13 THR B N 1
ATOM 3045 C CA . THR B 1 14 ? -22.701 13.431 6.475 1.00 18.19 13 THR B CA 1
ATOM 3046 C C . THR B 1 14 ? -24.170 13.334 6.849 1.00 17.60 13 THR B C 1
ATOM 3047 O O . THR B 1 14 ? -24.883 12.470 6.340 1.00 19.17 13 THR B O 1
ATOM 3051 N N . GLY B 1 15 ? -24.617 14.197 7.756 1.00 17.89 14 GLY B N 1
ATOM 3052 C CA . GLY B 1 15 ? -25.979 14.131 8.252 1.00 18.47 14 GLY B CA 1
ATOM 3053 C C . GLY B 1 15 ? -26.191 13.061 9.313 1.00 20.54 14 GLY B C 1
ATOM 3054 O O . GLY B 1 15 ? -27.309 12.869 9.798 1.00 24.63 14 GLY B O 1
ATOM 3055 N N . ILE B 1 16 ? -25.121 12.368 9.688 1.00 19.95 15 ILE B N 1
ATOM 3056 C CA . ILE B 1 16 ? -25.222 11.289 10.668 1.00 22.12 15 ILE B CA 1
ATOM 3057 C C . ILE B 1 16 ? -25.350 11.804 12.098 1.00 26.19 15 ILE B C 1
ATOM 3058 O O . ILE B 1 16 ? -24.507 12.573 12.576 1.00 26.73 15 ILE B O 1
ATOM 3063 N N . GLU B 1 17 ? -26.417 11.374 12.767 1.00 22.56 16 GLU B N 1
ATOM 3064 C CA . GLU B 1 17 ? -26.606 11.626 14.188 1.00 28.83 16 GLU B CA 1
ATOM 3065 C C . GLU B 1 17 ? -25.841 10.603 15.014 1.00 30.51 16 GLU B C 1
ATOM 3066 O O . GLU B 1 17 ? -26.074 9.397 14.888 1.00 34.03 16 GLU B O 1
ATOM 3072 N N . ILE B 1 18 ? -24.924 11.073 15.853 1.00 24.75 17 ILE B N 1
ATOM 3073 C CA . ILE B 1 18 ? -24.283 10.179 16.806 1.00 19.55 17 ILE B CA 1
ATOM 3074 C C . ILE B 1 18 ? -25.097 10.201 18.096 1.00 20.53 17 ILE B C 1
ATOM 3075 O O . ILE B 1 18 ? -25.221 11.242 18.747 1.00 22.97 17 ILE B O 1
ATOM 3080 N N . THR B 1 19 ? -25.675 9.054 18.438 1.00 17.85 18 THR B N 1
ATOM 3081 C CA . THR B 1 19 ? -26.512 8.931 19.626 1.00 20.25 18 THR B CA 1
ATOM 3082 C C . THR B 1 19 ? -25.751 8.222 20.739 1.00 19.14 18 THR B C 1
ATOM 3083 O O . THR B 1 19 ? -24.632 7.753 20.537 1.00 17.98 18 THR B O 1
ATOM 3087 N N . ALA B 1 20 ? -26.373 8.138 21.911 1.00 17.86 19 ALA B N 1
ATOM 3088 C CA . ALA B 1 20 ? -25.797 7.407 23.032 1.00 16.82 19 ALA B CA 1
ATOM 3089 C C . ALA B 1 20 ? -25.553 5.947 22.662 1.00 16.05 19 ALA B C 1
ATOM 3090 O O . ALA B 1 20 ? -24.539 5.367 23.051 1.00 17.92 19 ALA B O 1
ATOM 3092 N N . ALA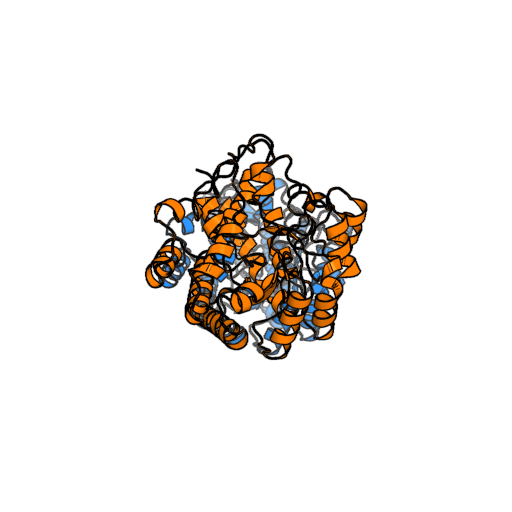 B 1 21 ? -26.477 5.358 21.908 1.00 15.27 20 ALA B N 1
ATOM 3093 C CA . ALA B 1 21 ? -26.305 3.991 21.428 1.00 19.80 20 ALA B CA 1
ATOM 3094 C C . ALA B 1 21 ? -25.055 3.843 20.559 1.00 16.94 20 ALA B C 1
ATOM 3095 O O . ALA B 1 21 ? -24.321 2.868 20.697 1.00 14.37 20 ALA B O 1
ATOM 3097 N N . HIS B 1 22 ? -24.819 4.798 19.660 1.00 15.69 21 HIS B N 1
ATOM 3098 C CA . HIS B 1 22 ? -23.606 4.785 18.843 1.00 13.66 21 HIS B CA 1
ATOM 3099 C C . HIS B 1 22 ? -22.358 4.861 19.718 1.00 13.82 21 HIS B C 1
ATOM 3100 O O . HIS B 1 22 ? -21.396 4.118 19.511 1.00 13.22 21 HIS B O 1
ATOM 3107 N N . ARG B 1 23 ? -22.359 5.774 20.688 1.00 13.37 22 ARG B N 1
ATOM 3108 C CA . ARG B 1 23 ? -21.200 5.935 21.562 1.00 17.66 22 ARG B CA 1
ATOM 3109 C C . ARG B 1 23 ? -20.940 4.674 22.376 1.00 13.68 22 ARG B C 1
ATOM 3110 O O . ARG B 1 23 ? -19.788 4.292 22.565 1.00 15.20 22 ARG B O 1
ATOM 3118 N N . ALA B 1 24 ? -22.001 4.016 22.834 1.00 14.57 23 ALA B N 1
ATOM 3119 C CA . ALA B 1 24 ? -21.847 2.747 23.533 1.00 13.46 23 ALA B CA 1
ATOM 3120 C C . ALA B 1 24 ? -21.237 1.692 22.617 1.00 14.51 23 ALA B C 1
ATOM 3121 O O . ALA B 1 24 ? -20.379 0.921 23.044 1.00 13.58 23 ALA B O 1
ATOM 3123 N N . PHE B 1 25 ? -21.663 1.673 21.355 1.00 13.87 24 PHE B N 1
ATOM 3124 C CA . PHE B 1 25 ? -21.121 0.728 20.385 1.00 13.59 24 PHE B CA 1
ATOM 3125 C C . PHE B 1 25 ? -19.623 0.956 20.162 1.00 12.05 24 PHE B C 1
ATOM 3126 O O . PHE B 1 25 ? -18.821 0.023 20.270 1.00 12.54 24 PHE B O 1
ATOM 3134 N N . PHE B 1 26 ? -19.239 2.192 19.856 1.00 11.75 25 PHE B N 1
ATOM 3135 C CA . PHE B 1 26 ? -17.833 2.489 19.596 1.00 10.82 25 PHE B CA 1
ATOM 3136 C C . PHE B 1 26 ? -16.954 2.183 20.807 1.00 10.57 25 PHE B C 1
ATOM 3137 O O . PHE B 1 26 ? -15.819 1.724 20.659 1.00 11.77 25 PHE B O 1
ATOM 3145 N N . HIS B 1 27 ? -17.483 2.435 21.999 1.00 11.67 26 HIS B N 1
ATOM 3146 C CA . HIS B 1 27 ? -16.754 2.144 23.228 1.00 10.48 26 HIS B CA 1
ATOM 3147 C C . HIS B 1 27 ? -16.565 0.643 23.438 1.00 10.63 26 HIS B C 1
ATOM 3148 O O . HIS B 1 27 ? -15.475 0.203 23.801 1.00 12.01 26 HIS B O 1
ATOM 3155 N N . ALA B 1 28 ? -17.622 -0.132 23.201 1.00 11.36 27 ALA B N 1
ATOM 3156 C CA . ALA B 1 28 ? -17.609 -1.577 23.462 1.00 10.63 27 ALA B CA 1
ATOM 3157 C C . ALA B 1 28 ? -16.781 -2.376 22.453 1.00 11.83 27 ALA B C 1
ATOM 3158 O O . ALA B 1 28 ? -16.305 -3.467 22.754 1.00 12.76 27 ALA B O 1
ATOM 3160 N N . LEU B 1 29 ? -16.667 -1.848 21.243 1.00 11.00 28 LEU B N 1
ATOM 3161 C CA . LEU B 1 29 ? -15.890 -2.445 20.165 1.00 14.43 28 LEU B CA 1
ATOM 3162 C C . LEU B 1 29 ? -14.528 -2.953 20.656 1.00 11.99 28 LEU B C 1
ATOM 3163 O O . LEU B 1 29 ? -13.746 -2.153 21.141 1.00 12.12 28 LEU B O 1
ATOM 3168 N N . PRO B 1 30 ? -14.233 -4.269 20.540 1.00 11.05 29 PRO B N 1
ATOM 3169 C CA . PRO B 1 30 ? -12.859 -4.671 20.888 1.00 11.35 29 PRO B CA 1
ATOM 3170 C C . PRO B 1 30 ? -11.872 -4.108 19.873 1.00 9.32 29 PRO B C 1
ATOM 3171 O O . PRO B 1 30 ? -12.175 -4.061 18.673 1.00 10.55 29 PRO B O 1
ATOM 3175 N N . LYS B 1 31 ? -10.710 -3.674 20.349 1.00 8.78 30 LYS B N 1
ATOM 3176 C CA . LYS B 1 31 ? -9.760 -2.959 19.503 1.00 8.52 30 LYS B CA 1
ATOM 3177 C C . LYS B 1 31 ? -8.335 -3.417 19.702 1.00 8.31 30 LYS B C 1
ATOM 3178 O O . LYS B 1 31 ? -7.949 -3.839 20.798 1.00 10.05 30 LYS B O 1
ATOM 3184 N N A VAL B 1 32 ? -7.547 -3.289 18.643 0.26 9.68 31 VAL B N 1
ATOM 3185 N N B VAL B 1 32 ? -7.544 -3.352 18.638 0.74 8.50 31 VAL B N 1
ATOM 3186 C CA A VAL B 1 32 ? -6.100 -3.270 18.754 0.26 9.37 31 VAL B CA 1
ATOM 3187 C CA B VAL B 1 32 ? -6.101 -3.243 18.806 0.74 7.93 31 VAL B CA 1
ATOM 3188 C C A VAL B 1 32 ? -5.668 -1.847 18.397 0.26 9.18 31 VAL B C 1
ATOM 3189 C C B VAL B 1 32 ? -5.704 -1.814 18.446 0.74 8.31 31 VAL B C 1
ATOM 3190 O O A VAL B 1 32 ? -6.327 -1.184 17.593 0.26 9.66 31 VAL B O 1
ATOM 3191 O O B VAL B 1 32 ? -6.399 -1.128 17.681 0.74 8.37 31 VAL B O 1
ATOM 3198 N N . GLU B 1 33 ? -4.595 -1.357 19.013 1.00 7.89 32 GLU B N 1
ATOM 3199 C CA . GLU B 1 33 ? -4.006 -0.096 18.603 1.00 7.67 32 GLU B CA 1
ATOM 3200 C C . GLU B 1 33 ? -2.595 -0.401 18.114 1.00 7.76 32 GLU B C 1
ATOM 3201 O O . GLU B 1 33 ? -1.802 -1.047 18.828 1.00 8.95 32 GLU B O 1
ATOM 3207 N N . LEU B 1 34 ? -2.294 0.043 16.895 1.00 7.20 33 LEU B N 1
ATOM 3208 C CA . LEU B 1 34 ? -1.004 -0.227 16.261 1.00 8.03 33 LEU B CA 1
ATOM 3209 C C . LEU B 1 34 ? -0.206 1.037 15.981 1.00 7.51 33 LEU B C 1
ATOM 3210 O O . LEU B 1 34 ? 0.914 0.956 15.498 1.00 8.47 33 LEU B O 1
ATOM 3215 N N . HIS B 1 35 ? -0.773 2.208 16.264 1.00 6.93 34 HIS B N 1
ATOM 3216 C CA . HIS B 1 35 ? -0.087 3.460 15.954 1.00 8.23 34 HIS B CA 1
ATOM 3217 C C . HIS B 1 35 ? -0.363 4.457 17.056 1.00 8.01 34 HIS B C 1
ATOM 3218 O O . HIS B 1 35 ? -1.392 5.142 17.053 1.00 7.43 34 HIS B O 1
ATOM 3225 N N . CYS B 1 36 ? 0.550 4.508 18.022 1.00 7.59 35 CYS B N 1
ATOM 3226 C CA . CYS B 1 36 ? 0.437 5.427 19.143 1.00 7.53 35 CYS B CA 1
ATOM 3227 C C . CYS B 1 36 ? 1.820 5.698 19.702 1.00 8.18 35 CYS B C 1
ATOM 3228 O O . CYS B 1 36 ? 2.576 4.760 19.984 1.00 8.28 35 CYS B O 1
ATOM 3231 N N . HIS B 1 37 ? 2.148 6.971 19.874 1.00 8.48 36 HIS B N 1
ATOM 3232 C CA . HIS B 1 37 ? 3.436 7.340 20.449 1.00 7.65 36 HIS B CA 1
ATOM 3233 C C . HIS B 1 37 ? 3.293 7.515 21.950 1.00 7.41 36 HIS B C 1
ATOM 3234 O O . HIS B 1 37 ? 2.428 8.255 22.419 1.00 8.26 36 HIS B O 1
ATOM 3241 N N . LEU B 1 38 ? 4.114 6.791 22.697 1.00 8.00 37 LEU B N 1
ATOM 3242 C CA . LEU B 1 38 ? 4.158 6.894 24.151 1.00 7.93 37 LEU B CA 1
ATOM 3243 C C . LEU B 1 38 ? 4.131 8.341 24.639 1.00 7.66 37 LEU B C 1
ATOM 3244 O O . LEU B 1 38 ? 3.312 8.719 25.484 1.00 8.24 37 LEU B O 1
ATOM 3249 N N . LEU B 1 39 ? 5.006 9.161 24.071 1.00 7.95 38 LEU B N 1
ATOM 3250 C CA . LEU B 1 39 ? 5.146 10.544 24.517 1.00 8.41 38 LEU B CA 1
ATOM 3251 C C . LEU B 1 39 ? 4.013 11.445 24.017 1.00 9.00 38 LEU B C 1
ATOM 3252 O O . LEU B 1 39 ? 3.899 12.596 24.447 1.00 10.51 38 LEU B O 1
ATOM 3257 N N . GLY B 1 40 ? 3.174 10.924 23.123 1.00 8.65 39 GLY B N 1
ATOM 3258 C CA . GLY B 1 40 ? 1.960 11.620 22.710 1.00 9.17 39 GLY B CA 1
ATOM 3259 C C . GLY B 1 40 ? 0.721 11.160 23.468 1.00 7.33 39 GLY B C 1
ATOM 3260 O O . GLY B 1 40 ? -0.414 11.549 23.138 1.00 8.92 39 GLY B O 1
ATOM 3261 N N . ALA B 1 41 ? 0.941 10.338 24.495 1.00 7.38 40 ALA B N 1
ATOM 3262 C CA . ALA B 1 41 ? -0.133 9.784 25.327 1.00 7.63 40 ALA B CA 1
ATOM 3263 C C . ALA B 1 41 ? 0.010 10.154 26.812 1.00 8.50 40 ALA B C 1
ATOM 3264 O O . ALA B 1 41 ? -0.591 9.531 27.682 1.00 8.94 40 ALA B O 1
ATOM 3266 N N . VAL B 1 42 ? 0.809 11.175 27.106 1.00 7.84 41 VAL B N 1
ATOM 3267 C CA . VAL B 1 42 ? 1.009 11.602 28.485 1.00 8.11 41 VAL B CA 1
ATOM 3268 C C . VAL B 1 42 ? -0.192 12.418 28.956 1.00 9.51 41 VAL B C 1
ATOM 3269 O O . VAL B 1 42 ? -0.604 13.388 28.296 1.00 9.35 41 VAL B O 1
ATOM 3273 N N . ARG B 1 43 ? -0.762 12.019 30.082 1.00 9.17 42 ARG B N 1
ATOM 3274 C CA . ARG B 1 43 ? -1.895 12.759 30.627 1.00 9.33 42 ARG B CA 1
ATOM 3275 C C . ARG B 1 43 ? -1.463 14.170 31.009 1.00 9.12 42 ARG B C 1
ATOM 3276 O O . ARG B 1 43 ? -0.356 14.364 31.521 1.00 10.10 42 ARG B O 1
ATOM 3284 N N . HIS B 1 44 ? -2.327 15.147 30.747 1.00 9.81 43 HIS B N 1
ATOM 3285 C CA . HIS B 1 44 ? -2.056 16.532 31.134 1.00 10.13 43 HIS B CA 1
ATOM 3286 C C . HIS B 1 44 ? -1.534 16.659 32.563 1.00 10.34 43 HIS B C 1
ATOM 3287 O O . HIS B 1 44 ? -0.524 17.323 32.796 1.00 11.42 43 HIS B O 1
ATOM 3294 N N . ASP B 1 45 ? -2.208 16.031 33.519 1.00 10.74 44 ASP B N 1
ATOM 3295 C CA . ASP B 1 45 ? -1.828 16.216 34.915 1.00 10.84 44 ASP B CA 1
ATOM 3296 C C . ASP B 1 45 ? -0.490 15.547 35.236 1.00 12.39 44 ASP B C 1
ATOM 3297 O O . ASP B 1 45 ? 0.227 15.977 36.140 1.00 12.73 44 ASP B O 1
ATOM 3302 N N . THR B 1 46 ? -0.158 14.496 34.496 1.00 11.46 45 THR B N 1
ATOM 3303 C CA . THR B 1 46 ? 1.135 13.854 34.652 1.00 10.86 45 THR B CA 1
ATOM 3304 C C . THR B 1 46 ? 2.248 14.728 34.058 1.00 10.07 45 THR B C 1
ATOM 3305 O O . THR B 1 46 ? 3.332 14.849 34.643 1.00 10.54 45 THR B O 1
ATOM 3309 N N . PHE B 1 47 ? 1.960 15.359 32.921 1.00 10.46 46 PHE B N 1
ATOM 3310 C CA . PHE B 1 47 ? 2.877 16.331 32.318 1.00 10.30 46 PHE B CA 1
ATOM 3311 C C . PHE B 1 47 ? 3.183 17.445 33.335 1.00 10.77 46 PHE B C 1
ATOM 3312 O O . PHE B 1 47 ? 4.344 17.780 33.583 1.00 11.02 46 PHE B O 1
ATOM 3320 N N . VAL B 1 48 ? 2.139 18.008 33.935 1.00 10.97 47 VAL B N 1
ATOM 3321 C CA . VAL B 1 48 ? 2.298 19.030 34.965 1.00 11.52 47 VAL B CA 1
ATOM 3322 C C . VAL B 1 48 ? 3.173 18.546 36.122 1.00 12.73 47 VAL B C 1
ATOM 3323 O O . VAL B 1 48 ? 4.100 19.245 36.542 1.00 13.65 47 VAL B O 1
ATOM 3327 N N . ALA B 1 49 ? 2.904 17.339 36.615 1.00 11.31 48 ALA B N 1
ATOM 3328 C CA . ALA B 1 49 ? 3.644 16.806 37.758 1.00 11.67 48 ALA B CA 1
ATOM 3329 C C . ALA B 1 49 ? 5.123 16.648 37.438 1.00 11.96 48 ALA B C 1
ATOM 3330 O O . ALA B 1 49 ? 5.969 17.029 38.241 1.00 12.78 48 ALA B O 1
ATOM 3332 N N . LEU B 1 50 ? 5.430 16.094 36.267 1.00 11.02 49 LEU B N 1
ATOM 3333 C CA . LEU B 1 50 ? 6.821 15.930 35.856 1.00 11.51 49 LEU B CA 1
ATOM 3334 C C . LEU B 1 50 ? 7.526 17.265 35.644 1.00 11.61 49 LEU B C 1
ATOM 3335 O O . LEU B 1 50 ? 8.688 17.421 36.019 1.00 11.95 49 LEU B O 1
ATOM 3340 N N . ALA B 1 51 ? 6.829 18.223 35.038 1.00 12.14 50 ALA B N 1
ATOM 3341 C CA . ALA B 1 51 ? 7.427 19.530 34.792 1.00 12.34 50 ALA B CA 1
ATOM 3342 C C . ALA B 1 51 ? 7.782 20.192 36.120 1.00 16.27 50 ALA B C 1
ATOM 3343 O O . ALA B 1 51 ? 8.866 20.749 36.278 1.00 15.40 50 ALA B O 1
ATOM 3345 N N . GLN B 1 52 ? 6.869 20.124 37.080 1.00 12.92 51 GLN B N 1
ATOM 3346 C CA . GLN B 1 52 ? 7.098 20.767 38.360 1.00 13.78 51 GLN B CA 1
ATOM 3347 C C . GLN B 1 52 ? 8.200 20.096 39.160 1.00 13.76 51 GLN B C 1
ATOM 3348 O O . GLN B 1 52 ? 8.981 20.782 39.812 1.00 15.31 51 GLN B O 1
ATOM 3354 N N . ARG B 1 53 ? 8.278 18.769 39.096 1.00 13.04 52 ARG B N 1
ATOM 3355 C CA . ARG B 1 53 ? 9.297 18.041 39.853 1.00 15.67 52 ARG B CA 1
ATOM 3356 C C . ARG B 1 53 ? 10.718 18.465 39.491 1.00 16.31 52 ARG B C 1
ATOM 3357 O O . ARG B 1 53 ? 11.586 18.558 40.360 1.00 16.26 52 ARG B O 1
ATOM 3365 N N . SER B 1 54 ? 10.948 18.734 38.210 1.00 15.04 53 SER B N 1
ATOM 3366 C CA . SER B 1 54 ? 12.280 19.125 37.760 1.00 15.86 53 SER B CA 1
ATOM 3367 C C . SER B 1 54 ? 12.453 20.636 37.646 1.00 18.68 53 SER B C 1
ATOM 3368 O O . SER B 1 54 ? 13.534 21.118 37.300 1.00 21.40 53 SER B O 1
ATOM 3371 N N . GLY B 1 55 ? 11.404 21.390 37.958 1.00 17.38 54 GLY B N 1
ATOM 3372 C CA . GLY B 1 55 ? 11.469 22.833 37.816 1.00 18.74 54 GLY B CA 1
ATOM 3373 C C . GLY B 1 55 ? 11.716 23.226 36.372 1.00 17.20 54 GLY B C 1
ATOM 3374 O O . GLY B 1 55 ? 12.465 24.172 36.090 1.00 22.62 54 GLY B O 1
ATOM 3375 N N . ALA B 1 56 ? 11.092 22.487 35.456 1.00 16.98 55 ALA B N 1
ATOM 3376 C CA . ALA B 1 56 ? 11.225 22.740 34.026 1.00 17.32 55 ALA B CA 1
ATOM 3377 C C . ALA B 1 56 ? 10.870 24.184 33.698 1.00 19.94 55 ALA B C 1
ATOM 3378 O O . ALA B 1 56 ? 9.972 24.758 34.314 1.00 17.64 55 ALA B O 1
ATOM 3380 N N . PRO B 1 57 ? 11.572 24.777 32.721 1.00 17.69 56 PRO B N 1
ATOM 3381 C CA . PRO B 1 57 ? 11.341 26.174 32.348 1.00 18.37 56 PRO B CA 1
ATOM 3382 C C . PRO B 1 57 ? 10.143 26.278 31.414 1.00 18.84 56 PRO B C 1
ATOM 3383 O O . PRO B 1 57 ? 10.251 26.800 30.299 1.00 19.93 56 PRO B O 1
ATOM 3387 N N . ILE B 1 58 ? 9.010 25.756 31.879 1.00 18.49 57 ILE B N 1
ATOM 3388 C CA . ILE B 1 58 ? 7.775 25.714 31.110 1.00 17.17 57 ILE B CA 1
ATOM 3389 C C . ILE B 1 58 ? 6.640 26.177 32.019 1.00 17.30 57 ILE B C 1
ATOM 3390 O O . ILE B 1 58 ? 6.369 25.553 33.048 1.00 23.12 57 ILE B O 1
ATOM 3395 N N . GLU B 1 59 ? 5.991 27.279 31.654 1.00 19.07 58 GLU B N 1
ATOM 3396 C CA . GLU B 1 59 ? 4.926 27.841 32.485 1.00 20.05 58 GLU B CA 1
ATOM 3397 C C . GLU B 1 59 ? 3.574 27.167 32.243 1.00 18.55 58 GLU B C 1
ATOM 3398 O O . GLU B 1 59 ? 3.394 26.460 31.247 1.00 19.04 58 GLU B O 1
ATOM 3404 N N . ARG B 1 60 ? 2.633 27.376 33.162 1.00 20.20 59 ARG B N 1
ATOM 3405 C CA . ARG B 1 60 ? 1.296 26.784 33.059 1.00 20.62 59 ARG B CA 1
ATOM 3406 C C . ARG B 1 60 ? 0.644 27.089 31.712 1.00 20.13 59 ARG B C 1
ATOM 3407 O O . ARG B 1 60 ? 0.049 26.210 31.089 1.00 17.58 59 ARG B O 1
ATOM 3415 N N . ALA B 1 61 ? 0.771 28.329 31.262 1.00 16.45 60 ALA B N 1
ATOM 3416 C CA . ALA B 1 61 ? 0.191 28.731 29.986 1.00 17.65 60 ALA B CA 1
ATOM 3417 C C . ALA B 1 61 ? 0.816 27.944 28.832 1.00 16.78 60 ALA B C 1
ATOM 3418 O O . ALA B 1 61 ? 0.141 27.617 27.852 1.00 16.35 60 ALA B O 1
ATOM 3420 N N . GLU B 1 62 ? 2.108 27.650 28.948 1.00 15.22 61 GLU B N 1
ATOM 3421 C CA . GLU B 1 62 ? 2.811 26.911 27.909 1.00 15.61 61 GLU B CA 1
ATOM 3422 C C . GLU B 1 62 ? 2.365 25.447 27.875 1.00 14.42 61 GLU B C 1
ATOM 3423 O O . GLU B 1 62 ? 2.242 24.858 26.795 1.00 13.87 61 GLU B O 1
ATOM 3429 N N . ILE B 1 63 ? 2.119 24.866 29.049 1.00 14.67 62 ILE B N 1
ATOM 3430 C CA . ILE B 1 63 ? 1.601 23.498 29.113 1.00 14.96 62 ILE B CA 1
ATOM 3431 C C . ILE B 1 63 ? 0.191 23.450 28.528 1.00 15.59 62 ILE B C 1
ATOM 3432 O O . ILE B 1 63 ? -0.141 22.539 27.759 1.00 14.69 62 ILE B O 1
ATOM 3437 N N A ASP B 1 64 ? -0.640 24.427 28.854 0.33 16.41 63 ASP B N 1
ATOM 3438 N N B ASP B 1 64 ? -0.622 24.438 28.908 0.67 16.64 63 ASP B N 1
ATOM 3439 C CA A ASP B 1 64 ? -1.983 24.440 28.290 0.33 16.72 63 ASP B CA 1
ATOM 3440 C CA B ASP B 1 64 ? -1.953 24.650 28.331 0.67 18.00 63 ASP B CA 1
ATOM 3441 C C A ASP B 1 64 ? -1.962 24.655 26.770 0.33 14.90 63 ASP B C 1
ATOM 3442 C C B ASP B 1 64 ? -1.875 24.578 26.815 0.67 15.94 63 ASP B C 1
ATOM 3443 O O A ASP B 1 64 ? -2.861 24.200 26.059 0.33 12.46 63 ASP B O 1
ATOM 3444 O O B ASP B 1 64 ? -2.639 23.867 26.162 0.67 13.62 63 ASP B O 1
ATOM 3453 N N . ALA B 1 65 ? -0.923 25.318 26.266 1.00 13.96 64 ALA B N 1
ATOM 3454 C CA . ALA B 1 65 ? -0.773 25.453 24.823 1.00 13.70 64 ALA B CA 1
ATOM 3455 C C . ALA B 1 65 ? -0.345 24.129 24.169 1.00 15.06 64 ALA B C 1
ATOM 3456 O O . ALA B 1 65 ? -0.753 23.838 23.041 1.00 17.22 64 ALA B O 1
ATOM 3458 N N . PHE B 1 66 ? 0.458 23.331 24.876 1.00 13.37 65 PHE B N 1
ATOM 3459 C CA . PHE B 1 66 ? 0.826 21.991 24.398 1.00 11.83 65 PHE B CA 1
ATOM 3460 C C . PHE B 1 66 ? -0.429 21.136 24.230 1.00 13.15 65 PHE B C 1
ATOM 3461 O O . PHE B 1 66 ? -0.502 20.289 23.332 1.00 15.99 65 PHE B O 1
ATOM 3469 N N . TYR B 1 67 ? -1.408 21.355 25.107 1.00 12.24 66 TYR B N 1
ATOM 3470 C CA . TYR B 1 67 ? -2.622 20.542 25.145 1.00 13.29 66 TYR B CA 1
ATOM 3471 C C . TYR B 1 67 ? -3.806 21.204 24.440 1.00 16.94 66 TYR B C 1
ATOM 3472 O O . TYR B 1 67 ? -4.913 20.666 24.433 1.00 22.11 66 TYR B O 1
ATOM 3481 N N . ALA B 1 68 ? -3.551 22.357 23.828 1.00 13.98 67 ALA B N 1
ATOM 3482 C CA . ALA B 1 68 ? -4.582 23.096 23.102 1.00 15.19 67 ALA B CA 1
ATOM 3483 C C . ALA B 1 68 ? -4.639 22.617 21.662 1.00 18.18 67 ALA B C 1
ATOM 3484 O O . ALA B 1 68 ? -3.700 22.825 20.889 1.00 22.48 67 ALA B O 1
ATOM 3486 N N . ARG B 1 69 ? -5.750 21.987 21.305 1.00 14.19 68 ARG B N 1
ATOM 3487 C CA . ARG B 1 69 ? -5.923 21.403 19.984 1.00 15.67 68 ARG B CA 1
ATOM 3488 C C . ARG B 1 69 ? -6.818 22.305 19.131 1.00 15.70 68 ARG B C 1
ATOM 3489 O O . ARG B 1 69 ? -8.046 22.257 19.237 1.00 17.52 68 ARG B O 1
ATOM 3497 N N . GLY B 1 70 ? -6.199 23.138 18.294 1.00 15.62 69 GLY B N 1
ATOM 3498 C CA . GLY B 1 70 ? -6.915 24.114 17.491 1.00 16.45 69 GLY B CA 1
ATOM 3499 C C . GLY B 1 70 ? -7.608 23.562 16.254 1.00 15.88 69 GLY B C 1
ATOM 3500 O O . GLY B 1 70 ? -7.415 22.402 15.887 1.00 17.28 69 GLY B O 1
ATOM 3501 N N . GLU B 1 71 ? -8.420 24.402 15.614 1.00 18.04 70 GLU B N 1
ATOM 3502 C CA . GLU B 1 71 ? -9.165 24.005 14.416 1.00 24.69 70 GLU B CA 1
ATOM 3503 C C . GLU B 1 71 ? -8.259 23.751 13.215 1.00 22.16 70 GLU B C 1
ATOM 3504 O O . GLU B 1 71 ? -8.540 22.875 12.389 1.00 19.25 70 GLU B O 1
ATOM 3510 N N . LYS B 1 72 ? -7.196 24.545 13.113 1.00 20.17 71 LYS B N 1
ATOM 3511 C CA . LYS B 1 72 ? -6.119 24.313 12.155 1.00 18.00 71 LYS B CA 1
ATOM 3512 C C . LYS B 1 72 ? -4.905 23.987 13.005 1.00 18.91 71 LYS B C 1
ATOM 3513 O O . LYS B 1 72 ? -4.080 24.855 13.281 1.00 21.02 71 LYS B O 1
ATOM 3519 N N . PRO B 1 73 ? -4.795 22.731 13.441 1.00 13.31 72 PRO B N 1
ATOM 3520 C CA . PRO B 1 73 ? -3.874 22.442 14.540 1.00 14.54 72 PRO B CA 1
ATOM 3521 C C . PRO B 1 73 ? -2.399 22.445 14.155 1.00 15.78 72 PRO B C 1
ATOM 3522 O O . PRO B 1 73 ? -2.023 22.048 13.047 1.00 13.56 72 PRO B O 1
ATOM 3526 N N A VAL B 1 74 ? -1.567 22.909 15.080 0.62 16.72 73 VAL B N 1
ATOM 3527 N N B VAL B 1 74 ? -1.568 22.897 15.087 0.38 16.47 73 VAL B N 1
ATOM 3528 C CA A VAL B 1 74 ? -0.127 22.803 14.923 0.62 15.83 73 VAL B CA 1
ATOM 3529 C CA B VAL B 1 74 ? -0.122 22.830 14.948 0.38 16.41 73 VAL B CA 1
ATOM 3530 C C A VAL B 1 74 ? 0.279 21.362 15.200 0.62 16.79 73 VAL B C 1
ATOM 3531 C C B VAL B 1 74 ? 0.317 21.396 15.247 0.38 16.42 73 VAL B C 1
ATOM 3532 O O A VAL B 1 74 ? -0.363 20.668 15.981 0.62 16.58 73 VAL B O 1
ATOM 3533 O O B VAL B 1 74 ? -0.274 20.736 16.096 0.38 16.80 73 VAL B O 1
ATOM 3540 N N . GLY B 1 75 ? 1.332 20.903 14.538 1.00 14.68 74 GLY B N 1
ATOM 3541 C CA . GLY B 1 75 ? 1.868 19.577 14.801 1.00 15.93 74 GLY B CA 1
ATOM 3542 C C . GLY B 1 75 ? 2.383 19.520 16.229 1.00 12.71 74 GLY B C 1
ATOM 3543 O O . GLY B 1 75 ? 2.779 20.544 16.793 1.00 13.86 74 GLY B O 1
ATOM 3544 N N . VAL B 1 76 ? 2.385 18.334 16.815 1.00 11.08 75 VAL B N 1
ATOM 3545 C CA . VAL B 1 76 ? 2.667 18.217 18.242 1.00 12.57 75 VAL B CA 1
ATOM 3546 C C . VAL B 1 76 ? 4.054 17.645 18.531 1.00 9.82 75 VAL B C 1
ATOM 3547 O O . VAL B 1 76 ? 4.370 17.336 19.686 1.00 10.75 75 VAL B O 1
ATOM 3551 N N . 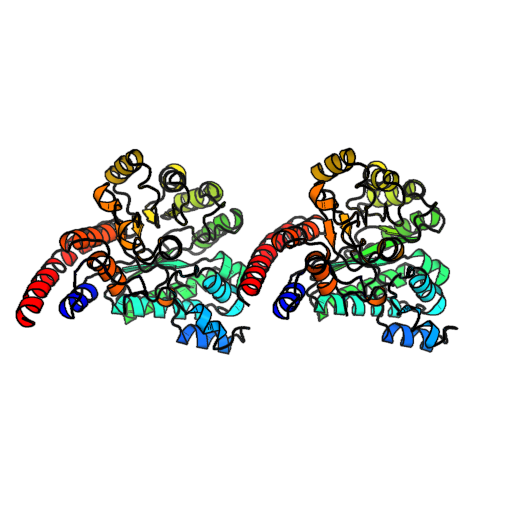LEU B 1 77 ? 4.885 17.505 17.501 1.00 9.44 76 LEU B N 1
ATOM 3552 C CA . LEU B 1 77 ? 6.219 16.940 17.706 1.00 10.66 76 LEU B CA 1
ATOM 3553 C C . LEU B 1 77 ? 7.009 17.712 18.765 1.00 9.32 76 LEU B C 1
ATOM 3554 O O . LEU B 1 77 ? 7.725 17.110 19.562 1.00 10.36 76 LEU B O 1
ATOM 3559 N N . HIS B 1 78 ? 6.845 19.032 18.797 1.00 10.58 77 HIS B N 1
ATOM 3560 C CA . HIS B 1 78 ? 7.545 19.851 19.777 1.00 9.57 77 HIS B CA 1
ATOM 3561 C C . HIS B 1 78 ? 7.183 19.509 21.230 1.00 10.75 77 HIS B C 1
ATOM 3562 O O . HIS B 1 78 ? 7.966 19.764 22.138 1.00 11.73 77 HIS B O 1
ATOM 3569 N N . VAL B 1 79 ? 6.003 18.926 21.450 1.00 8.83 78 VAL B N 1
ATOM 3570 C CA . VAL B 1 79 ? 5.620 18.494 22.789 1.00 9.06 78 VAL B CA 1
ATOM 3571 C C . VAL B 1 79 ? 6.438 17.270 23.198 1.00 8.18 78 VAL B C 1
ATOM 3572 O O . VAL B 1 79 ? 6.929 17.195 24.325 1.00 9.24 78 VAL B O 1
ATOM 3576 N N . LEU B 1 80 ? 6.589 16.320 22.279 1.00 8.65 79 LEU B N 1
ATOM 3577 C CA . LEU B 1 80 ? 7.431 15.152 22.537 1.00 9.51 79 LEU B CA 1
ATOM 3578 C C . LEU B 1 80 ? 8.869 15.582 22.837 1.00 9.15 79 LEU B C 1
ATOM 3579 O O . LEU B 1 80 ? 9.514 15.041 23.735 1.00 9.69 79 LEU B O 1
ATOM 3584 N N . ARG B 1 81 ? 9.359 16.574 22.092 1.00 8.91 80 ARG B N 1
ATOM 3585 C CA . ARG B 1 81 ? 10.709 17.090 22.295 1.00 8.51 80 ARG B CA 1
ATOM 3586 C C . ARG B 1 81 ? 10.860 17.698 23.693 1.00 9.36 80 ARG B C 1
ATOM 3587 O O . ARG B 1 81 ? 11.882 17.515 24.352 1.00 9.44 80 ARG B O 1
ATOM 3595 N N . ALA B 1 82 ? 9.842 18.432 24.136 1.00 8.57 81 ALA B N 1
ATOM 3596 C CA . ALA B 1 82 ? 9.842 19.018 25.477 1.00 8.84 81 ALA B CA 1
ATOM 3597 C C . ALA B 1 82 ? 9.906 17.951 26.574 1.00 8.24 81 ALA B C 1
ATOM 3598 O O . ALA B 1 82 ? 10.589 18.111 27.583 1.00 9.38 81 ALA B O 1
ATOM 3600 N N . LEU B 1 83 ? 9.184 16.854 26.373 1.00 8.22 82 LEU B N 1
ATOM 3601 C CA . LEU B 1 83 ? 9.239 15.730 27.303 1.00 8.78 82 LEU B CA 1
ATOM 3602 C C . LEU B 1 83 ? 10.661 15.175 27.428 1.00 8.40 82 LEU B C 1
ATOM 3603 O O . LEU B 1 83 ? 11.165 15.027 28.539 1.00 8.88 82 LEU B O 1
ATOM 3608 N N . ASP B 1 84 ? 11.314 14.894 26.301 1.00 8.87 83 ASP B N 1
ATOM 3609 C CA . ASP B 1 84 ? 12.685 14.389 26.344 1.00 9.65 83 ASP B CA 1
ATOM 3610 C C . ASP B 1 84 ? 13.610 15.362 27.053 1.00 9.32 83 ASP B C 1
ATOM 3611 O O . ASP B 1 84 ? 14.453 14.955 27.856 1.00 10.35 83 ASP B O 1
ATOM 3616 N N . ARG B 1 85 ? 13.496 16.642 26.721 1.00 8.34 84 ARG B N 1
ATOM 3617 C CA . ARG B 1 85 ? 14.515 17.586 27.159 1.00 9.35 84 ARG B CA 1
ATOM 3618 C C . ARG B 1 85 ? 14.350 18.082 28.592 1.00 9.63 84 ARG B C 1
ATOM 3619 O O . ARG B 1 85 ? 15.335 18.372 29.263 1.00 11.51 84 ARG B O 1
ATOM 3627 N N . TYR B 1 86 ? 13.111 18.162 29.069 1.00 9.50 85 TYR B N 1
ATOM 3628 C CA . TYR B 1 86 ? 12.859 18.832 30.340 1.00 11.78 85 TYR B CA 1
ATOM 3629 C C . TYR B 1 86 ? 12.095 18.027 31.391 1.00 11.55 85 TYR B C 1
ATOM 3630 O O . TYR B 1 86 ? 12.124 18.395 32.566 1.00 14.21 85 TYR B O 1
ATOM 3639 N N . LEU B 1 87 ? 11.406 16.964 30.989 1.00 9.88 86 LEU B N 1
ATOM 3640 C CA . LEU B 1 87 ? 10.501 16.273 31.915 1.00 9.96 86 LEU B CA 1
ATOM 3641 C C . LEU B 1 87 ? 10.901 14.853 32.290 1.00 10.76 86 LEU B C 1
ATOM 3642 O O . LEU B 1 87 ? 10.812 14.458 33.454 1.00 11.64 86 LEU B O 1
ATOM 3647 N N . LEU B 1 88 ? 11.290 14.067 31.300 1.00 10.40 87 LEU B N 1
ATOM 3648 C CA . LEU B 1 88 ? 11.596 12.665 31.535 1.00 9.51 87 LEU B CA 1
ATOM 3649 C C . LEU B 1 88 ? 13.053 12.563 31.965 1.00 11.16 87 LEU B C 1
ATOM 3650 O O . LEU B 1 88 ? 13.968 12.733 31.155 1.00 12.15 87 LEU B O 1
ATOM 3655 N N . THR B 1 89 ? 13.267 12.326 33.258 1.00 9.23 88 THR B N 1
ATOM 3656 C CA . THR B 1 89 ? 14.618 12.321 33.818 1.00 9.87 88 THR B CA 1
ATOM 3657 C C . THR B 1 89 ? 14.990 11.033 34.551 1.00 10.27 88 THR B C 1
ATOM 3658 O O . THR B 1 89 ? 16.157 10.826 34.874 1.00 11.74 88 THR B O 1
ATOM 3662 N N . ARG B 1 90 ? 14.002 10.188 34.821 1.00 9.26 89 ARG B N 1
ATOM 3663 C CA . ARG B 1 90 ? 14.194 8.953 35.578 1.00 8.82 89 ARG B CA 1
ATOM 3664 C C . ARG B 1 90 ? 13.543 7.802 34.823 1.00 9.60 89 ARG B C 1
ATOM 3665 O O . ARG B 1 90 ? 12.493 7.979 34.211 1.00 9.59 89 ARG B O 1
ATOM 3673 N N . PRO B 1 91 ? 14.139 6.603 34.885 1.00 9.11 90 PRO B N 1
ATOM 3674 C CA . PRO B 1 91 ? 13.475 5.464 34.237 1.00 10.42 90 PRO B CA 1
ATOM 3675 C C . PRO B 1 91 ? 12.036 5.282 34.714 1.00 10.25 90 PRO B C 1
ATOM 3676 O O . PRO B 1 91 ? 11.165 4.954 33.905 1.00 9.95 90 PRO B O 1
ATOM 3680 N N . ASP B 1 92 ? 11.774 5.514 35.998 1.00 9.06 91 ASP B N 1
ATOM 3681 C CA . ASP B 1 92 ? 10.421 5.328 36.521 1.00 9.92 91 ASP B CA 1
ATOM 3682 C C . ASP B 1 92 ? 9.396 6.217 35.815 1.00 8.46 91 ASP B C 1
ATOM 3683 O O . ASP B 1 92 ? 8.210 5.875 35.751 1.00 10.34 91 ASP B O 1
ATOM 3688 N N . ASP B 1 93 ? 9.837 7.363 35.300 1.00 8.76 92 ASP B N 1
ATOM 3689 C CA . ASP B 1 93 ? 8.943 8.241 34.541 1.00 9.00 92 ASP B CA 1
ATOM 3690 C C . ASP B 1 93 ? 8.396 7.530 33.304 1.00 7.67 92 ASP B C 1
ATOM 3691 O O . ASP B 1 93 ? 7.231 7.681 32.953 1.00 9.20 92 ASP B O 1
ATOM 3696 N N . LEU B 1 94 ? 9.252 6.750 32.647 1.00 8.58 93 LEU B N 1
ATOM 3697 C CA . LEU B 1 94 ? 8.872 5.980 31.464 1.00 8.71 93 LEU B CA 1
ATOM 3698 C C . LEU B 1 94 ? 7.942 4.824 31.832 1.00 9.45 93 LEU B C 1
ATOM 3699 O O . LEU B 1 94 ? 6.965 4.565 31.125 1.00 8.53 93 LEU B O 1
ATOM 3704 N N . ARG B 1 95 ? 8.234 4.148 32.945 1.00 8.95 94 ARG B N 1
ATOM 3705 C CA . ARG B 1 95 ? 7.316 3.146 33.477 1.00 8.87 94 ARG B CA 1
ATOM 3706 C C . ARG B 1 95 ? 5.936 3.765 33.694 1.00 8.73 94 ARG B C 1
ATOM 3707 O O . ARG B 1 95 ? 4.925 3.216 33.259 1.00 9.02 94 ARG B O 1
ATOM 3715 N N . ARG B 1 96 ? 5.903 4.917 34.366 1.00 8.43 95 ARG B N 1
ATOM 3716 C CA . ARG B 1 96 ? 4.641 5.584 34.670 1.00 8.79 95 ARG B CA 1
ATOM 3717 C C . ARG B 1 96 ? 3.830 5.916 33.419 1.00 8.20 95 ARG B C 1
ATOM 3718 O O . ARG B 1 96 ? 2.637 5.624 33.356 1.00 8.66 95 ARG B O 1
ATOM 3726 N N . ILE B 1 97 ? 4.457 6.542 32.433 1.00 7.50 96 ILE B N 1
ATOM 3727 C CA . ILE B 1 97 ? 3.688 6.939 31.261 1.00 7.74 96 ILE B CA 1
ATOM 3728 C C . ILE B 1 97 ? 3.257 5.747 30.403 1.00 8.14 96 ILE B C 1
ATOM 3729 O O . ILE B 1 97 ? 2.191 5.776 29.802 1.00 8.69 96 ILE B O 1
ATOM 3734 N N . ALA B 1 98 ? 4.062 4.690 30.362 1.00 8.13 97 ALA B N 1
ATOM 3735 C CA . ALA B 1 98 ? 3.621 3.458 29.696 1.00 7.75 97 ALA B CA 1
ATOM 3736 C C . ALA B 1 98 ? 2.394 2.843 30.382 1.00 8.21 97 ALA B C 1
ATOM 3737 O O . ALA B 1 98 ? 1.398 2.508 29.730 1.00 8.58 97 ALA B O 1
ATOM 3739 N N . TYR B 1 99 ? 2.466 2.723 31.703 1.00 8.33 98 TYR B N 1
ATOM 3740 C CA . TYR B 1 99 ? 1.363 2.180 32.486 1.00 8.30 98 TYR B CA 1
ATOM 3741 C C . TYR B 1 99 ? 0.090 3.017 32.321 1.00 7.97 98 TYR B C 1
ATOM 3742 O O . TYR B 1 99 ? -1.016 2.470 32.124 1.00 8.88 98 TYR B O 1
ATOM 3751 N N . GLU B 1 100 ? 0.231 4.340 32.400 1.00 8.85 99 GLU B N 1
ATOM 3752 C CA . GLU B 1 100 ? -0.926 5.222 32.306 1.00 9.95 99 GLU B CA 1
ATOM 3753 C C . GLU B 1 100 ? -1.568 5.212 30.918 1.00 9.03 99 GLU B C 1
ATOM 3754 O O . GLU B 1 100 ? -2.799 5.268 30.795 1.00 9.12 99 GLU B O 1
ATOM 3760 N N . TYR B 1 101 ? -0.736 5.127 29.879 1.00 8.05 100 TYR B N 1
ATOM 3761 C CA . TYR B 1 101 ? -1.237 4.999 28.510 1.00 8.21 100 TYR B CA 1
ATOM 3762 C C . TYR B 1 101 ? -2.039 3.701 28.359 1.00 8.64 100 TYR B C 1
ATOM 3763 O O . TYR B 1 101 ? -3.171 3.698 27.868 1.00 8.65 100 TYR B O 1
ATOM 3772 N N . LEU B 1 102 ? -1.456 2.599 28.815 1.00 8.08 101 LEU B N 1
ATOM 3773 C CA . LEU B 1 102 ? -2.089 1.300 28.672 1.00 8.49 101 LEU B CA 1
ATOM 3774 C C . LEU B 1 102 ? -3.378 1.229 29.484 1.00 8.69 101 LEU B C 1
ATOM 3775 O O . LEU B 1 102 ? -4.352 0.627 29.039 1.00 9.17 101 LEU B O 1
ATOM 3780 N N . GLU B 1 103 ? -3.396 1.859 30.659 1.00 8.86 102 GLU B N 1
ATOM 3781 C CA . GLU B 1 103 ? -4.629 1.968 31.438 1.00 9.45 102 GLU B CA 1
ATOM 3782 C C . GLU B 1 103 ? -5.715 2.702 30.650 1.00 8.93 102 GLU B C 1
ATOM 3783 O O . GLU B 1 103 ? -6.862 2.267 30.596 1.00 9.77 102 GLU B O 1
ATOM 3789 N N . ASP B 1 104 ? -5.349 3.831 30.049 1.00 9.49 103 ASP B N 1
ATOM 3790 C CA . ASP B 1 104 ? -6.315 4.618 29.284 1.00 9.07 103 ASP B CA 1
ATOM 3791 C C . ASP B 1 104 ? -6.812 3.876 28.038 1.00 9.09 103 ASP B C 1
ATOM 3792 O O . ASP B 1 104 ? -8.004 3.933 27.707 1.00 10.52 103 ASP B O 1
ATOM 3797 N N . ALA B 1 105 ? -5.915 3.154 27.369 1.00 9.47 104 ALA B N 1
ATOM 3798 C CA . ALA B 1 105 ? -6.305 2.336 26.220 1.00 8.73 104 ALA B CA 1
ATOM 3799 C C . ALA B 1 105 ? -7.243 1.204 26.636 1.00 8.80 104 ALA B C 1
ATOM 3800 O O . ALA B 1 105 ? -8.254 0.951 25.976 1.00 9.16 104 ALA B O 1
ATOM 3802 N N . ALA B 1 106 ? -6.917 0.524 27.732 1.00 9.13 105 ALA B N 1
ATOM 3803 C CA . ALA B 1 106 ? -7.737 -0.598 28.198 1.00 9.80 105 ALA B CA 1
ATOM 3804 C C . ALA B 1 106 ? -9.156 -0.143 28.546 1.00 9.26 105 ALA B C 1
ATOM 3805 O O . ALA B 1 106 ? -10.125 -0.881 28.345 1.00 11.20 105 ALA B O 1
ATOM 3807 N N . ALA B 1 107 ? -9.272 1.084 29.052 1.00 9.21 106 ALA B N 1
ATOM 3808 C CA . ALA B 1 107 ? -10.575 1.639 29.417 1.00 11.34 106 ALA B CA 1
ATOM 3809 C C . ALA B 1 107 ? -11.494 1.789 28.206 1.00 10.94 106 ALA B C 1
ATOM 3810 O O . ALA B 1 107 ? -12.711 1.875 28.356 1.00 12.14 106 ALA B O 1
ATOM 3812 N N . HIS B 1 108 ? -10.904 1.809 27.014 1.00 9.57 107 HIS B N 1
ATOM 3813 C CA . HIS B 1 108 ? -11.648 1.880 25.755 1.00 9.80 107 HIS B CA 1
ATOM 3814 C C . HIS B 1 108 ? -11.647 0.561 25.007 1.00 9.92 107 HIS B C 1
ATOM 3815 O O . HIS B 1 108 ? -11.888 0.524 23.809 1.00 10.73 107 HIS B O 1
ATOM 3822 N N . ASN B 1 109 ? -11.409 -0.518 25.744 1.00 10.31 108 ASN B N 1
ATOM 3823 C CA . ASN B 1 109 ? -11.462 -1.867 25.191 1.00 11.22 108 ASN B CA 1
ATOM 3824 C C . ASN B 1 109 ? -10.400 -2.142 24.125 1.00 9.33 108 ASN B C 1
ATOM 3825 O O . ASN B 1 109 ? -10.576 -2.996 23.255 1.00 10.41 108 ASN B O 1
ATOM 3830 N N . VAL B 1 110 ? -9.288 -1.419 24.206 1.00 9.88 109 VAL B N 1
ATOM 3831 C CA . VAL B 1 110 ? -8.092 -1.857 23.504 1.00 9.51 109 VAL B CA 1
ATOM 3832 C C . VAL B 1 110 ? -7.550 -3.069 24.262 1.00 9.18 109 VAL B C 1
ATOM 3833 O O . VAL B 1 110 ? -7.268 -2.989 25.467 1.00 9.80 109 VAL B O 1
ATOM 3837 N N . ARG B 1 111 ? -7.448 -4.198 23.571 1.00 9.27 110 ARG B N 1
ATOM 3838 C CA . ARG B 1 111 ? -7.002 -5.446 24.198 1.00 10.31 110 ARG B CA 1
ATOM 3839 C C . ARG B 1 111 ? -5.530 -5.736 23.924 1.00 9.80 110 ARG B C 1
ATOM 3840 O O . ARG B 1 111 ? -4.906 -6.550 24.613 1.00 10.09 110 ARG B O 1
ATOM 3848 N N . HIS B 1 112 ? -4.982 -5.049 22.929 1.00 9.41 111 HIS B N 1
ATOM 3849 C CA . HIS B 1 112 ? -3.598 -5.215 22.514 1.00 8.32 111 HIS B CA 1
ATOM 3850 C C . HIS B 1 112 ? -3.144 -3.890 21.929 1.00 8.35 111 HIS B C 1
ATOM 3851 O O . HIS B 1 112 ? -3.766 -3.377 20.985 1.00 8.69 111 HIS B O 1
ATOM 3858 N N . ALA B 1 113 ? -2.064 -3.339 22.475 1.00 7.67 112 ALA B N 1
ATOM 3859 C CA . ALA B 1 113 ? -1.532 -2.053 22.024 1.00 7.31 112 ALA B CA 1
ATOM 3860 C C . ALA B 1 113 ? -0.053 -2.175 21.692 1.00 8.94 112 ALA B C 1
ATOM 3861 O O . ALA B 1 113 ? 0.731 -2.664 22.499 1.00 9.99 112 ALA B O 1
ATOM 3863 N N . GLU B 1 114 ? 0.333 -1.735 20.501 1.00 7.43 113 GLU B N 1
ATOM 3864 C CA . GLU B 1 114 ? 1.744 -1.682 20.124 1.00 7.90 113 GLU B CA 1
ATOM 3865 C C . GLU B 1 114 ? 2.066 -0.216 19.972 1.00 8.54 113 GLU B C 1
ATOM 3866 O O . GLU B 1 114 ? 1.427 0.476 19.179 1.00 9.95 113 GLU B O 1
ATOM 3872 N N . PHE B 1 115 ? 3.031 0.270 20.748 1.00 9.10 114 PHE B N 1
ATOM 3873 C CA . PHE B 1 115 ? 3.296 1.699 20.827 1.00 7.58 114 PHE B CA 1
ATOM 3874 C C . PHE B 1 115 ? 4.762 2.066 20.579 1.00 8.48 114 PHE B C 1
ATOM 3875 O O . PHE B 1 115 ? 5.678 1.275 20.820 1.00 8.42 114 PHE B O 1
ATOM 3883 N N . PHE B 1 116 ? 4.966 3.288 20.098 1.00 6.95 115 PHE B N 1
ATOM 3884 C CA . PHE B 1 116 ? 6.278 3.783 19.673 1.00 7.11 115 PHE B CA 1
ATOM 3885 C C . PHE B 1 116 ? 6.983 4.581 20.772 1.00 6.52 115 PHE B C 1
ATOM 3886 O O . PHE B 1 116 ? 6.353 5.393 21.463 1.00 8.47 115 PHE B O 1
ATOM 3894 N N . TRP B 1 117 ? 8.295 4.388 20.882 1.00 7.10 116 TRP B N 1
ATOM 3895 C CA . TRP B 1 117 ? 9.146 5.155 21.791 1.00 7.75 116 TRP B CA 1
ATOM 3896 C C . TRP B 1 117 ? 10.468 5.394 21.084 1.00 7.63 116 TRP B C 1
ATOM 3897 O O . TRP B 1 117 ? 11.034 4.448 20.514 1.00 8.58 116 TRP B O 1
ATOM 3908 N N . ASN B 1 118 ? 10.947 6.638 21.099 1.00 8.52 117 ASN B N 1
ATOM 3909 C CA . ASN B 1 118 ? 12.232 6.988 20.480 1.00 8.16 117 ASN B CA 1
ATOM 3910 C C . ASN B 1 118 ? 13.375 6.930 21.492 1.00 7.96 117 ASN B C 1
ATOM 3911 O O . ASN B 1 118 ? 13.472 7.802 22.363 1.00 9.03 117 ASN B O 1
ATOM 3916 N N . PRO B 1 119 ? 14.244 5.916 21.393 1.00 7.72 118 PRO B N 1
ATOM 3917 C CA . PRO B 1 119 ? 15.344 5.831 22.363 1.00 8.99 118 PRO B CA 1
ATOM 3918 C C . PRO B 1 119 ? 16.409 6.910 22.208 1.00 7.53 118 PRO B C 1
ATOM 3919 O O . PRO B 1 119 ? 17.117 7.187 23.177 1.00 9.10 118 PRO B O 1
ATOM 3923 N N . THR B 1 120 ? 16.544 7.485 21.018 1.00 8.69 119 THR B N 1
ATOM 3924 C CA . THR B 1 120 ? 17.600 8.461 20.783 1.00 8.83 119 THR B CA 1
ATOM 3925 C C . THR B 1 120 ? 17.470 9.652 21.731 1.00 8.97 119 THR B C 1
ATOM 3926 O O . THR B 1 120 ? 18.425 10.005 22.420 1.00 9.12 119 THR B O 1
ATOM 3930 N N . GLY B 1 121 ? 16.282 10.245 21.793 1.00 8.17 120 GLY B N 1
ATOM 3931 C CA . GLY B 1 121 ? 16.052 11.360 22.697 1.00 9.76 120 GLY B CA 1
ATOM 3932 C C . GLY B 1 121 ? 16.257 10.960 24.146 1.00 9.02 120 GLY B C 1
ATOM 3933 O O . GLY B 1 121 ? 16.858 11.691 24.924 1.00 9.92 120 GLY B O 1
ATOM 3934 N N . THR B 1 122 ? 15.767 9.785 24.509 1.00 8.56 121 THR B N 1
ATOM 3935 C CA . THR B 1 122 ? 15.881 9.328 25.884 1.00 8.25 121 THR B CA 1
ATOM 3936 C C . THR B 1 122 ? 17.339 9.143 26.310 1.00 8.65 121 THR B C 1
ATOM 3937 O O . THR B 1 122 ? 17.738 9.602 27.387 1.00 9.21 121 THR B O 1
ATOM 3941 N N . VAL B 1 123 ? 18.138 8.488 25.472 1.00 8.89 122 VAL B N 1
ATOM 3942 C CA . VAL B 1 123 ? 19.530 8.243 25.816 1.00 9.34 122 VAL B CA 1
ATOM 3943 C C . VAL B 1 123 ? 20.379 9.501 25.684 1.00 9.99 122 VAL B C 1
ATOM 3944 O O . VAL B 1 123 ? 21.112 9.862 26.608 1.00 12.22 122 VAL B O 1
ATOM 3948 N N . ARG B 1 124 ? 20.267 10.181 24.548 1.00 9.63 123 ARG B N 1
ATOM 3949 C CA . ARG B 1 124 ? 21.167 11.291 24.254 1.00 9.96 123 ARG B CA 1
ATOM 3950 C C . ARG B 1 124 ? 20.792 12.598 24.936 1.00 14.53 123 ARG B C 1
ATOM 3951 O O . ARG B 1 124 ? 21.670 13.401 25.269 1.00 15.31 123 ARG B O 1
ATOM 3959 N N . VAL B 1 125 ? 19.495 12.820 25.119 1.00 11.44 124 VAL B N 1
ATOM 3960 C CA . VAL B 1 125 ? 19.021 14.079 25.689 1.00 10.79 124 VAL B CA 1
ATOM 3961 C C . VAL B 1 125 ? 18.580 13.929 27.140 1.00 10.72 124 VAL B C 1
ATOM 3962 O O . VAL B 1 125 ? 19.043 14.674 27.999 1.00 13.24 124 VAL B O 1
ATOM 3966 N N . SER B 1 126 ? 17.696 12.975 27.426 1.00 10.38 125 SER B N 1
ATOM 3967 C CA . SER B 1 126 ? 17.262 12.773 28.811 1.00 10.00 125 SER B CA 1
ATOM 3968 C C . SER B 1 126 ? 18.364 12.202 29.694 1.00 10.44 125 SER B C 1
ATOM 3969 O O . SER B 1 126 ? 18.335 12.386 30.909 1.00 13.03 125 SER B O 1
ATOM 3972 N N . GLY B 1 127 ? 19.330 11.508 29.094 1.00 9.97 126 GLY B N 1
ATOM 3973 C CA . GLY B 1 127 ? 20.432 10.921 29.836 1.00 11.71 126 GLY B CA 1
ATOM 3974 C C . GLY B 1 127 ? 20.079 9.661 30.600 1.00 12.46 126 GLY B C 1
ATOM 3975 O O . GLY B 1 127 ? 20.687 9.366 31.639 1.00 13.45 126 GLY B O 1
ATOM 3976 N N . ILE B 1 128 ? 19.099 8.917 30.088 1.00 11.37 127 ILE B N 1
ATOM 3977 C CA . ILE B 1 128 ? 18.722 7.627 30.660 1.00 11.04 127 ILE B CA 1
ATOM 3978 C C . ILE B 1 128 ? 19.253 6.517 29.746 1.00 11.21 127 ILE B C 1
ATOM 3979 O O . ILE B 1 128 ? 18.852 6.422 28.578 1.00 11.74 127 ILE B O 1
ATOM 3984 N N . PRO B 1 129 ? 20.169 5.680 30.258 1.00 12.77 128 PRO B N 1
ATOM 3985 C CA . PRO B 1 129 ? 20.729 4.603 29.432 1.00 12.99 128 PRO B CA 1
ATOM 3986 C C . PRO B 1 129 ? 19.652 3.682 28.864 1.00 12.33 128 PRO B C 1
ATOM 3987 O O . PRO B 1 129 ? 18.619 3.457 29.507 1.00 12.00 128 PRO B O 1
ATOM 3991 N N . TYR B 1 130 ? 19.894 3.157 27.668 1.00 10.39 129 TYR B N 1
ATOM 3992 C CA . TYR B 1 130 ? 18.907 2.333 26.989 1.00 11.86 129 TYR B CA 1
ATOM 3993 C C . TYR B 1 130 ? 18.389 1.194 27.869 1.00 10.46 129 TYR B C 1
ATOM 3994 O O . TYR B 1 130 ? 17.185 0.969 27.948 1.00 9.49 129 TYR B O 1
ATOM 4003 N N . ALA B 1 131 ? 19.295 0.459 28.500 1.00 9.76 130 ALA B N 1
ATOM 4004 C CA . ALA B 1 131 ? 18.906 -0.729 29.252 1.00 11.58 130 ALA B CA 1
ATOM 4005 C C . ALA B 1 131 ? 17.923 -0.360 30.360 1.00 11.08 130 ALA B C 1
ATOM 4006 O O . ALA B 1 131 ? 16.923 -1.057 30.576 1.00 11.07 130 ALA B O 1
ATOM 4008 N N . ASP B 1 132 ? 18.189 0.758 31.035 1.00 10.79 131 ASP B N 1
ATOM 4009 C CA . ASP B 1 132 ? 17.339 1.211 32.136 1.00 11.68 131 ASP B CA 1
ATOM 4010 C C . ASP B 1 132 ? 15.970 1.643 31.617 1.00 9.86 131 ASP B C 1
ATOM 4011 O O . ASP B 1 132 ? 14.934 1.357 32.216 1.00 10.41 131 ASP B O 1
ATOM 4016 N N . ALA B 1 133 ? 15.973 2.349 30.491 1.00 8.95 132 ALA B N 1
ATOM 4017 C CA . ALA B 1 133 ? 14.739 2.873 29.927 1.00 9.54 132 ALA B CA 1
ATOM 4018 C C . ALA B 1 133 ? 13.846 1.739 29.435 1.00 8.83 132 ALA B C 1
ATOM 4019 O O . ALA B 1 133 ? 12.651 1.691 29.747 1.00 8.76 132 ALA B O 1
ATOM 4021 N N . GLN B 1 134 ? 14.417 0.818 28.666 1.00 8.82 133 GLN B N 1
ATOM 4022 C CA . GLN B 1 134 ? 13.626 -0.293 28.155 1.00 11.09 133 GLN B CA 1
ATOM 4023 C C . GLN B 1 134 ? 13.060 -1.142 29.287 1.00 10.09 133 GLN B C 1
ATOM 4024 O O . GLN B 1 134 ? 11.887 -1.535 29.249 1.00 10.02 133 GLN B O 1
ATOM 4030 N N . ALA B 1 135 ? 13.879 -1.416 30.294 1.00 9.31 134 ALA B N 1
ATOM 4031 C CA . ALA B 1 135 ? 13.425 -2.232 31.415 1.00 10.50 134 ALA B CA 1
ATOM 4032 C C . ALA B 1 135 ? 12.256 -1.562 32.134 1.00 9.10 134 ALA B C 1
ATOM 4033 O O . ALA B 1 135 ? 11.295 -2.226 32.527 1.00 10.85 134 ALA B O 1
ATOM 4035 N N . ALA B 1 136 ? 12.316 -0.241 32.283 1.00 9.60 135 ALA B N 1
ATOM 4036 C CA . ALA B 1 136 ? 11.254 0.482 32.966 1.00 11.10 135 ALA B CA 1
ATOM 4037 C C . ALA B 1 136 ? 9.951 0.446 32.165 1.00 9.53 135 ALA B C 1
ATOM 4038 O O . ALA B 1 136 ? 8.871 0.233 32.721 1.00 9.22 135 ALA B O 1
ATOM 4040 N N . ILE B 1 137 ? 10.048 0.659 30.856 1.00 8.94 136 ILE B N 1
ATOM 4041 C CA . ILE B 1 137 ? 8.867 0.584 30.009 1.00 9.89 136 ILE B CA 1
ATOM 4042 C C . ILE B 1 137 ? 8.245 -0.815 30.070 1.00 9.88 136 ILE B C 1
ATOM 4043 O O . ILE B 1 137 ? 7.021 -0.964 30.212 1.00 9.19 136 ILE B O 1
ATOM 4048 N N . VAL B 1 138 ? 9.087 -1.836 30.002 1.00 9.48 137 VAL B N 1
ATOM 4049 C CA . VAL B 1 138 ? 8.610 -3.209 30.087 1.00 9.55 137 VAL B CA 1
ATOM 4050 C C . VAL B 1 138 ? 7.902 -3.496 31.421 1.00 9.88 137 VAL B C 1
ATOM 4051 O O . VAL B 1 138 ? 6.862 -4.174 31.457 1.00 10.11 137 VAL B O 1
ATOM 4055 N N . THR B 1 139 ? 8.445 -2.981 32.516 1.00 10.02 138 THR B N 1
ATOM 4056 C CA . THR B 1 139 ? 7.762 -3.086 33.799 1.00 10.51 138 THR B CA 1
ATOM 4057 C C . THR B 1 139 ? 6.364 -2.465 33.745 1.00 10.03 138 THR B C 1
ATOM 4058 O O . THR B 1 139 ? 5.387 -3.055 34.216 1.00 10.80 138 THR B O 1
ATOM 4062 N N . GLY B 1 140 ? 6.268 -1.275 33.161 1.00 8.94 139 GLY B N 1
ATOM 4063 C CA . GLY B 1 140 ? 4.969 -0.635 33.007 1.00 10.13 139 GLY B CA 1
ATOM 4064 C C . GLY B 1 140 ? 3.992 -1.484 32.211 1.00 9.94 139 GLY B C 1
ATOM 4065 O O . GLY B 1 140 ? 2.807 -1.577 32.549 1.00 9.46 139 GLY B O 1
ATOM 4066 N N . MET B 1 141 ? 4.489 -2.106 31.144 1.00 8.97 140 MET B N 1
ATOM 4067 C CA . MET B 1 141 ? 3.689 -3.016 30.326 1.00 10.05 140 MET B CA 1
ATOM 4068 C C . MET B 1 141 ? 3.211 -4.241 31.104 1.00 8.63 140 MET B C 1
ATOM 4069 O O . MET B 1 141 ? 2.034 -4.612 31.039 1.00 10.16 140 MET B O 1
ATOM 4074 N N . ARG B 1 142 ? 4.118 -4.864 31.845 1.00 9.91 141 ARG B N 1
ATOM 4075 C CA . ARG B 1 142 ? 3.764 -6.046 32.614 1.00 9.66 141 ARG B CA 1
ATOM 4076 C C . ARG B 1 142 ? 2.764 -5.705 33.719 1.00 11.08 141 ARG B C 1
ATOM 4077 O O . ARG B 1 142 ? 1.807 -6.448 33.950 1.00 11.95 141 ARG B O 1
ATOM 4085 N N . ASP B 1 143 ? 2.964 -4.565 34.377 1.00 10.50 142 ASP B N 1
ATOM 4086 C CA . ASP B 1 143 ? 2.017 -4.114 35.396 1.00 12.67 142 ASP B CA 1
ATOM 4087 C C . ASP B 1 143 ? 0.633 -3.840 34.795 1.00 10.60 142 ASP B C 1
ATOM 4088 O O . ASP B 1 143 ? -0.383 -4.149 35.417 1.00 11.19 142 ASP B O 1
ATOM 4093 N N . ALA B 1 144 ? 0.592 -3.264 33.595 1.00 10.71 143 ALA B N 1
ATOM 4094 C CA . ALA B 1 144 ? -0.689 -2.971 32.949 1.00 10.36 143 ALA B CA 1
ATOM 4095 C C . ALA B 1 144 ? -1.411 -4.243 32.502 1.00 10.73 143 ALA B C 1
ATOM 4096 O O . ALA B 1 144 ? -2.645 -4.325 32.576 1.00 11.45 143 ALA B O 1
ATOM 4098 N N . ALA B 1 145 ? -0.658 -5.230 32.025 1.00 11.91 144 ALA B N 1
ATOM 4099 C CA . ALA B 1 145 ? -1.245 -6.528 31.706 1.00 11.83 144 ALA B CA 1
ATOM 4100 C C . ALA B 1 145 ? -1.875 -7.115 32.965 1.00 14.83 144 ALA B C 1
ATOM 4101 O O . ALA B 1 145 ? -3.007 -7.612 32.936 1.00 15.06 144 ALA B O 1
ATOM 4103 N N . ARG B 1 146 ? -1.155 -7.039 34.081 1.00 11.47 145 ARG B N 1
ATOM 4104 C CA . ARG B 1 146 ? -1.642 -7.563 35.353 1.00 16.60 145 ARG B CA 1
ATOM 4105 C C . ARG B 1 146 ? -2.899 -6.831 35.824 1.00 13.06 145 ARG B C 1
ATOM 4106 O O . ARG B 1 146 ? -3.871 -7.461 36.251 1.00 15.21 145 ARG B O 1
ATOM 4114 N N . ASP B 1 147 ? -2.892 -5.504 35.735 1.00 12.57 146 ASP B N 1
ATOM 4115 C CA . ASP B 1 147 ? -3.962 -4.711 36.329 1.00 13.97 146 ASP B CA 1
ATOM 4116 C C . ASP B 1 147 ? -5.184 -4.518 35.433 1.00 13.68 146 ASP B C 1
ATOM 4117 O O . ASP B 1 147 ? -6.300 -4.368 35.936 1.00 15.41 146 ASP B O 1
ATOM 4122 N N . PHE B 1 148 ? -4.983 -4.524 34.117 1.00 13.72 147 PHE B N 1
ATOM 4123 C CA . PHE B 1 148 ? -6.061 -4.188 33.185 1.00 13.34 147 PHE B CA 1
ATOM 4124 C C . PHE B 1 148 ? -6.295 -5.234 32.095 1.00 15.08 147 PHE B C 1
ATOM 4125 O O . PHE B 1 148 ? -7.236 -5.100 31.307 1.00 18.47 147 PHE B O 1
ATOM 4133 N N . GLY B 1 149 ? -5.454 -6.266 32.044 1.00 13.36 148 GLY B N 1
ATOM 4134 C CA . GLY B 1 149 ? -5.643 -7.356 31.095 1.00 13.21 148 GLY B CA 1
ATOM 4135 C C . GLY B 1 149 ? -5.264 -7.022 29.654 1.00 14.99 148 GLY B C 1
ATOM 4136 O O . GLY B 1 149 ? -5.526 -7.810 28.739 1.00 20.05 148 GLY B O 1
ATOM 4137 N N . ILE B 1 150 ? -4.665 -5.851 29.451 1.00 10.52 149 ILE B N 1
ATOM 4138 C CA . ILE B 1 150 ? -4.246 -5.398 28.123 1.00 11.78 149 ILE B CA 1
ATOM 4139 C C . ILE B 1 150 ? -2.849 -5.929 27.776 1.00 10.62 149 ILE B C 1
ATOM 4140 O O . ILE B 1 150 ? -1.916 -5.823 28.578 1.00 13.10 149 ILE B O 1
ATOM 4145 N N . GLY B 1 151 ? -2.726 -6.536 26.600 1.00 9.12 150 GLY B N 1
ATOM 4146 C CA . GLY B 1 151 ? -1.440 -6.993 26.101 1.00 10.36 150 GLY B CA 1
ATOM 4147 C C . GLY B 1 151 ? -0.775 -5.871 25.321 1.00 9.46 150 GLY B C 1
ATOM 4148 O O . GLY B 1 151 ? -1.452 -4.962 24.829 1.00 10.46 150 GLY B O 1
ATOM 4149 N N . ALA B 1 152 ? 0.546 -5.907 25.200 1.00 9.92 151 ALA B N 1
ATOM 4150 C CA . ALA B 1 152 ? 1.238 -4.810 24.539 1.00 9.45 151 ALA B CA 1
ATOM 4151 C C . ALA B 1 152 ? 2.569 -5.220 23.938 1.00 9.37 151 ALA B C 1
ATOM 4152 O O . ALA B 1 152 ? 3.187 -6.200 24.382 1.00 10.33 151 ALA B O 1
ATOM 4154 N N . ARG B 1 153 ? 2.995 -4.480 22.918 1.00 9.66 152 ARG B N 1
ATOM 4155 C CA . ARG B 1 153 ? 4.363 -4.584 22.406 1.00 9.09 152 ARG B CA 1
ATOM 4156 C C . ARG B 1 153 ? 4.977 -3.195 22.339 1.00 9.09 152 ARG B C 1
ATOM 4157 O O . ARG B 1 153 ? 4.281 -2.203 22.086 1.00 9.60 152 ARG B O 1
ATOM 4165 N N . LEU B 1 154 ? 6.289 -3.139 22.547 1.00 8.16 153 LEU B N 1
ATOM 4166 C CA . LEU B 1 154 ? 7.054 -1.900 22.443 1.00 9.76 153 LEU B CA 1
ATOM 4167 C C . LEU B 1 154 ? 7.789 -1.885 21.104 1.00 8.27 153 LEU B C 1
ATOM 4168 O O . LEU B 1 154 ? 8.400 -2.895 20.722 1.00 9.69 153 LEU B O 1
ATOM 4173 N N . ILE B 1 155 ? 7.720 -0.752 20.401 1.00 8.68 154 ILE B N 1
ATOM 4174 C CA . ILE B 1 155 ? 8.382 -0.590 19.108 1.00 8.95 154 ILE B CA 1
ATOM 4175 C C . ILE B 1 155 ? 9.334 0.605 19.187 1.00 7.40 154 ILE B C 1
ATOM 4176 O O . ILE B 1 155 ? 8.924 1.749 18.955 1.00 7.94 154 ILE B O 1
ATOM 4181 N N . PRO B 1 156 ? 10.597 0.353 19.562 1.00 7.21 155 PRO B N 1
ATOM 4182 C CA . PRO B 1 156 ? 11.606 1.415 19.522 1.00 7.92 155 PRO B CA 1
ATOM 4183 C C . PRO B 1 156 ? 11.668 2.007 18.122 1.00 7.60 155 PRO B C 1
ATOM 4184 O O . PRO B 1 156 ? 11.665 1.262 17.139 1.00 8.48 155 PRO B O 1
ATOM 4188 N N . SER B 1 157 ? 11.679 3.330 18.041 1.00 7.14 156 SER B N 1
ATOM 4189 C CA . SER B 1 157 ? 11.497 4.015 16.775 1.00 8.54 156 SER B CA 1
ATOM 4190 C C . SER B 1 157 ? 12.620 4.994 16.490 1.00 7.10 156 SER B C 1
ATOM 4191 O O . SER B 1 157 ? 13.031 5.765 17.357 1.00 7.85 156 SER B O 1
ATOM 4194 N N . ILE B 1 158 ? 13.092 4.950 15.253 1.00 8.03 157 ILE B N 1
ATOM 4195 C CA . ILE B 1 158 ? 14.133 5.833 14.750 1.00 7.41 157 ILE B CA 1
ATOM 4196 C C . ILE B 1 158 ? 13.654 7.282 14.745 1.00 6.76 157 ILE B C 1
ATOM 4197 O O . ILE B 1 158 ? 12.523 7.564 14.332 1.00 8.22 157 ILE B O 1
ATOM 4202 N N . ASP B 1 159 ? 14.497 8.190 15.230 1.00 8.15 158 ASP B N 1
ATOM 4203 C CA . ASP B 1 159 ? 14.251 9.627 15.158 1.00 8.69 158 ASP B CA 1
ATOM 4204 C C . ASP B 1 159 ? 14.890 10.088 13.856 1.00 7.45 158 ASP B C 1
ATOM 4205 O O . ASP B 1 159 ? 16.109 10.272 13.779 1.00 8.41 158 ASP B O 1
ATOM 4210 N N . ARG B 1 160 ? 14.087 10.228 12.812 1.00 7.94 159 ARG B N 1
ATOM 4211 C CA . ARG B 1 160 ? 14.639 10.431 11.483 1.00 7.52 159 ARG B CA 1
ATOM 4212 C C . ARG B 1 160 ? 15.291 11.799 11.288 1.00 9.30 159 ARG B C 1
ATOM 4213 O O . ARG B 1 160 ? 15.939 12.034 10.273 1.00 8.63 159 ARG B O 1
ATOM 4221 N N . GLU B 1 161 ? 15.131 12.696 12.255 1.00 8.55 160 GLU B N 1
ATOM 4222 C CA . GLU B 1 161 ? 15.796 13.989 12.183 1.00 9.47 160 GLU B CA 1
ATOM 4223 C C . GLU B 1 161 ? 17.270 13.905 12.582 1.00 8.18 160 GLU B C 1
ATOM 4224 O O . GLU B 1 161 ? 18.043 14.818 12.289 1.00 11.10 160 GLU B O 1
ATOM 4230 N N . GLN B 1 162 ? 17.662 12.813 13.233 1.00 8.31 161 GLN B N 1
ATOM 4231 C CA . GLN B 1 162 ? 19.065 12.597 13.589 1.00 10.50 161 GLN B CA 1
ATOM 4232 C C . GLN B 1 162 ? 19.774 11.682 12.583 1.00 11.29 161 GLN B C 1
ATOM 4233 O O . GLN B 1 162 ? 19.144 11.116 11.684 1.00 10.49 161 GLN B O 1
ATOM 4239 N N . ASP B 1 163 ? 21.089 11.550 12.743 1.00 11.49 162 ASP B N 1
ATOM 4240 C CA . ASP B 1 163 ? 21.935 10.807 11.803 1.00 11.85 162 ASP B CA 1
ATOM 4241 C C . ASP B 1 163 ? 21.563 9.321 11.728 1.00 11.91 162 ASP B C 1
ATOM 4242 O O . ASP B 1 163 ? 21.132 8.735 12.721 1.00 10.21 162 ASP B O 1
ATOM 4247 N N . PRO B 1 164 ? 21.723 8.698 10.549 1.00 9.81 163 PRO B N 1
ATOM 4248 C CA . PRO B 1 164 ? 21.399 7.268 10.458 1.00 10.14 163 PRO B CA 1
ATOM 4249 C C . PRO B 1 164 ? 22.230 6.381 11.395 1.00 12.41 163 PRO B C 1
ATOM 4250 O O . PRO B 1 164 ? 21.786 5.265 11.684 1.00 12.05 163 PRO B O 1
ATOM 4254 N N . ASP B 1 165 ? 23.384 6.845 11.871 1.00 11.53 164 ASP B N 1
ATOM 4255 C CA . ASP B 1 165 ? 24.130 6.095 12.883 1.00 12.91 164 ASP B CA 1
ATOM 4256 C C . ASP B 1 165 ? 23.329 5.917 14.179 1.00 10.16 164 ASP B C 1
ATOM 4257 O O . ASP B 1 165 ? 23.452 4.895 14.872 1.00 11.38 164 ASP B O 1
ATOM 4262 N N . GLU B 1 166 ? 22.511 6.908 14.522 1.00 11.05 165 GLU B N 1
ATOM 4263 C CA . GLU B 1 166 ? 21.671 6.791 15.708 1.00 9.81 165 GLU B CA 1
ATOM 4264 C C . GLU B 1 166 ? 20.612 5.706 15.529 1.00 9.89 165 GLU B C 1
ATOM 4265 O O . GLU B 1 166 ? 20.210 5.049 16.492 1.00 10.44 165 GLU B O 1
ATOM 4271 N N . ALA B 1 167 ? 20.174 5.504 14.288 1.00 9.12 166 ALA B N 1
ATOM 4272 C CA . ALA B 1 167 ? 19.198 4.454 13.992 1.00 9.22 166 ALA B CA 1
ATOM 4273 C C . ALA B 1 167 ? 19.819 3.061 14.178 1.00 9.64 166 ALA B C 1
ATOM 4274 O O . ALA B 1 167 ? 19.205 2.156 14.765 1.00 10.08 166 ALA B O 1
ATOM 4276 N N . VAL B 1 168 ? 21.044 2.890 13.683 1.00 8.95 167 VAL B N 1
ATOM 4277 C CA . VAL B 1 168 ? 21.767 1.643 13.900 1.00 9.97 167 VAL B CA 1
ATOM 4278 C C . VAL B 1 168 ? 21.987 1.390 15.391 1.00 11.29 167 VAL B C 1
ATOM 4279 O O . VAL B 1 168 ? 21.856 0.249 15.860 1.00 11.00 167 VAL B O 1
ATOM 4283 N N . ALA B 1 169 ? 22.289 2.449 16.140 1.00 9.67 168 ALA B N 1
ATOM 4284 C CA . ALA B 1 169 ? 22.484 2.322 17.583 1.00 9.19 168 ALA B CA 1
ATOM 4285 C C . ALA B 1 169 ? 21.251 1.727 18.273 1.00 9.44 168 ALA B C 1
ATOM 4286 O O . ALA B 1 169 ? 21.377 0.939 19.213 1.00 10.75 168 ALA B O 1
ATOM 4288 N N . ILE B 1 170 ? 20.061 2.079 17.799 1.00 9.86 169 ILE B N 1
ATOM 4289 C CA . ILE B 1 170 ? 18.834 1.535 18.375 1.00 11.40 169 ILE B CA 1
ATOM 4290 C C . ILE B 1 170 ? 18.782 0.017 18.215 1.00 10.16 169 ILE B C 1
ATOM 4291 O O . ILE B 1 170 ? 18.450 -0.714 19.166 1.00 11.00 169 ILE B O 1
ATOM 4296 N N . VAL B 1 171 ? 19.102 -0.467 17.018 1.00 9.68 170 VAL B N 1
ATOM 4297 C CA . VAL B 1 171 ? 19.073 -1.904 16.780 1.00 10.40 170 VAL B CA 1
ATOM 4298 C C . VAL B 1 171 ? 20.159 -2.616 17.603 1.00 9.39 170 VAL B C 1
ATOM 4299 O O . VAL B 1 171 ? 19.923 -3.702 18.141 1.00 10.62 170 VAL B O 1
ATOM 4303 N N . ASP B 1 172 ? 21.334 -2.007 17.738 1.00 9.93 171 ASP B N 1
ATOM 4304 C CA . ASP B 1 172 ? 22.378 -2.556 18.609 1.00 12.39 171 ASP B CA 1
ATOM 4305 C C . ASP B 1 172 ? 21.883 -2.671 20.056 1.00 11.07 171 ASP B C 1
ATOM 4306 O O . ASP B 1 172 ? 22.059 -3.699 20.710 1.00 11.03 171 ASP B O 1
ATOM 4311 N N . TRP B 1 173 ? 21.230 -1.624 20.543 1.00 9.75 172 TRP B N 1
ATOM 4312 C CA . TRP B 1 173 ? 20.670 -1.631 21.891 1.00 11.27 172 TRP B CA 1
ATOM 4313 C C . TRP B 1 173 ? 19.611 -2.723 22.049 1.00 10.24 172 TRP B C 1
ATOM 4314 O O . TRP B 1 173 ? 19.578 -3.434 23.060 1.00 9.97 172 TRP B O 1
ATOM 4325 N N . MET B 1 174 ? 18.742 -2.866 21.054 1.00 11.33 173 MET B N 1
ATOM 4326 C CA . MET B 1 174 ? 17.695 -3.880 21.124 1.00 9.65 173 MET B CA 1
ATOM 4327 C C . MET B 1 174 ? 18.289 -5.279 21.216 1.00 10.55 173 MET B C 1
ATOM 4328 O O . MET B 1 174 ? 17.826 -6.103 22.007 1.00 10.54 173 MET B O 1
ATOM 4333 N N . LYS B 1 175 ? 19.325 -5.542 20.422 1.00 11.29 174 LYS B N 1
ATOM 4334 C CA . LYS B 1 175 ? 19.969 -6.852 20.402 1.00 10.90 174 LYS B CA 1
ATOM 4335 C C . LYS B 1 175 ? 20.661 -7.159 21.716 1.00 11.96 174 LYS B C 1
ATOM 4336 O O . LYS B 1 175 ? 20.736 -8.317 22.123 1.00 12.56 174 LYS B O 1
ATOM 4342 N N . ALA B 1 176 ? 21.154 -6.123 22.387 1.00 11.82 175 ALA B N 1
ATOM 4343 C CA . ALA B 1 176 ? 21.818 -6.302 23.670 1.00 13.14 175 ALA B CA 1
ATOM 4344 C C . ALA B 1 176 ? 20.845 -6.423 24.840 1.00 13.37 175 ALA B C 1
ATOM 4345 O O . ALA B 1 176 ? 21.257 -6.745 25.952 1.00 16.68 175 ALA B O 1
ATOM 4347 N N . ASN B 1 177 ? 19.564 -6.161 24.593 1.00 11.97 176 ASN B N 1
ATOM 4348 C CA . ASN B 1 177 ? 18.554 -6.153 25.648 1.00 14.31 176 ASN B CA 1
ATOM 4349 C C . ASN B 1 177 ? 17.263 -6.821 25.196 1.00 14.54 176 ASN B C 1
ATOM 4350 O O . ASN B 1 177 ? 16.185 -6.242 25.292 1.00 15.09 176 ASN B O 1
ATOM 4355 N N . ARG B 1 178 ? 17.359 -8.050 24.706 1.00 13.55 177 ARG B N 1
ATOM 4356 C CA . ARG B 1 178 ? 16.172 -8.710 24.171 1.00 12.45 177 ARG B CA 1
ATOM 4357 C C . ARG B 1 178 ? 15.110 -8.954 25.236 1.00 12.94 177 ARG B C 1
ATOM 4358 O O . ARG B 1 178 ? 15.418 -9.289 26.382 1.00 14.56 177 ARG B O 1
ATOM 4366 N N . ALA B 1 179 ? 13.852 -8.771 24.843 1.00 13.38 178 ALA B N 1
ATOM 4367 C CA . ALA B 1 179 ? 12.701 -9.003 25.708 1.00 13.82 178 ALA B CA 1
ATOM 4368 C C . ALA B 1 179 ? 11.506 -9.310 24.825 1.00 14.04 178 ALA B C 1
ATOM 4369 O O . ALA B 1 179 ? 11.370 -8.725 23.745 1.00 13.15 178 ALA B O 1
ATOM 4371 N N . ASP B 1 180 ? 10.648 -10.224 25.280 1.00 14.59 179 ASP B N 1
ATOM 4372 C CA . ASP B 1 180 ? 9.489 -10.651 24.501 1.00 17.11 179 ASP B CA 1
ATOM 4373 C C . ASP B 1 180 ? 8.605 -9.477 24.103 1.00 13.40 179 ASP B C 1
ATOM 4374 O O . ASP B 1 180 ? 7.978 -9.476 23.041 1.00 17.59 179 ASP B O 1
ATOM 4379 N N . GLU B 1 181 ? 8.570 -8.472 24.965 1.00 11.78 180 GLU B N 1
ATOM 4380 C CA . GLU B 1 181 ? 7.719 -7.305 24.752 1.00 12.17 180 GLU B CA 1
ATOM 4381 C C . GLU B 1 181 ? 8.170 -6.424 23.597 1.00 10.47 180 GLU B C 1
ATOM 4382 O O . GLU B 1 181 ? 7.377 -5.663 23.049 1.00 11.76 180 GLU B O 1
ATOM 4388 N N . VAL B 1 182 ? 9.444 -6.511 23.233 1.00 10.66 181 VAL B N 1
ATOM 4389 C CA . VAL B 1 182 ? 10.027 -5.598 22.257 1.00 10.63 181 VAL B CA 1
ATOM 4390 C C . VAL B 1 182 ? 10.093 -6.292 20.901 1.00 10.31 181 VAL B C 1
ATOM 4391 O O . VAL B 1 182 ? 10.887 -7.209 20.702 1.00 12.89 181 VAL B O 1
ATOM 4395 N N . ALA B 1 183 ? 9.235 -5.860 19.977 1.00 10.46 182 ALA B N 1
ATOM 4396 C CA . ALA B 1 183 ? 8.900 -6.663 18.803 1.00 11.57 182 ALA B CA 1
ATOM 4397 C C . ALA B 1 183 ? 9.534 -6.218 17.488 1.00 10.20 182 ALA B C 1
ATOM 4398 O O . ALA B 1 183 ? 9.623 -7.000 16.538 1.00 11.54 182 ALA B O 1
ATOM 4400 N N . GLY B 1 184 ? 9.940 -4.963 17.398 1.00 9.25 183 GLY B N 1
ATOM 4401 C CA . GLY B 1 184 ? 10.432 -4.459 16.132 1.00 10.41 183 GLY B CA 1
ATOM 4402 C C . GLY B 1 184 ? 10.693 -2.980 16.197 1.00 8.22 183 GLY B C 1
ATOM 4403 O O . GLY B 1 184 ? 10.630 -2.395 17.274 1.00 8.29 183 GLY B O 1
ATOM 4404 N N . ILE B 1 185 ? 10.986 -2.382 15.046 1.00 8.35 184 ILE B N 1
ATOM 4405 C CA . ILE B 1 185 ? 11.301 -0.958 14.977 1.00 7.13 184 ILE B CA 1
ATOM 4406 C C . ILE B 1 185 ? 10.370 -0.202 14.056 1.00 8.22 184 ILE B C 1
ATOM 4407 O O . ILE B 1 185 ? 9.734 -0.779 13.169 1.00 8.26 184 ILE B O 1
ATOM 4412 N N . GLY B 1 186 ? 10.297 1.103 14.288 1.00 6.85 185 GLY B N 1
ATOM 4413 C CA . GLY B 1 186 ? 9.634 2.036 13.387 1.00 8.65 185 GLY B CA 1
ATOM 4414 C C . GLY B 1 186 ? 10.519 3.232 13.086 1.00 7.37 185 GLY B C 1
ATOM 4415 O O . GLY B 1 186 ? 11.685 3.264 13.499 1.00 7.50 185 GLY B O 1
ATOM 4416 N N . ILE B 1 187 ? 9.985 4.201 12.341 1.00 6.86 186 ILE B N 1
ATOM 4417 C CA . ILE B 1 187 ? 10.682 5.457 12.084 1.00 7.70 186 ILE B CA 1
ATOM 4418 C C . ILE B 1 187 ? 9.659 6.584 12.061 1.00 8.50 186 ILE B C 1
ATOM 4419 O O . ILE B 1 187 ? 8.585 6.457 11.470 1.00 7.91 186 ILE B O 1
ATOM 4424 N N . ASP B 1 188 ? 9.973 7.681 12.738 1.00 7.33 187 ASP B N 1
ATOM 4425 C CA . ASP B 1 188 ? 9.045 8.799 12.814 1.00 7.97 187 ASP B CA 1
ATOM 4426 C C . ASP B 1 188 ? 9.781 10.125 13.015 1.00 7.40 187 ASP B C 1
ATOM 4427 O O . ASP B 1 188 ? 10.976 10.210 12.745 1.00 7.96 187 ASP B O 1
ATOM 4432 N N . TYR B 1 189 ? 9.056 11.137 13.479 1.00 7.40 188 TYR B N 1
ATOM 4433 C CA . TYR B 1 189 ? 9.463 12.548 13.498 1.00 7.78 188 TYR B CA 1
ATOM 4434 C C . TYR B 1 189 ? 9.370 13.168 12.091 1.00 8.42 188 TYR B C 1
ATOM 4435 O O . TYR B 1 189 ? 8.754 12.584 11.202 1.00 9.95 188 TYR B O 1
ATOM 4444 N N . ARG B 1 190 ? 9.923 14.356 11.874 1.00 9.23 189 ARG B N 1
ATOM 4445 C CA . ARG B 1 190 ? 9.592 15.095 10.652 1.00 9.69 189 ARG B CA 1
ATOM 4446 C C . ARG B 1 190 ? 10.129 14.428 9.382 1.00 9.25 189 ARG B C 1
ATOM 4447 O O . ARG B 1 190 ? 11.339 14.265 9.223 1.00 9.92 189 ARG B O 1
ATOM 4455 N N . GLU B 1 191 ? 9.228 14.058 8.472 1.00 9.24 190 GLU B N 1
ATOM 4456 C CA . GLU B 1 191 ? 9.581 13.291 7.277 1.00 8.44 190 GLU B CA 1
ATOM 4457 C C . GLU B 1 191 ? 10.279 14.140 6.208 1.00 9.71 190 GLU B C 1
ATOM 4458 O O . GLU B 1 191 ? 11.096 13.635 5.426 1.00 8.80 190 GLU B O 1
ATOM 4464 N N . ASN B 1 192 ? 9.968 15.431 6.190 1.00 10.28 191 ASN B N 1
ATOM 4465 C CA . ASN B 1 192 ? 10.505 16.325 5.167 1.00 10.59 191 ASN B CA 1
ATOM 4466 C C . ASN B 1 192 ? 12.033 16.254 5.086 1.00 11.75 191 ASN B C 1
ATOM 4467 O O . ASN B 1 192 ? 12.722 16.413 6.095 1.00 11.11 191 ASN B O 1
ATOM 4472 N N . ASP B 1 193 ? 12.547 16.016 3.882 1.00 11.21 192 ASP B N 1
ATOM 4473 C CA . ASP B 1 193 ? 13.990 15.998 3.629 1.00 12.91 192 ASP B CA 1
ATOM 4474 C C . ASP B 1 193 ? 14.746 14.883 4.354 1.00 10.61 192 ASP B C 1
ATOM 4475 O O . ASP B 1 193 ? 15.983 14.885 4.365 1.00 11.66 192 ASP B O 1
ATOM 4480 N N . ARG B 1 194 ? 14.022 13.934 4.940 1.00 10.22 193 ARG B N 1
ATOM 4481 C CA . ARG B 1 194 ? 14.647 12.824 5.652 1.00 8.48 193 ARG B CA 1
ATOM 4482 C C . ARG B 1 194 ? 14.060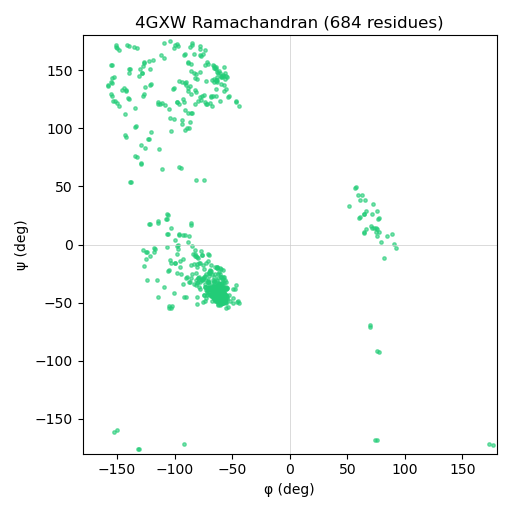 11.508 5.156 1.00 9.34 193 ARG B C 1
ATOM 4483 O O . ARG B 1 194 ? 13.313 10.834 5.872 1.00 8.85 193 ARG B O 1
ATOM 4491 N N . PRO B 1 195 ? 14.385 11.143 3.906 1.00 8.82 194 PRO B N 1
ATOM 4492 C CA . PRO B 1 195 ? 13.700 10.021 3.256 1.00 8.85 194 PRO B CA 1
ATOM 4493 C C . PRO B 1 195 ? 14.079 8.669 3.853 1.00 9.62 194 PRO B C 1
ATOM 4494 O O . PRO B 1 195 ? 15.154 8.518 4.426 1.00 9.40 194 PRO B O 1
ATOM 4498 N N . PRO B 1 196 ? 13.194 7.678 3.707 1.00 8.56 195 PRO B N 1
ATOM 4499 C CA . PRO B 1 196 ? 13.380 6.418 4.427 1.00 8.55 195 PRO B CA 1
ATOM 4500 C C . PRO B 1 196 ? 14.636 5.653 3.992 1.00 7.74 195 PRO B C 1
ATOM 4501 O O . PRO B 1 196 ? 15.245 4.982 4.833 1.00 8.30 195 PRO B O 1
ATOM 4505 N N . GLU B 1 197 ? 15.039 5.776 2.731 1.00 8.04 196 GLU B N 1
ATOM 4506 C CA . GLU B 1 197 ? 16.220 5.052 2.276 1.00 7.63 196 GLU B CA 1
ATOM 4507 C C . GLU B 1 197 ? 17.508 5.481 2.983 1.00 7.76 196 GLU B C 1
ATOM 4508 O O . GLU B 1 197 ? 18.497 4.752 2.984 1.00 9.13 196 GLU B O 1
ATOM 4514 N N . LEU B 1 198 ? 17.499 6.662 3.593 1.00 8.07 197 LEU B N 1
ATOM 4515 C CA . LEU B 1 198 ? 18.637 7.117 4.380 1.00 9.39 197 LEU B CA 1
ATOM 4516 C C . LEU B 1 198 ? 18.980 6.128 5.507 1.00 8.41 197 LEU B C 1
ATOM 4517 O O . LEU B 1 198 ? 20.140 6.016 5.926 1.00 8.98 197 LEU B O 1
ATOM 4522 N N . PHE B 1 199 ? 17.962 5.408 5.973 1.00 7.84 198 PHE B N 1
ATOM 4523 C CA . PHE B 1 199 ? 18.054 4.551 7.156 1.00 7.17 198 PHE B CA 1
ATOM 4524 C C . PHE B 1 199 ? 18.076 3.075 6.789 1.00 9.33 198 PHE B C 1
ATOM 4525 O O . PHE B 1 199 ? 17.725 2.207 7.594 1.00 8.93 198 PHE B O 1
ATOM 4533 N N . TRP B 1 200 ? 18.542 2.789 5.577 1.00 8.03 199 TRP B N 1
ATOM 4534 C CA . TRP B 1 200 ? 18.602 1.411 5.082 1.00 8.67 199 TRP B CA 1
ATOM 4535 C C . TRP B 1 200 ? 19.360 0.479 6.026 1.00 8.59 199 TRP B C 1
ATOM 4536 O O . TRP B 1 200 ? 18.983 -0.686 6.189 1.00 8.79 199 TRP B O 1
ATOM 4547 N N . LYS B 1 201 ? 20.428 0.971 6.643 1.00 8.68 200 LYS B N 1
ATOM 4548 C CA . LYS B 1 201 ? 21.289 0.091 7.426 1.00 9.86 200 LYS B CA 1
ATOM 4549 C C . LYS B 1 201 ? 20.588 -0.405 8.690 1.00 8.60 200 LYS B C 1
ATOM 4550 O O . LYS B 1 201 ? 20.656 -1.591 9.023 1.00 9.37 200 LYS B O 1
ATOM 4556 N N . ALA B 1 202 ? 19.900 0.496 9.388 1.00 8.57 201 ALA B N 1
ATOM 4557 C CA . ALA B 1 202 ? 19.173 0.094 10.590 1.00 8.45 201 ALA B CA 1
ATOM 4558 C C . ALA B 1 202 ? 18.101 -0.939 10.260 1.00 9.27 201 ALA B C 1
ATOM 4559 O O . ALA B 1 202 ? 17.919 -1.916 10.995 1.00 7.99 201 ALA B O 1
ATOM 4561 N N . TYR B 1 203 ? 17.400 -0.735 9.143 1.00 8.22 202 TYR B N 1
ATOM 4562 C CA . TYR B 1 203 ? 16.353 -1.675 8.742 1.00 8.66 202 TYR B CA 1
ATOM 4563 C C . TYR B 1 203 ? 16.947 -3.034 8.365 1.00 8.05 202 TYR B C 1
ATOM 4564 O O . TYR B 1 203 ? 16.431 -4.075 8.770 1.00 9.30 202 TYR B O 1
ATOM 4573 N N . ARG B 1 204 ? 18.064 -3.025 7.640 1.00 8.67 203 ARG B N 1
ATOM 4574 C CA . ARG B 1 204 ? 18.764 -4.269 7.323 1.00 9.59 203 ARG B CA 1
ATOM 4575 C C . ARG B 1 204 ? 19.122 -5.027 8.595 1.00 8.76 203 ARG B C 1
ATOM 4576 O O . ARG B 1 204 ? 18.881 -6.233 8.707 1.00 9.76 203 ARG B O 1
ATOM 4584 N N . ASP B 1 205 ? 19.711 -4.320 9.552 1.00 8.97 204 ASP B N 1
ATOM 4585 C CA . ASP B 1 205 ? 20.156 -4.942 10.798 1.00 10.59 204 ASP B CA 1
ATOM 4586 C C . ASP B 1 205 ? 18.967 -5.488 11.588 1.00 8.64 204 ASP B C 1
ATOM 4587 O O . ASP B 1 205 ? 19.035 -6.576 12.169 1.00 11.29 204 ASP B O 1
ATOM 4592 N N . ALA B 1 206 ? 17.870 -4.745 11.613 1.00 8.90 205 ALA B N 1
ATOM 4593 C CA . ALA B 1 206 ? 16.695 -5.192 12.351 1.00 9.16 205 ALA B CA 1
ATOM 4594 C C . ALA B 1 206 ? 16.099 -6.455 11.744 1.00 9.63 205 ALA B C 1
ATOM 4595 O O . ALA B 1 206 ? 15.777 -7.398 12.466 1.00 10.03 205 ALA B O 1
ATOM 4597 N N . ARG B 1 207 ? 15.958 -6.478 10.421 1.00 9.62 206 ARG B N 1
ATOM 4598 C CA . ARG B 1 207 ? 15.392 -7.637 9.743 1.00 10.56 206 ARG B CA 1
ATOM 4599 C C . ARG B 1 207 ? 16.292 -8.851 9.948 1.00 12.05 206 ARG B C 1
ATOM 4600 O O . ARG B 1 207 ? 15.808 -9.968 10.184 1.00 11.39 206 ARG B O 1
ATOM 4608 N N . ALA B 1 208 ? 17.601 -8.631 9.858 1.00 11.22 207 ALA B N 1
ATOM 4609 C CA . ALA B 1 208 ? 18.563 -9.727 10.006 1.00 11.30 207 ALA B CA 1
ATOM 4610 C C . ALA B 1 208 ? 18.504 -10.339 11.402 1.00 12.06 207 ALA B C 1
ATOM 4611 O O . ALA B 1 208 ? 18.777 -11.530 11.575 1.00 14.14 207 ALA B O 1
ATOM 4613 N N . ALA B 1 209 ? 18.159 -9.531 12.394 1.00 11.12 208 ALA B N 1
ATOM 4614 C CA . ALA B 1 209 ? 18.049 -9.990 13.771 1.00 11.56 208 ALA B CA 1
ATOM 4615 C C . ALA B 1 209 ? 16.658 -10.537 14.076 1.00 12.91 208 ALA B C 1
ATOM 4616 O O . ALA B 1 209 ? 16.360 -10.836 15.225 1.00 16.17 208 ALA B O 1
ATOM 4618 N N . GLY B 1 210 ? 15.813 -10.660 13.056 1.00 11.47 209 GLY B N 1
ATOM 4619 C CA . GLY B 1 210 ? 14.501 -11.269 13.223 1.00 12.52 209 GLY B CA 1
ATOM 4620 C C . GLY B 1 210 ? 13.396 -10.348 13.710 1.00 12.77 209 GLY B C 1
ATOM 4621 O O . GLY B 1 210 ? 12.291 -10.811 14.003 1.00 14.39 209 GLY B O 1
ATOM 4622 N N . PHE B 1 211 ? 13.679 -9.053 13.803 1.00 9.57 210 PHE B N 1
ATOM 4623 C CA . PHE B 1 211 ? 12.673 -8.086 14.235 1.00 10.71 210 PHE B CA 1
ATOM 4624 C C . PHE B 1 211 ? 11.707 -7.750 13.113 1.00 10.74 210 PHE B C 1
ATOM 4625 O O . PHE B 1 211 ? 12.078 -7.754 11.934 1.00 11.83 210 PHE B O 1
ATOM 4633 N N . ARG B 1 212 ? 10.466 -7.455 13.480 1.00 9.73 211 ARG B N 1
ATOM 4634 C CA . ARG B 1 212 ? 9.548 -6.848 12.517 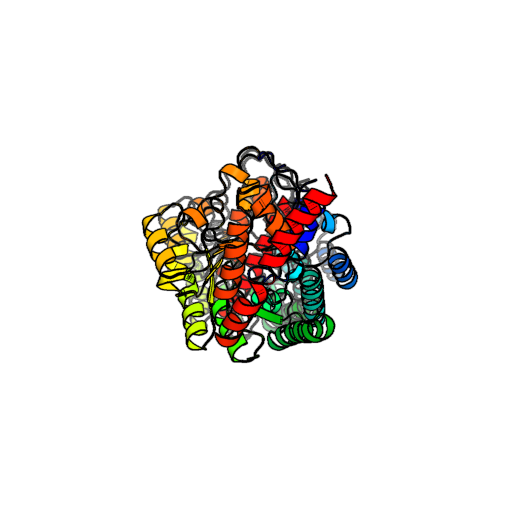1.00 9.51 211 ARG B CA 1
ATOM 4635 C C . ARG B 1 212 ? 9.867 -5.371 12.338 1.00 8.97 211 ARG B C 1
ATOM 4636 O O . ARG B 1 212 ? 10.566 -4.771 13.155 1.00 8.96 211 ARG B O 1
ATOM 4644 N N . THR B 1 213 ? 9.380 -4.783 11.248 1.00 8.26 212 THR B N 1
ATOM 4645 C CA . THR B 1 213 ? 9.604 -3.361 11.015 1.00 8.81 212 THR B CA 1
ATOM 4646 C C . THR B 1 213 ? 8.360 -2.670 10.466 1.00 8.30 212 THR B C 1
ATOM 4647 O O . THR B 1 213 ? 7.545 -3.284 9.771 1.00 8.22 212 THR B O 1
ATOM 4651 N N . THR B 1 214 ? 8.253 -1.384 10.772 1.00 6.62 213 THR B N 1
ATOM 4652 C CA . THR B 1 214 ? 7.210 -0.526 10.227 1.00 8.19 213 THR B CA 1
ATOM 4653 C C . THR B 1 214 ? 7.842 0.838 9.934 1.00 7.17 213 THR B C 1
ATOM 4654 O O . THR B 1 214 ? 9.006 1.070 10.277 1.00 7.17 213 THR B O 1
ATOM 4658 N N . ALA B 1 215 ? 7.119 1.734 9.279 1.00 6.97 214 ALA B N 1
ATOM 4659 C CA . ALA B 1 215 ? 7.675 3.051 8.973 1.00 7.08 214 ALA B CA 1
ATOM 4660 C C . ALA B 1 215 ? 6.566 4.047 8.728 1.00 6.64 214 ALA B C 1
ATOM 4661 O O . ALA B 1 215 ? 5.601 3.737 8.020 1.00 7.81 214 ALA B O 1
ATOM 4663 N N . HIS B 1 216 ? 6.725 5.252 9.281 1.00 6.18 215 HIS B N 1
ATOM 4664 C CA . HIS B 1 216 ? 5.936 6.411 8.857 1.00 7.66 215 HIS B CA 1
ATOM 4665 C C . HIS B 1 216 ? 6.370 6.787 7.433 1.00 7.88 215 HIS B C 1
ATOM 4666 O O . HIS B 1 216 ? 7.557 6.985 7.172 1.00 7.67 215 HIS B O 1
ATOM 4673 N N . ALA B 1 217 ? 5.411 6.909 6.525 1.00 7.27 216 ALA B N 1
ATOM 4674 C CA . ALA B 1 217 ? 5.725 7.266 5.137 1.00 7.62 216 ALA B CA 1
ATOM 4675 C C . ALA B 1 217 ? 4.525 7.931 4.491 1.00 8.44 216 ALA B C 1
ATOM 4676 O O . ALA B 1 217 ? 3.385 7.504 4.694 1.00 8.55 216 ALA B O 1
ATOM 4678 N N . GLY B 1 218 ? 4.773 8.978 3.713 1.00 8.34 217 GLY B N 1
ATOM 4679 C CA . GLY B 1 218 ? 3.704 9.644 2.985 1.00 10.43 217 GLY B CA 1
ATOM 4680 C C . GLY B 1 218 ? 2.847 10.573 3.821 1.00 8.44 217 GLY B C 1
ATOM 4681 O O . GLY B 1 218 ? 1.683 10.831 3.478 1.00 9.16 217 GLY B O 1
ATOM 4682 N N . GLU B 1 219 ? 3.411 11.043 4.933 1.00 8.24 218 GLU B N 1
ATOM 4683 C CA . GLU B 1 219 ? 2.792 12.060 5.780 1.00 9.13 218 GLU B CA 1
ATOM 4684 C C . GLU B 1 219 ? 3.263 13.429 5.321 1.00 10.35 218 GLU B C 1
ATOM 4685 O O . GLU B 1 219 ? 4.249 13.524 4.599 1.00 10.50 218 GLU B O 1
ATOM 4691 N N . PHE B 1 220 ? 2.565 14.487 5.731 1.00 9.79 219 PHE B N 1
ATOM 4692 C CA . PHE B 1 220 ? 2.956 15.862 5.407 1.00 10.13 219 PHE B CA 1
ATOM 4693 C C . PHE B 1 220 ? 2.982 16.119 3.897 1.00 10.45 219 PHE B C 1
ATOM 4694 O O . PHE B 1 220 ? 3.693 17.015 3.430 1.00 11.22 219 PHE B O 1
ATOM 4702 N N . GLY B 1 221 ? 2.234 15.326 3.131 1.00 10.91 220 GLY B N 1
ATOM 4703 C CA . GLY B 1 221 ? 2.242 15.447 1.682 1.00 12.61 220 GLY B CA 1
ATOM 4704 C C . GLY B 1 221 ? 3.527 14.958 1.028 1.00 10.83 220 GLY B C 1
ATOM 4705 O O . GLY B 1 221 ? 3.761 15.236 -0.143 1.00 12.70 220 GLY B O 1
ATOM 4706 N N . MET B 1 222 ? 4.356 14.223 1.769 1.00 11.79 221 MET B N 1
ATOM 4707 C CA . MET B 1 222 ? 5.593 13.684 1.207 1.00 11.31 221 MET B CA 1
ATOM 4708 C C . MET B 1 222 ? 5.271 12.680 0.104 1.00 11.60 221 MET B C 1
ATOM 4709 O O . MET B 1 222 ? 4.202 12.080 0.115 1.00 13.02 221 MET B O 1
ATOM 4714 N N . PRO B 1 223 ? 6.190 12.513 -0.861 1.00 13.59 222 PRO B N 1
ATOM 4715 C CA . PRO B 1 223 ? 5.878 11.762 -2.082 1.00 14.76 222 PRO B CA 1
ATOM 4716 C C . PRO B 1 223 ? 5.543 10.298 -1.821 1.00 11.64 222 PRO B C 1
ATOM 4717 O O . PRO B 1 223 ? 6.099 9.690 -0.893 1.00 12.59 222 PRO B O 1
ATOM 4721 N N . TRP B 1 224 ? 4.665 9.731 -2.646 1.00 11.58 223 TRP B N 1
ATOM 4722 C CA . TRP B 1 224 ? 4.359 8.306 -2.546 1.00 11.47 223 TRP B CA 1
ATOM 4723 C C . TRP B 1 224 ? 5.599 7.427 -2.743 1.00 10.23 223 TRP B C 1
ATOM 4724 O O . TRP B 1 224 ? 5.613 6.278 -2.297 1.00 11.49 223 TRP B O 1
ATOM 4735 N N . ARG B 1 225 ? 6.635 7.973 -3.385 1.00 10.44 224 ARG B N 1
ATOM 4736 C CA . ARG B 1 225 ? 7.939 7.310 -3.478 1.00 14.38 224 ARG B CA 1
ATOM 4737 C C . ARG B 1 225 ? 8.404 6.782 -2.121 1.00 9.56 224 ARG B C 1
ATOM 4738 O O . ARG B 1 225 ? 8.986 5.709 -2.037 1.00 9.83 224 ARG B O 1
ATOM 4746 N N . ASN B 1 226 ? 8.139 7.531 -1.056 1.00 8.69 225 ASN B N 1
ATOM 4747 C CA . ASN B 1 226 ? 8.544 7.119 0.285 1.00 8.34 225 ASN B CA 1
ATOM 4748 C C . ASN B 1 226 ? 7.826 5.856 0.756 1.00 8.77 225 ASN B C 1
ATOM 4749 O O . ASN B 1 226 ? 8.406 5.025 1.468 1.00 9.49 225 ASN B O 1
ATOM 4754 N N . VAL B 1 227 ? 6.549 5.730 0.386 1.00 8.15 226 VAL B N 1
ATOM 4755 C CA . VAL B 1 227 ? 5.788 4.526 0.711 1.00 8.38 226 VAL B CA 1
ATOM 4756 C C . VAL B 1 227 ? 6.376 3.329 -0.044 1.00 9.65 226 VAL B C 1
ATOM 4757 O O . VAL B 1 227 ? 6.590 2.250 0.532 1.00 9.27 226 VAL B O 1
ATOM 4761 N N . GLU B 1 228 ? 6.650 3.518 -1.331 1.00 8.58 227 GLU B N 1
ATOM 4762 C CA . GLU B 1 228 ? 7.251 2.450 -2.112 1.00 8.80 227 GLU B CA 1
ATOM 4763 C C . GLU B 1 228 ? 8.607 2.026 -1.532 1.00 8.90 227 GLU B C 1
ATOM 4764 O O . GLU B 1 228 ? 8.916 0.835 -1.456 1.00 9.23 227 GLU B O 1
ATOM 4770 N N . THR B 1 229 ? 9.423 2.995 -1.125 1.00 8.62 228 THR B N 1
ATOM 4771 C CA . THR B 1 229 ? 10.730 2.680 -0.554 1.00 8.59 228 THR B CA 1
ATOM 4772 C C . THR B 1 229 ? 10.583 1.905 0.746 1.00 8.34 228 THR B C 1
ATOM 4773 O O . THR B 1 229 ? 11.279 0.921 0.976 1.00 8.38 228 THR B O 1
ATOM 4777 N N . ALA B 1 230 ? 9.647 2.320 1.590 1.00 8.67 229 ALA B N 1
ATOM 4778 C CA . ALA B 1 230 ? 9.427 1.602 2.842 1.00 8.10 229 ALA B CA 1
ATOM 4779 C C . ALA B 1 230 ? 9.029 0.143 2.590 1.00 8.73 229 ALA B C 1
ATOM 4780 O O . ALA B 1 230 ? 9.576 -0.783 3.203 1.00 9.12 229 ALA B O 1
ATOM 4782 N N . VAL B 1 231 ? 8.097 -0.065 1.669 1.00 8.82 230 VAL B N 1
ATOM 4783 C CA . VAL B 1 231 ? 7.597 -1.409 1.410 1.00 8.47 230 VAL B CA 1
ATOM 4784 C C . VAL B 1 231 ? 8.594 -2.286 0.637 1.00 9.64 230 VAL B C 1
ATOM 4785 O O . VAL B 1 231 ? 8.797 -3.453 0.973 1.00 10.54 230 VAL B O 1
ATOM 4789 N N . ASP B 1 232 ? 9.221 -1.718 -0.388 1.00 9.05 231 ASP B N 1
ATOM 4790 C CA . ASP B 1 232 ? 9.997 -2.520 -1.334 1.00 9.51 231 ASP B CA 1
ATOM 4791 C C . ASP B 1 232 ? 11.516 -2.462 -1.175 1.00 9.34 231 ASP B C 1
ATOM 4792 O O . ASP B 1 232 ? 12.215 -3.309 -1.718 1.00 10.96 231 ASP B O 1
ATOM 4797 N N . LEU B 1 233 ? 12.022 -1.474 -0.443 1.00 8.90 232 LEU B N 1
ATOM 4798 C CA . LEU B 1 233 ? 13.442 -1.440 -0.079 1.00 9.70 232 LEU B CA 1
ATOM 4799 C C . LEU B 1 233 ? 13.623 -1.860 1.383 1.00 9.20 232 LEU B C 1
ATOM 4800 O O . LEU B 1 233 ? 14.365 -2.797 1.684 1.00 10.02 232 LEU B O 1
ATOM 4805 N N . LEU B 1 234 ? 12.924 -1.189 2.292 1.00 8.69 233 LEU B N 1
ATOM 4806 C CA . LEU B 1 234 ? 13.069 -1.509 3.709 1.00 8.56 233 LEU B CA 1
ATOM 4807 C C . LEU B 1 234 ? 12.346 -2.805 4.080 1.00 9.35 233 LEU B C 1
ATOM 4808 O O . LEU B 1 234 ? 12.628 -3.399 5.121 1.00 9.58 233 LEU B O 1
ATOM 4813 N N . HIS B 1 235 ? 11.424 -3.237 3.223 1.00 9.14 234 HIS B N 1
ATOM 4814 C CA . HIS B 1 235 ? 10.645 -4.462 3.429 1.00 10.39 234 HIS B CA 1
ATOM 4815 C C . HIS B 1 235 ? 9.830 -4.437 4.722 1.00 8.67 234 HIS B C 1
ATOM 4816 O O . HIS B 1 235 ? 9.747 -5.441 5.435 1.00 9.06 234 HIS B O 1
ATOM 4823 N N . VAL B 1 236 ? 9.203 -3.305 5.015 1.00 8.55 235 VAL B N 1
ATOM 4824 C CA . VAL B 1 236 ? 8.387 -3.217 6.225 1.00 8.38 235 VAL B CA 1
ATOM 4825 C C . VAL B 1 236 ? 7.210 -4.209 6.232 1.00 8.73 235 VAL B C 1
ATOM 4826 O O . VAL B 1 236 ? 6.672 -4.589 5.181 1.00 9.03 235 VAL B O 1
ATOM 4830 N N . ASP B 1 237 ? 6.834 -4.639 7.431 1.00 8.09 236 ASP B N 1
ATOM 4831 C CA . ASP B 1 237 ? 5.684 -5.522 7.613 1.00 9.03 236 ASP B CA 1
ATOM 4832 C C . ASP B 1 237 ? 4.344 -4.796 7.518 1.00 9.14 236 ASP B C 1
ATOM 4833 O O . ASP B 1 237 ? 3.343 -5.388 7.111 1.00 11.40 236 ASP B O 1
ATOM 4838 N N . ARG B 1 238 ? 4.335 -3.521 7.895 1.00 8.17 237 ARG B N 1
ATOM 4839 C CA . ARG B 1 238 ? 3.160 -2.673 7.734 1.00 9.07 237 ARG B CA 1
ATOM 4840 C C . ARG B 1 238 ? 3.622 -1.230 7.555 1.00 7.88 237 ARG B C 1
ATOM 4841 O O . ARG B 1 238 ? 4.810 -0.933 7.700 1.00 8.25 237 ARG B O 1
ATOM 4849 N N . VAL B 1 239 ? 2.685 -0.350 7.195 1.00 7.94 238 VAL B N 1
ATOM 4850 C CA . VAL B 1 239 ? 2.986 1.044 6.906 1.00 8.46 238 VAL B CA 1
ATOM 4851 C C . VAL B 1 239 ? 2.199 1.944 7.841 1.00 8.12 238 VAL B C 1
ATOM 4852 O O . VAL B 1 239 ? 1.017 1.702 8.093 1.00 7.73 238 VAL B O 1
ATOM 4856 N N . ASP B 1 240 ? 2.862 2.985 8.340 1.00 7.39 239 ASP B N 1
ATOM 4857 C CA . ASP B 1 240 ? 2.202 4.034 9.111 1.00 7.00 239 ASP B CA 1
ATOM 4858 C C . ASP B 1 240 ? 1.875 5.264 8.267 1.00 7.03 239 ASP B C 1
ATOM 4859 O O . ASP B 1 240 ? 2.768 5.875 7.667 1.00 8.16 239 ASP B O 1
ATOM 4864 N N . HIS B 1 241 ? 0.581 5.602 8.255 1.00 7.66 240 HIS B N 1
ATOM 4865 C CA . HIS B 1 241 ? -0.012 6.658 7.415 1.00 7.22 240 HIS B CA 1
ATOM 4866 C C . HIS B 1 241 ? -0.147 6.190 5.960 1.00 8.78 240 HIS B C 1
ATOM 4867 O O . HIS B 1 241 ? -1.149 5.584 5.590 1.00 9.43 240 HIS B O 1
ATOM 4874 N N . GLY B 1 242 ? 0.859 6.458 5.133 1.00 7.71 241 GLY B N 1
ATOM 4875 C CA . GLY B 1 242 ? 0.862 5.992 3.756 1.00 8.30 241 GLY B CA 1
ATOM 4876 C C . GLY B 1 242 ? -0.023 6.782 2.817 1.00 8.91 241 GLY B C 1
ATOM 4877 O O . GLY B 1 242 ? -0.211 6.368 1.675 1.00 9.68 241 GLY B O 1
ATOM 4878 N N . TYR B 1 243 ? -0.534 7.927 3.264 1.00 8.99 242 TYR B N 1
ATOM 4879 C CA . TYR B 1 243 ? -1.650 8.596 2.565 1.00 8.95 242 TYR B CA 1
ATOM 4880 C C . TYR B 1 243 ? -1.428 8.896 1.087 1.00 8.48 242 TYR B C 1
ATOM 4881 O O . TYR B 1 243 ? -2.329 8.705 0.273 1.00 10.32 242 TYR B O 1
ATOM 4890 N N . THR B 1 244 ? -0.244 9.386 0.738 1.00 9.25 243 THR B N 1
ATOM 4891 C CA . THR B 1 244 ? -0.013 9.808 -0.640 1.00 9.98 243 THR B CA 1
ATOM 4892 C C . THR B 1 244 ? 0.054 8.650 -1.643 1.00 10.05 243 THR B C 1
ATOM 4893 O O . THR B 1 244 ? 0.116 8.888 -2.850 1.00 11.55 243 THR B O 1
ATOM 4897 N N A ILE B 1 245 ? 0.003 7.415 -1.145 0.32 10.13 244 ILE B N 1
ATOM 4898 N N B ILE B 1 245 ? 0.020 7.411 -1.150 0.68 10.03 244 ILE B N 1
ATOM 4899 C CA A ILE B 1 245 ? -0.043 6.242 -2.016 0.32 10.63 244 ILE B CA 1
ATOM 4900 C CA B ILE B 1 245 ? -0.019 6.255 -2.042 0.68 10.36 244 ILE B CA 1
ATOM 4901 C C A ILE B 1 245 ? -1.265 6.286 -2.933 0.32 11.70 244 ILE B C 1
ATOM 4902 C C B ILE B 1 245 ? -1.262 6.291 -2.941 0.68 11.89 244 ILE B C 1
ATOM 4903 O O A ILE B 1 245 ? -1.271 5.668 -4.000 0.32 12.40 244 ILE B O 1
ATOM 4904 O O B ILE B 1 245 ? -1.278 5.673 -4.009 0.68 12.19 244 ILE B O 1
ATOM 4913 N N . VAL B 1 246 ? -2.293 7.028 -2.528 1.00 10.90 245 VAL B N 1
ATOM 4914 C CA . VAL B 1 246 ? -3.504 7.153 -3.348 1.00 12.52 245 VAL B CA 1
ATOM 4915 C C . VAL B 1 246 ? -3.226 7.843 -4.690 1.00 13.46 245 VAL B C 1
ATOM 4916 O O . VAL B 1 246 ? -4.034 7.743 -5.623 1.00 16.92 245 VAL B O 1
ATOM 4920 N N . ASP B 1 247 ? -2.087 8.528 -4.784 1.00 14.25 246 ASP B N 1
ATOM 4921 C CA . ASP B 1 247 ? -1.663 9.159 -6.033 1.00 14.98 246 ASP B CA 1
ATOM 4922 C C . ASP B 1 247 ? -1.203 8.129 -7.062 1.00 15.82 246 ASP B C 1
ATOM 4923 O O . ASP B 1 247 ? -1.071 8.442 -8.247 1.00 18.44 246 ASP B O 1
ATOM 4928 N N . ASN B 1 248 ? -0.945 6.905 -6.607 1.00 15.21 247 ASN B N 1
ATOM 4929 C CA . ASN B 1 248 ? -0.496 5.828 -7.489 1.00 15.76 247 ASN B CA 1
ATOM 4930 C C . ASN B 1 248 ? -1.393 4.592 -7.368 1.00 17.42 247 ASN B C 1
ATOM 4931 O O . ASN B 1 248 ? -1.069 3.653 -6.642 1.00 14.80 247 ASN B O 1
ATOM 4936 N N . PRO B 1 249 ? -2.529 4.583 -8.082 1.00 19.67 248 PRO B N 1
ATOM 4937 C CA . PRO B 1 249 ? -3.437 3.432 -7.991 1.00 20.26 248 PRO B CA 1
ATOM 4938 C C . PRO B 1 249 ? -2.810 2.091 -8.408 1.00 20.19 248 PRO B C 1
ATOM 4939 O O . PRO B 1 249 ? -3.239 1.059 -7.887 1.00 22.21 248 PRO B O 1
ATOM 4943 N N . GLU B 1 250 ? -1.821 2.101 -9.297 1.00 21.25 249 GLU B N 1
ATOM 4944 C CA . GLU B 1 250 ? -1.145 0.865 -9.697 1.00 27.70 249 GLU B CA 1
ATOM 4945 C C . GLU B 1 250 ? -0.449 0.227 -8.503 1.00 22.54 249 GLU B C 1
ATOM 4946 O O . GLU B 1 250 ? -0.570 -0.977 -8.260 1.00 19.60 249 GLU B O 1
ATOM 4952 N N . LEU B 1 251 ? 0.295 1.042 -7.765 1.00 17.66 250 LEU B N 1
ATOM 4953 C CA . LEU B 1 251 ? 1.000 0.555 -6.592 1.00 16.56 250 LEU B CA 1
ATOM 4954 C C . LEU B 1 251 ? 0.007 0.117 -5.519 1.00 13.13 250 LEU B C 1
ATOM 4955 O O . LEU B 1 251 ? 0.243 -0.873 -4.824 1.00 14.24 250 LEU B O 1
ATOM 4960 N N . CYS B 1 252 ? -1.107 0.840 -5.395 1.00 12.72 251 CYS B N 1
ATOM 4961 C CA . CYS B 1 252 ? -2.157 0.439 -4.459 1.00 16.09 251 CYS B CA 1
ATOM 4962 C C . CYS B 1 252 ? -2.610 -0.982 -4.761 1.00 11.83 251 CYS B C 1
ATOM 4963 O O . CYS B 1 252 ? -2.762 -1.790 -3.851 1.00 13.92 251 CYS B O 1
ATOM 4966 N N . ALA B 1 253 ? -2.787 -1.281 -6.043 1.00 16.23 252 ALA B N 1
ATOM 4967 C CA . ALA B 1 253 ? -3.215 -2.614 -6.460 1.00 16.29 252 ALA B CA 1
ATOM 4968 C C . ALA B 1 253 ? -2.214 -3.696 -6.053 1.00 13.26 252 ALA B C 1
ATOM 4969 O O . ALA B 1 253 ? -2.608 -4.770 -5.591 1.00 16.58 252 ALA B O 1
ATOM 4971 N N . ARG B 1 254 ? -0.925 -3.414 -6.208 1.00 14.36 253 ARG B N 1
ATOM 4972 C CA . ARG B 1 254 ? 0.094 -4.383 -5.815 1.00 13.25 253 ARG B CA 1
ATOM 4973 C C . ARG B 1 254 ? 0.088 -4.625 -4.312 1.00 12.34 253 ARG B C 1
ATOM 4974 O O . ARG B 1 254 ? 0.175 -5.766 -3.854 1.00 13.60 253 ARG B O 1
ATOM 4982 N N . TYR B 1 255 ? -0.016 -3.552 -3.539 1.00 11.57 254 TYR B N 1
ATOM 4983 C CA . TYR B 1 255 ? 0.081 -3.680 -2.092 1.00 11.70 254 TYR B CA 1
ATOM 4984 C C . TYR B 1 255 ? -1.217 -4.244 -1.522 1.00 15.83 254 TYR B C 1
ATOM 4985 O O . TYR B 1 255 ? -1.199 -4.957 -0.517 1.00 16.48 254 TYR B O 1
ATOM 4994 N N . ALA B 1 256 ? -2.329 -3.945 -2.188 1.00 12.94 255 ALA B N 1
ATOM 4995 C CA . ALA B 1 256 ? -3.611 -4.576 -1.859 1.00 15.80 255 ALA B CA 1
ATOM 4996 C C . ALA B 1 256 ? -3.537 -6.097 -2.003 1.00 17.76 255 ALA B C 1
ATOM 4997 O O . ALA B 1 256 ? -3.985 -6.836 -1.123 1.00 18.03 255 ALA B O 1
ATOM 4999 N N . GLU B 1 257 ? -2.972 -6.562 -3.115 1.00 13.59 256 GLU B N 1
ATOM 5000 C CA . GLU B 1 257 ? -2.836 -8.000 -3.331 1.00 12.90 256 GLU B CA 1
ATOM 5001 C C . GLU B 1 257 ? -1.940 -8.640 -2.266 1.00 15.36 256 GLU B C 1
ATOM 5002 O O . GLU B 1 257 ? -2.166 -9.777 -1.846 1.00 18.28 256 GLU B O 1
ATOM 5008 N N . ARG B 1 258 ? -0.925 -7.903 -1.823 1.00 15.24 257 ARG B N 1
ATOM 5009 C CA . ARG B 1 258 ? 0.009 -8.411 -0.824 1.00 14.40 257 ARG B CA 1
ATOM 5010 C C . ARG B 1 258 ? -0.518 -8.281 0.612 1.00 15.24 257 ARG B C 1
ATOM 5011 O O . ARG B 1 258 ? 0.138 -8.724 1.555 1.00 19.26 257 ARG B O 1
ATOM 5019 N N . GLY B 1 259 ? -1.684 -7.658 0.770 1.00 13.99 258 GLY B N 1
ATOM 5020 C CA . GLY B 1 259 ? -2.319 -7.528 2.075 1.00 16.60 258 GLY B CA 1
ATOM 5021 C C . GLY B 1 259 ? -1.595 -6.660 3.096 1.00 13.45 258 GLY B C 1
ATOM 5022 O O . GLY B 1 259 ? -1.713 -6.892 4.303 1.00 16.34 258 GLY B O 1
ATOM 5023 N N . ILE B 1 260 ? -0.846 -5.669 2.623 1.00 11.93 259 ILE B N 1
ATOM 5024 C CA . ILE B 1 260 ? -0.132 -4.757 3.514 1.00 11.21 259 ILE B CA 1
ATOM 5025 C C . ILE B 1 260 ? -1.116 -3.899 4.305 1.00 11.01 259 ILE B C 1
ATOM 5026 O O . ILE B 1 260 ? -1.990 -3.269 3.720 1.00 11.10 259 ILE B O 1
ATOM 5031 N N . VAL B 1 261 ? -0.977 -3.870 5.628 1.00 8.99 260 VAL B N 1
ATOM 5032 C CA . VAL B 1 261 ? -1.853 -3.052 6.463 1.00 9.64 260 VAL B CA 1
ATOM 5033 C C . VAL B 1 261 ? -1.273 -1.645 6.651 1.00 8.14 260 VAL B C 1
ATOM 5034 O O . VAL B 1 261 ? -0.067 -1.483 6.848 1.00 9.05 260 VAL B O 1
ATOM 5038 N N . PHE B 1 262 ? -2.143 -0.635 6.550 1.00 7.98 261 PHE B N 1
ATOM 5039 C CA . PHE B 1 262 ? -1.790 0.766 6.721 1.00 8.10 261 PHE B CA 1
ATOM 5040 C C . PHE B 1 262 ? -2.470 1.275 7.981 1.00 8.06 261 PHE B C 1
ATOM 5041 O O . PHE B 1 262 ? -3.700 1.218 8.091 1.00 8.95 261 PHE B O 1
ATOM 5049 N N . THR B 1 263 ? -1.690 1.754 8.939 1.00 7.54 262 THR B N 1
ATOM 5050 C CA . THR B 1 263 ? -2.264 2.397 10.112 1.00 7.76 262 THR B CA 1
ATOM 5051 C C . THR B 1 263 ? -2.604 3.826 9.726 1.00 7.75 262 THR B C 1
ATOM 5052 O O . THR B 1 263 ? -1.804 4.518 9.096 1.00 10.13 262 THR B O 1
ATOM 5056 N N . VAL B 1 264 ? -3.814 4.256 10.048 1.00 7.47 263 VAL B N 1
ATOM 5057 C CA . VAL B 1 264 ? -4.265 5.580 9.656 1.00 8.72 263 VAL B CA 1
ATOM 5058 C C . VAL B 1 264 ? -4.762 6.342 10.868 1.00 7.60 263 VAL B C 1
ATOM 5059 O O . VAL B 1 264 ? -5.152 5.741 11.878 1.00 7.70 263 VAL B O 1
ATOM 5063 N N . VAL B 1 265 ? -4.759 7.666 10.759 1.00 8.10 264 VAL B N 1
ATOM 5064 C CA . VAL B 1 265 ? -5.034 8.531 11.895 1.00 7.78 264 VAL B CA 1
ATOM 5065 C C . VAL B 1 265 ? -6.017 9.612 11.442 1.00 7.85 264 VAL B C 1
ATOM 5066 O O . VAL B 1 265 ? -5.620 10.570 10.778 1.00 9.37 264 VAL B O 1
ATOM 5070 N N . PRO B 1 266 ? -7.310 9.453 11.771 1.00 7.86 265 PRO B N 1
ATOM 5071 C CA . PRO B 1 266 ? -8.266 10.459 11.287 1.00 8.37 265 PRO B CA 1
ATOM 5072 C C . PRO B 1 266 ? -7.937 11.875 11.777 1.00 10.05 265 PRO B C 1
ATOM 5073 O O . PRO B 1 266 ? -8.223 12.852 11.070 1.00 10.35 265 PRO B O 1
ATOM 5077 N N . THR B 1 267 ? -7.316 11.994 12.950 1.00 7.95 266 THR B N 1
ATOM 5078 C CA . THR B 1 267 ? -6.937 13.305 13.473 1.00 8.38 266 THR B CA 1
ATOM 5079 C C . THR B 1 267 ? -5.574 13.809 12.975 1.00 8.45 266 THR B C 1
ATOM 5080 O O . THR B 1 267 ? -5.017 14.741 13.566 1.00 9.31 266 THR B O 1
ATOM 5084 N N . ASN B 1 268 ? -5.050 13.219 11.894 1.00 8.80 267 ASN B N 1
ATOM 5085 C CA . ASN B 1 268 ? -3.772 13.680 11.336 1.00 8.74 267 ASN B CA 1
ATOM 5086 C C . ASN B 1 268 ? -3.705 15.205 11.210 1.00 8.60 267 ASN B C 1
ATOM 5087 O O . ASN B 1 268 ? -4.555 15.816 10.553 1.00 8.92 267 ASN B O 1
ATOM 5092 N N . SER B 1 269 ? -2.695 15.816 11.835 1.00 8.34 268 SER B N 1
ATOM 5093 C CA . SER B 1 269 ? -2.658 17.278 11.936 1.00 8.85 268 SER B CA 1
ATOM 5094 C C . SER B 1 269 ? -2.461 17.970 10.588 1.00 8.91 268 SER B C 1
ATOM 5095 O O . SER B 1 269 ? -3.058 19.026 10.325 1.00 10.47 268 SER B O 1
ATOM 5098 N N . TYR B 1 270 ? -1.610 17.388 9.743 1.00 10.00 269 TYR B N 1
ATOM 5099 C CA . TYR B 1 270 ? -1.307 18.009 8.465 1.00 9.62 269 TYR B CA 1
ATOM 5100 C C . TYR B 1 270 ? -2.565 18.240 7.637 1.00 9.79 269 TYR B C 1
ATOM 5101 O O . TYR B 1 270 ? -2.764 19.326 7.109 1.00 9.71 269 TYR B O 1
ATOM 5110 N N . TYR B 1 271 ? -3.422 17.230 7.531 1.00 8.94 270 TYR B N 1
ATOM 5111 C CA . TYR B 1 271 ? -4.633 17.389 6.735 1.00 9.91 270 TYR B CA 1
ATOM 5112 C C . TYR B 1 271 ? -5.680 18.274 7.404 1.00 9.58 270 TYR B C 1
ATOM 5113 O O . TYR B 1 271 ? -6.381 19.008 6.718 1.00 10.25 270 TYR B O 1
ATOM 5122 N N . LEU B 1 272 ? -5.765 18.231 8.735 1.00 10.12 271 LEU B N 1
ATOM 5123 C CA . LEU B 1 272 ? -6.660 19.144 9.449 1.00 9.86 271 LEU B CA 1
ATOM 5124 C C . LEU B 1 272 ? -6.240 20.584 9.213 1.00 11.73 271 LEU B C 1
ATOM 5125 O O . LEU B 1 272 ? -7.075 21.478 9.063 1.00 12.48 271 LEU B O 1
ATOM 5130 N N . ARG B 1 273 ? -4.933 20.808 9.163 1.00 10.65 272 ARG B N 1
ATOM 5131 C CA . ARG B 1 273 ? -4.412 22.157 9.006 1.00 11.35 272 ARG B CA 1
ATOM 5132 C C . ARG B 1 273 ? -4.482 22.678 7.568 1.00 11.02 272 ARG B C 1
ATOM 5133 O O . ARG B 1 273 ? -4.756 23.857 7.356 1.00 13.64 272 ARG B O 1
ATOM 5141 N N . THR B 1 274 ? -4.251 21.808 6.585 1.00 11.92 273 THR B N 1
ATOM 5142 C CA . THR B 1 274 ? -4.107 22.256 5.197 1.00 13.15 273 THR B CA 1
ATOM 5143 C C . THR B 1 274 ? -5.385 22.199 4.353 1.00 15.91 273 THR B C 1
ATOM 5144 O O . THR B 1 274 ? -5.514 22.930 3.372 1.00 16.87 273 THR B O 1
ATOM 5148 N N . LEU B 1 275 ? -6.318 21.325 4.711 1.00 11.93 274 LEU B N 1
ATOM 5149 C CA . LEU B 1 275 ? -7.582 21.228 3.982 1.00 13.77 274 LEU B CA 1
ATOM 5150 C C . LEU B 1 275 ? -8.636 22.151 4.574 1.00 12.17 274 LEU B C 1
ATOM 5151 O O . LEU B 1 275 ? -8.742 22.275 5.801 1.00 14.17 274 LEU B O 1
ATOM 5156 N N . PRO B 1 276 ? -9.434 22.802 3.711 1.00 13.16 275 PRO B N 1
ATOM 5157 C CA . PRO B 1 276 ? -10.527 23.649 4.215 1.00 12.03 275 PRO B CA 1
ATOM 5158 C C . PRO B 1 276 ? -11.487 22.812 5.068 1.00 12.33 275 PRO B C 1
ATOM 5159 O O . PRO B 1 276 ? -11.710 21.639 4.765 1.00 11.55 275 PRO B O 1
ATOM 5163 N N . PRO B 1 277 ? -12.038 23.390 6.139 1.00 12.26 276 PRO B N 1
ATOM 5164 C CA . PRO B 1 277 ? -12.833 22.584 7.077 1.00 15.03 276 PRO B CA 1
ATOM 5165 C C . PRO B 1 277 ? -14.078 21.952 6.453 1.00 13.94 276 PRO B C 1
ATOM 5166 O O . PRO B 1 277 ? -14.515 20.889 6.899 1.00 16.16 276 PRO B O 1
ATOM 5170 N N . ASP B 1 278 ? -14.634 22.590 5.428 1.00 14.83 277 ASP B N 1
ATOM 5171 C CA . ASP B 1 278 ? -15.809 22.050 4.746 1.00 15.52 277 ASP B CA 1
ATOM 5172 C C . ASP B 1 278 ? -15.435 21.036 3.649 1.00 17.21 277 ASP B C 1
ATOM 5173 O O . ASP B 1 278 ? -16.310 20.456 3.008 1.00 21.72 277 ASP B O 1
ATOM 5178 N N . GLN B 1 279 ? -14.134 20.809 3.455 1.00 13.94 278 GLN B N 1
ATOM 5179 C CA . GLN B 1 279 ? -13.639 19.856 2.457 1.00 14.93 278 GLN B CA 1
ATOM 5180 C C . GLN B 1 279 ? -12.774 18.748 3.067 1.00 14.50 278 GLN B C 1
ATOM 5181 O O . GLN B 1 279 ? -12.415 17.792 2.384 1.00 15.02 278 GLN B O 1
ATOM 5187 N N . TRP B 1 280 ? -12.423 18.896 4.339 1.00 12.16 279 TRP B N 1
ATOM 5188 C CA . TRP B 1 280 ? -11.457 18.014 4.995 1.00 11.69 279 TRP B CA 1
ATOM 5189 C C . TRP B 1 280 ? -11.791 16.520 4.883 1.00 10.34 279 TRP B C 1
ATOM 5190 O O . TRP B 1 280 ? -10.962 15.726 4.419 1.00 11.24 279 TRP B O 1
ATOM 5201 N N . ALA B 1 281 ? -12.998 16.139 5.283 1.00 11.74 280 ALA B N 1
ATOM 5202 C CA . ALA B 1 281 ? -13.367 14.727 5.277 1.00 10.79 280 ALA B CA 1
ATOM 5203 C C . ALA B 1 281 ? -13.469 14.206 3.853 1.00 11.90 280 ALA B C 1
ATOM 5204 O O . ALA B 1 281 ? -12.999 13.104 3.546 1.00 13.53 280 ALA B O 1
ATOM 5206 N N . GLU B 1 282 ? -14.076 15.014 2.992 1.00 14.25 281 GLU B N 1
ATOM 5207 C CA . GLU B 1 282 ? -14.297 14.666 1.598 1.00 18.72 281 GLU B CA 1
ATOM 5208 C C . GLU B 1 282 ? -12.999 14.402 0.862 1.00 13.06 281 GLU B C 1
ATOM 5209 O O . GLU B 1 282 ? -12.899 13.436 0.098 1.00 14.88 281 GLU B O 1
ATOM 5215 N N A ARG B 1 283 ? -12.011 15.262 1.087 0.52 14.07 282 ARG B N 1
ATOM 5216 N N B ARG B 1 283 ? -12.006 15.256 1.092 0.48 14.14 282 ARG B N 1
ATOM 5217 C CA A ARG B 1 283 ? -10.774 15.219 0.315 0.52 15.97 282 ARG B CA 1
ATOM 5218 C CA B ARG B 1 283 ? -10.767 15.214 0.319 0.48 15.95 282 ARG B CA 1
ATOM 5219 C C A ARG B 1 283 ? -9.640 14.435 0.972 0.52 15.88 282 ARG B C 1
ATOM 5220 C C B ARG B 1 283 ? -9.640 14.418 0.968 0.48 15.91 282 ARG B C 1
ATOM 5221 O O A ARG B 1 283 ? -8.582 14.267 0.371 0.52 15.28 282 ARG B O 1
ATOM 5222 O O B ARG B 1 283 ? -8.589 14.228 0.361 0.48 15.20 282 ARG B O 1
ATOM 5237 N N . HIS B 1 284 ? -9.847 13.963 2.198 1.00 13.77 283 HIS B N 1
ATOM 5238 C CA . HIS B 1 284 ? -8.795 13.249 2.920 1.00 11.77 283 HIS B CA 1
ATOM 5239 C C . HIS B 1 284 ? -8.394 11.983 2.166 1.00 15.05 283 HIS B C 1
ATOM 5240 O O . HIS B 1 284 ? -9.244 11.158 1.848 1.00 12.14 283 HIS B O 1
ATOM 5247 N N . PRO B 1 285 ? -7.093 11.823 1.874 1.00 10.12 284 PRO B N 1
ATOM 5248 C CA . PRO B 1 285 ? -6.684 10.618 1.143 1.00 10.36 284 PRO B CA 1
ATOM 5249 C C . PRO B 1 285 ? -7.056 9.323 1.869 1.00 10.05 284 PRO B C 1
ATOM 5250 O O . PRO B 1 285 ? -7.314 8.314 1.207 1.00 10.61 284 PRO B O 1
ATOM 5254 N N A MET B 1 286 ? -7.085 9.340 3.204 0.69 10.24 285 MET B N 1
ATOM 5255 N N B MET B 1 286 ? -7.085 9.352 3.195 0.31 10.34 285 MET B N 1
ATOM 5256 C CA A MET B 1 286 ? -7.474 8.160 3.989 0.69 10.26 285 MET B CA 1
ATOM 5257 C CA B MET B 1 286 ? -7.446 8.169 3.963 0.31 10.38 285 MET B CA 1
ATOM 5258 C C A MET B 1 286 ? -8.821 7.610 3.531 0.69 10.00 285 MET B C 1
ATOM 5259 C C B MET B 1 286 ? -8.809 7.617 3.535 0.31 10.24 285 MET B C 1
ATOM 5260 O O A MET B 1 286 ? -9.027 6.402 3.448 0.69 10.29 285 MET B O 1
ATOM 5261 O O B MET B 1 286 ? -9.006 6.405 3.476 0.31 11.20 285 MET B O 1
ATOM 5270 N N . ARG B 1 287 ? -9.742 8.509 3.217 1.00 11.02 286 ARG B N 1
ATOM 5271 C CA . ARG B 1 287 ? -11.073 8.085 2.802 1.00 11.91 286 ARG B CA 1
ATOM 5272 C C . ARG B 1 287 ? -11.090 7.264 1.507 1.00 10.06 286 ARG B C 1
ATOM 5273 O O . ARG B 1 287 ? -11.994 6.451 1.306 1.00 13.27 286 ARG B O 1
ATOM 5281 N N . LYS B 1 288 ? -10.086 7.475 0.652 1.00 10.44 287 LYS B N 1
ATOM 5282 C CA . LYS B 1 288 ? -9.983 6.777 -0.630 1.00 10.76 287 LYS B CA 1
ATOM 5283 C C . LYS B 1 288 ? -9.288 5.424 -0.517 1.00 10.00 287 LYS B C 1
ATOM 5284 O O . LYS B 1 288 ? -9.376 4.607 -1.426 1.00 11.41 287 LYS B O 1
ATOM 5290 N N . MET B 1 289 ? -8.561 5.205 0.568 1.00 10.65 288 MET B N 1
ATOM 5291 C CA . MET B 1 289 ? -7.697 4.029 0.637 1.00 9.07 288 MET B CA 1
ATOM 5292 C C . MET B 1 289 ? -8.422 2.668 0.536 1.00 10.95 288 MET B C 1
ATOM 5293 O O . MET B 1 289 ? -7.989 1.802 -0.230 1.00 10.62 288 MET B O 1
ATOM 5298 N N . PRO B 1 290 ? -9.542 2.481 1.267 1.00 9.98 289 PRO B N 1
ATOM 5299 C CA . PRO B 1 290 ? -10.209 1.174 1.153 1.00 11.08 289 PRO B CA 1
ATOM 5300 C C . PRO B 1 290 ? -10.740 0.894 -0.256 1.00 11.74 289 PRO B C 1
ATOM 5301 O O . PRO B 1 290 ? -10.694 -0.258 -0.713 1.00 12.39 289 PRO B O 1
ATOM 5305 N N . GLY B 1 291 ? -11.215 1.933 -0.944 1.00 11.37 290 GLY B N 1
ATOM 5306 C CA . GLY B 1 291 ? -11.736 1.790 -2.294 1.00 12.07 290 GLY B CA 1
ATOM 5307 C C . GLY B 1 291 ? -10.660 1.448 -3.308 1.00 11.19 290 GLY B C 1
ATOM 5308 O O . GLY B 1 291 ? -10.956 0.983 -4.410 1.00 15.73 290 GLY B O 1
ATOM 5309 N N . LEU B 1 292 ? -9.407 1.683 -2.930 1.00 11.62 291 LEU B N 1
ATOM 5310 C CA . LEU B 1 292 ? -8.264 1.314 -3.752 1.00 13.80 291 LEU B CA 1
ATOM 5311 C C . LEU B 1 292 ? -7.749 -0.068 -3.365 1.00 10.75 291 LEU B C 1
ATOM 5312 O O . LEU B 1 292 ? -6.684 -0.490 -3.831 1.00 14.21 291 LEU B O 1
ATOM 5317 N N . GLY B 1 293 ? -8.489 -0.762 -2.506 1.00 12.31 292 GLY B N 1
ATOM 5318 C CA . GLY B 1 293 ? -8.145 -2.123 -2.133 1.00 12.57 292 GLY B CA 1
ATOM 5319 C C . GLY B 1 293 ? -7.277 -2.265 -0.891 1.00 11.32 292 GLY B C 1
ATOM 5320 O O . GLY B 1 293 ? -7.003 -3.388 -0.457 1.00 13.41 292 GLY B O 1
ATOM 5321 N N . LEU B 1 294 ? -6.860 -1.147 -0.306 1.00 10.79 293 LEU B N 1
ATOM 5322 C CA . LEU B 1 294 ? -5.939 -1.194 0.829 1.00 10.52 293 LEU B CA 1
ATOM 5323 C C . LEU B 1 294 ? -6.629 -1.494 2.152 1.00 9.32 293 LEU B C 1
ATOM 5324 O O . LEU B 1 294 ? -7.739 -1.016 2.412 1.00 11.59 293 LEU B O 1
ATOM 5329 N N . LYS B 1 295 ? -5.961 -2.282 2.988 1.00 9.56 294 LYS B N 1
ATOM 5330 C CA . LYS B 1 295 ? -6.411 -2.538 4.357 1.00 8.71 294 LYS B CA 1
ATOM 5331 C C . LYS B 1 295 ? -5.929 -1.429 5.273 1.00 8.69 294 LYS B C 1
ATOM 5332 O O . LYS B 1 295 ? -4.717 -1.281 5.488 1.00 10.08 294 LYS B O 1
ATOM 5338 N N . ILE B 1 296 ? -6.866 -0.647 5.798 1.00 8.83 295 ILE B N 1
ATOM 5339 C CA . ILE B 1 296 ? -6.545 0.398 6.766 1.00 7.87 295 ILE B CA 1
ATOM 5340 C C . ILE B 1 296 ? -7.049 0.041 8.154 1.00 8.24 295 ILE B C 1
ATOM 5341 O O . ILE B 1 296 ? -7.930 -0.814 8.330 1.00 9.00 295 ILE B O 1
ATOM 5346 N N . HIS B 1 297 ? -6.466 0.696 9.143 1.00 7.91 296 HIS B N 1
ATOM 5347 C CA . HIS B 1 297 ? -6.794 0.463 10.538 1.00 7.73 296 HIS B CA 1
ATOM 5348 C C . HIS B 1 297 ? -6.621 1.777 11.279 1.00 7.31 296 HIS B C 1
ATOM 5349 O O . HIS B 1 297 ? -5.522 2.334 11.272 1.00 7.98 296 HIS B O 1
ATOM 5356 N N . PRO B 1 298 ? -7.703 2.294 11.893 1.00 7.22 297 PRO B N 1
ATOM 5357 C CA . PRO B 1 298 ? -7.650 3.619 12.532 1.00 7.68 297 PRO B CA 1
ATOM 5358 C C . PRO B 1 298 ? -7.032 3.588 13.927 1.00 7.20 297 PRO B C 1
ATOM 5359 O O . PRO B 1 298 ? -7.199 2.602 14.659 1.00 7.84 297 PRO B O 1
ATOM 5363 N N . ASN B 1 299 ? -6.334 4.674 14.273 1.00 7.49 298 ASN B N 1
ATOM 5364 C CA . ASN B 1 299 ? -5.556 4.786 15.507 1.00 7.59 298 ASN B CA 1
ATOM 5365 C C . ASN B 1 299 ? -5.537 6.222 15.996 1.00 7.30 298 ASN B C 1
ATOM 5366 O O . ASN B 1 299 ? -5.885 7.145 15.254 1.00 8.44 298 ASN B O 1
ATOM 5371 N N . THR B 1 300 ? -5.085 6.406 17.236 1.00 6.96 299 THR B N 1
ATOM 5372 C CA . THR B 1 300 ? -5.070 7.732 17.863 1.00 8.57 299 THR B CA 1
ATOM 5373 C C . THR B 1 300 ? -3.796 8.552 17.631 1.00 7.01 299 THR B C 1
ATOM 5374 O O . THR B 1 300 ? -3.869 9.771 17.692 1.00 8.02 299 THR B O 1
ATOM 5378 N N . ASP B 1 301 ? -2.647 7.886 17.428 1.00 7.51 300 ASP B N 1
ATOM 5379 C CA . ASP B 1 301 ? -1.331 8.521 17.184 1.00 7.92 300 ASP B CA 1
ATOM 5380 C C . ASP B 1 301 ? -0.791 9.231 18.423 1.00 8.79 300 ASP B C 1
ATOM 5381 O O . ASP B 1 301 ? 0.183 8.786 19.019 1.00 10.41 300 ASP B O 1
ATOM 5386 N N . ASP B 1 302 ? -1.411 10.347 18.800 1.00 7.90 301 ASP B N 1
ATOM 5387 C CA . ASP B 1 302 ? -1.006 11.103 19.988 1.00 8.27 301 ASP B CA 1
ATOM 5388 C C . ASP B 1 302 ? -2.269 11.425 20.774 1.00 9.09 301 ASP B C 1
ATOM 5389 O O . ASP B 1 302 ? -2.753 12.564 20.745 1.00 10.18 301 ASP B O 1
ATOM 5394 N N . PRO B 1 303 ? -2.828 10.422 21.465 1.00 7.81 302 PRO B N 1
ATOM 5395 C CA . PRO B 1 303 ? -4.196 10.560 21.976 1.00 8.65 302 PRO B CA 1
ATOM 5396 C C . PRO B 1 303 ? -4.414 11.766 22.890 1.00 9.15 302 PRO B C 1
ATOM 5397 O O . PRO B 1 303 ? -5.445 12.424 22.771 1.00 10.87 302 PRO B O 1
ATOM 5401 N N . THR B 1 304 ? -3.485 12.057 23.790 1.00 8.19 303 THR B N 1
ATOM 5402 C CA . THR B 1 304 ? -3.739 13.160 24.724 1.00 8.45 303 THR B CA 1
ATOM 5403 C C . THR B 1 304 ? -3.473 14.543 24.132 1.00 10.33 303 THR B C 1
ATOM 5404 O O . THR B 1 304 ? -3.955 15.550 24.657 1.00 12.84 303 THR B O 1
ATOM 5408 N N . LEU B 1 305 ? -2.694 14.588 23.057 1.00 8.37 304 LEU B N 1
ATOM 5409 C CA . LEU B 1 305 ? -2.386 15.846 22.386 1.00 10.75 304 LEU B CA 1
ATOM 5410 C C . LEU B 1 305 ? -3.360 16.153 21.242 1.00 8.62 304 LEU B C 1
ATOM 5411 O O . LEU B 1 305 ? -3.690 17.310 20.989 1.00 11.28 304 LEU B O 1
ATOM 5416 N N . HIS B 1 306 ? -3.823 15.109 20.560 1.00 8.85 305 HIS B N 1
ATOM 5417 C CA . HIS B 1 306 ? -4.861 15.243 19.537 1.00 8.73 305 HIS B CA 1
ATOM 5418 C C . HIS B 1 306 ? -6.264 15.286 20.139 1.00 10.64 305 HIS B C 1
ATOM 5419 O O . HIS B 1 306 ? -7.233 15.529 19.422 1.00 10.87 305 HIS B O 1
ATOM 5426 N N . LYS B 1 307 ? -6.370 15.026 21.443 1.00 10.47 306 LYS B N 1
ATOM 5427 C CA . LYS B 1 307 ? -7.656 14.996 22.137 1.00 10.13 306 LYS B CA 1
ATOM 5428 C C . LYS B 1 307 ? -8.603 13.977 21.512 1.00 10.16 306 LYS B C 1
ATOM 5429 O O . LYS B 1 307 ? -9.762 14.272 21.219 1.00 11.18 306 LYS B O 1
ATOM 5435 N N . VAL B 1 308 ? -8.092 12.769 21.317 1.00 9.96 307 VAL B N 1
ATOM 5436 C CA . VAL B 1 308 ? -8.861 11.678 20.742 1.00 9.70 307 VAL B CA 1
ATOM 5437 C C . VAL B 1 308 ? -8.513 10.376 21.464 1.00 9.51 307 VAL B C 1
ATOM 5438 O O . VAL B 1 308 ? -7.336 10.014 21.591 1.00 11.00 307 VAL B O 1
ATOM 5442 N N . ASN B 1 309 ? -9.529 9.686 21.968 1.00 9.70 308 ASN B N 1
ATOM 5443 C CA . ASN B 1 309 ? -9.319 8.371 22.574 1.00 10.23 308 ASN B CA 1
ATOM 5444 C C . ASN B 1 309 ? -9.699 7.278 21.550 1.00 9.46 308 ASN B C 1
ATOM 5445 O O . ASN B 1 309 ? -10.211 7.605 20.481 1.00 9.47 308 ASN B O 1
ATOM 5450 N N . PRO B 1 310 ? -9.426 5.988 21.846 1.00 8.91 309 PRO B N 1
ATOM 5451 C CA . PRO B 1 310 ? -9.674 4.967 20.821 1.00 8.66 309 PRO B CA 1
ATOM 5452 C C . PRO B 1 310 ? -11.133 4.896 20.379 1.00 9.63 309 PRO B C 1
ATOM 5453 O O . PRO B 1 310 ? -11.411 4.722 19.188 1.00 9.69 309 PRO B O 1
ATOM 5457 N N . SER B 1 311 ? -12.059 5.047 21.316 1.00 9.63 310 SER B N 1
ATOM 5458 C CA . SER B 1 311 ? -13.473 5.007 20.960 1.00 9.62 310 SER B CA 1
ATOM 5459 C C . SER B 1 311 ? -13.847 6.129 19.995 1.00 9.45 310 SER B C 1
ATOM 5460 O O . SER B 1 311 ? -14.671 5.940 19.090 1.00 9.67 310 SER B O 1
ATOM 5463 N N . GLU B 1 312 ? -13.243 7.295 20.197 1.00 9.86 311 GLU B N 1
ATOM 5464 C CA . GLU B 1 312 ? -13.467 8.456 19.342 1.00 9.42 311 GLU B CA 1
ATOM 5465 C C . GLU B 1 312 ? -12.846 8.308 17.955 1.00 9.91 311 GLU B C 1
ATOM 5466 O O . GLU B 1 312 ? -13.434 8.746 16.970 1.00 10.15 311 GLU B O 1
ATOM 5472 N N . ALA B 1 313 ? -11.655 7.717 17.874 1.00 9.80 312 ALA B N 1
ATOM 5473 C CA . ALA B 1 313 ? -11.031 7.484 16.573 1.00 10.55 312 ALA B CA 1
ATOM 5474 C C . ALA B 1 313 ? -11.915 6.579 15.715 1.00 9.05 312 ALA B C 1
ATOM 5475 O O . ALA B 1 313 ? -12.124 6.835 14.525 1.00 10.17 312 ALA B O 1
ATOM 5477 N N . TRP B 1 314 ? -12.470 5.540 16.332 1.00 10.25 313 TRP B N 1
ATOM 5478 C CA . TRP B 1 314 ? -13.394 4.652 15.632 1.00 10.16 313 TRP B CA 1
ATOM 5479 C C . TRP B 1 314 ? -14.681 5.378 15.239 1.00 9.74 313 TRP B C 1
ATOM 5480 O O . TRP B 1 314 ? -15.149 5.254 14.103 1.00 9.72 313 TRP B O 1
ATOM 5491 N N . GLU B 1 315 ? -15.214 6.172 16.165 1.00 10.24 314 GLU B N 1
ATOM 5492 C CA . GLU B 1 315 ? -16.404 6.978 15.887 1.00 10.60 314 GLU B CA 1
ATOM 5493 C C . GLU B 1 315 ? -16.216 7.870 14.655 1.00 10.07 314 GLU B C 1
ATOM 5494 O O . GLU B 1 315 ? -17.086 7.916 13.792 1.00 9.88 314 GLU B O 1
ATOM 5500 N N . LEU B 1 316 ? -15.074 8.558 14.574 1.00 9.74 315 LEU B N 1
ATOM 5501 C CA . LEU B 1 316 ? -14.821 9.466 13.451 1.00 9.05 315 LEU B CA 1
ATOM 5502 C C . LEU B 1 316 ? -14.900 8.773 12.096 1.00 9.33 315 LEU B C 1
ATOM 5503 O O . LEU B 1 316 ? -15.378 9.354 11.129 1.00 9.66 315 LEU B O 1
ATOM 5508 N N . MET B 1 317 ? -14.407 7.539 12.015 1.00 10.12 316 MET B N 1
ATOM 5509 C CA . MET B 1 317 ? -14.461 6.798 10.750 1.00 9.18 316 MET B CA 1
ATOM 5510 C C . MET B 1 317 ? -15.904 6.668 10.251 1.00 10.07 316 MET B C 1
ATOM 5511 O O . MET B 1 317 ? -16.169 6.764 9.056 1.00 10.88 316 MET B O 1
ATOM 5516 N N . PHE B 1 318 ? -16.822 6.479 11.195 1.00 9.53 317 PHE B N 1
ATOM 5517 C CA . PHE B 1 318 ? -18.248 6.344 10.929 1.00 11.58 317 PHE B CA 1
ATOM 5518 C C . PHE B 1 318 ? -18.931 7.700 10.733 1.00 10.87 317 PHE B C 1
ATOM 5519 O O . PHE B 1 318 ? -19.638 7.918 9.745 1.00 14.01 317 PHE B O 1
ATOM 5527 N N . SER B 1 319 ? -18.715 8.613 11.674 1.00 10.81 318 SER B N 1
ATOM 5528 C CA . SER B 1 319 ? -19.474 9.864 11.713 1.00 10.76 318 SER B CA 1
ATOM 5529 C C . SER B 1 319 ? -19.078 10.870 10.638 1.00 10.75 318 SER B C 1
ATOM 5530 O O . SER B 1 319 ? -19.940 11.587 10.107 1.00 12.67 318 SER B O 1
ATOM 5533 N N . HIS B 1 320 ? -17.786 10.922 10.327 1.00 10.70 319 HIS B N 1
ATOM 5534 C CA . HIS B 1 320 ? -17.260 11.955 9.439 1.00 12.61 319 HIS B CA 1
ATOM 5535 C C . HIS B 1 320 ? -16.846 11.408 8.092 1.00 12.37 319 HIS B C 1
ATOM 5536 O O . HIS B 1 320 ? -16.998 12.080 7.071 1.00 12.74 319 HIS B O 1
ATOM 5543 N N . PHE B 1 321 ? -16.299 10.198 8.084 1.00 12.17 320 PHE B N 1
ATOM 5544 C CA . PHE B 1 321 ? -15.760 9.648 6.847 1.00 12.81 320 PHE B CA 1
ATOM 5545 C C . PHE B 1 321 ? -16.715 8.722 6.112 1.00 12.26 320 PHE B C 1
ATOM 5546 O O . PHE B 1 321 ? -16.410 8.278 5.006 1.00 14.63 320 PHE B O 1
ATOM 5554 N N . GLY B 1 322 ? -17.877 8.470 6.709 1.00 13.20 321 GLY B N 1
ATOM 5555 C CA . GLY B 1 322 ? -18.925 7.722 6.039 1.00 15.63 321 GLY B CA 1
ATOM 5556 C C . GLY B 1 322 ? -18.702 6.232 5.892 1.00 16.64 321 GLY B C 1
ATOM 5557 O O . GLY B 1 322 ? -19.402 5.578 5.116 1.00 16.89 321 GLY B O 1
ATOM 5558 N N . PHE B 1 323 ? -17.736 5.681 6.619 1.00 13.29 322 PHE B N 1
ATOM 5559 C CA . PHE B 1 323 ? -17.560 4.237 6.600 1.00 11.86 322 PHE B CA 1
ATOM 5560 C C . PHE B 1 323 ? -18.694 3.568 7.379 1.00 14.15 322 PHE B C 1
ATOM 5561 O O . PHE B 1 323 ? -19.131 4.068 8.412 1.00 13.58 322 PHE B O 1
ATOM 5569 N N . THR B 1 324 ? -19.170 2.441 6.872 1.00 11.59 323 THR B N 1
ATOM 5570 C CA . THR B 1 324 ? -20.327 1.768 7.447 1.00 12.19 323 THR B CA 1
ATOM 5571 C C . THR B 1 324 ? -19.914 0.856 8.598 1.00 11.43 323 THR B C 1
ATOM 5572 O O . THR B 1 324 ? -18.722 0.640 8.848 1.00 11.33 323 THR B O 1
ATOM 5576 N N . ILE B 1 325 ? -20.908 0.297 9.280 1.00 11.89 324 ILE B N 1
ATOM 5577 C CA . ILE B 1 325 ? -20.641 -0.683 10.324 1.00 12.31 324 ILE B CA 1
ATOM 5578 C C . ILE B 1 325 ? -19.849 -1.861 9.746 1.00 14.92 324 ILE B C 1
ATOM 5579 O O . ILE B 1 325 ? -18.869 -2.319 10.341 1.00 11.74 324 ILE B O 1
ATOM 5584 N N . ALA B 1 326 ? -20.251 -2.322 8.565 1.00 13.34 325 ALA B N 1
ATOM 5585 C CA . ALA B 1 326 ? -19.554 -3.414 7.897 1.00 12.45 325 ALA B CA 1
ATOM 5586 C C . ALA B 1 326 ? -18.098 -3.047 7.597 1.00 13.35 325 ALA B C 1
ATOM 5587 O O . ALA B 1 326 ? -17.193 -3.881 7.734 1.00 12.74 325 ALA B O 1
ATOM 5589 N N . ASP B 1 327 ? -17.873 -1.802 7.183 1.00 11.21 326 ASP B N 1
ATOM 5590 C CA . ASP B 1 327 ? -16.514 -1.325 6.951 1.00 11.53 326 ASP B CA 1
ATOM 5591 C C . ASP B 1 327 ? -15.707 -1.373 8.241 1.00 12.97 326 ASP B C 1
ATOM 5592 O O . ASP B 1 327 ? -14.549 -1.787 8.249 1.00 10.68 326 ASP B O 1
ATOM 5597 N N . LEU B 1 328 ? -16.319 -0.944 9.339 1.00 11.35 327 LEU B N 1
ATOM 5598 C CA . LEU B 1 328 ? -15.614 -0.962 10.617 1.00 11.14 327 LEU B CA 1
ATOM 5599 C C . LEU B 1 328 ? -15.255 -2.382 11.054 1.00 11.45 327 LEU B C 1
ATOM 5600 O O . LEU B 1 328 ? -14.177 -2.597 11.614 1.00 10.66 327 LEU B O 1
ATOM 5605 N N . LYS B 1 329 ? -16.122 -3.353 10.766 1.00 11.47 328 LYS B N 1
ATOM 5606 C CA . LYS B 1 329 ? -15.787 -4.740 11.064 1.00 10.40 328 LYS B CA 1
ATOM 5607 C C . LYS B 1 329 ? -14.521 -5.152 10.320 1.00 10.46 328 LYS B C 1
ATOM 5608 O O . LYS B 1 329 ? -13.650 -5.823 10.883 1.00 11.69 328 LYS B O 1
ATOM 5614 N N A GLN B 1 330 ? -14.410 -4.749 9.057 0.66 11.26 329 GLN B N 1
ATOM 5615 N N B GLN B 1 330 ? -14.414 -4.741 9.062 0.34 10.91 329 GLN B N 1
ATOM 5616 C CA A GLN B 1 330 ? -13.216 -5.086 8.290 0.66 10.25 329 GLN B CA 1
ATOM 5617 C CA B GLN B 1 330 ? -13.234 -5.069 8.276 0.34 10.51 329 GLN B CA 1
ATOM 5618 C C A GLN B 1 330 ? -11.984 -4.371 8.843 0.66 9.68 329 GLN B C 1
ATOM 5619 C C B GLN B 1 330 ? -11.989 -4.365 8.818 0.34 9.98 329 GLN B C 1
ATOM 5620 O O A GLN B 1 330 ? -10.901 -4.949 8.890 0.66 9.94 329 GLN B O 1
ATOM 5621 O O B GLN B 1 330 ? -10.905 -4.946 8.835 0.34 10.63 329 GLN B O 1
ATOM 5632 N N . PHE B 1 331 ? -12.142 -3.122 9.269 1.00 10.13 330 PHE B N 1
ATOM 5633 C CA . PHE B 1 331 ? -11.021 -2.404 9.876 1.00 8.84 330 PHE B CA 1
ATOM 5634 C C . PHE B 1 331 ? -10.527 -3.160 11.121 1.00 8.50 330 PHE B C 1
ATOM 5635 O O . PHE B 1 331 ? -9.317 -3.243 11.372 1.00 9.16 330 PHE B O 1
ATOM 5643 N N . MET B 1 332 ? -11.452 -3.714 11.902 1.00 11.00 331 MET B N 1
ATOM 5644 C CA . MET B 1 332 ? -11.074 -4.499 13.071 1.00 9.21 331 MET B CA 1
ATOM 5645 C C . MET B 1 332 ? -10.269 -5.737 12.655 1.00 11.62 331 MET B C 1
ATOM 5646 O O . MET B 1 332 ? -9.231 -6.049 13.247 1.00 11.81 331 MET B O 1
ATOM 5651 N N . LEU B 1 333 ? -10.738 -6.426 11.623 1.00 11.81 332 LEU B N 1
ATOM 5652 C CA . LEU B 1 333 ? -10.028 -7.590 11.107 1.00 13.03 332 LEU B CA 1
ATOM 5653 C C . LEU B 1 333 ? -8.655 -7.193 10.562 1.00 11.96 332 LEU B C 1
ATOM 5654 O O . LEU B 1 333 ? -7.687 -7.938 10.714 1.00 11.80 332 LEU B O 1
ATOM 5659 N N . ASN B 1 334 ? -8.567 -6.008 9.961 1.00 9.73 333 ASN B N 1
ATOM 5660 C CA . ASN B 1 334 ? -7.282 -5.507 9.472 1.00 9.97 333 ASN B CA 1
ATOM 5661 C C . ASN B 1 334 ? -6.280 -5.301 10.603 1.00 9.88 333 ASN B C 1
ATOM 5662 O O . ASN B 1 334 ? -5.097 -5.574 10.443 1.00 9.87 333 ASN B O 1
ATOM 5667 N N . GLY B 1 335 ? -6.759 -4.805 11.741 1.00 8.68 334 GLY B N 1
ATOM 5668 C CA . GLY B 1 335 ? -5.922 -4.633 12.919 1.00 8.68 334 GLY B CA 1
ATOM 5669 C C . GLY B 1 335 ? -5.355 -5.944 13.434 1.00 9.27 334 GLY B C 1
ATOM 5670 O O . GLY B 1 335 ? -4.185 -6.024 13.823 1.00 10.94 334 GLY B O 1
ATOM 5671 N N . ILE B 1 336 ? -6.174 -6.987 13.415 1.00 10.51 335 ILE B N 1
ATOM 5672 C CA . ILE B 1 336 ? -5.695 -8.316 13.769 1.00 11.45 335 ILE B CA 1
ATOM 5673 C C . ILE B 1 336 ? -4.623 -8.782 12.781 1.00 10.73 335 ILE B C 1
ATOM 5674 O O . ILE B 1 336 ? -3.554 -9.248 13.196 1.00 11.32 335 ILE B O 1
ATOM 5679 N N . ASP B 1 337 ? -4.897 -8.634 11.482 1.00 11.76 336 ASP B N 1
ATOM 5680 C CA . ASP B 1 337 ? -3.945 -9.042 10.447 1.00 13.06 336 ASP B CA 1
ATOM 5681 C C . ASP B 1 337 ? -2.617 -8.312 10.586 1.00 11.10 336 ASP B C 1
ATOM 5682 O O . ASP B 1 337 ? -1.556 -8.900 10.353 1.00 12.64 336 ASP B O 1
ATOM 5687 N N . GLY B 1 338 ? -2.679 -7.037 10.963 1.00 10.59 337 GLY B N 1
ATOM 5688 C CA . GLY B 1 338 ? -1.489 -6.211 11.012 1.00 10.96 337 GLY B CA 1
ATOM 5689 C C . GLY B 1 338 ? -0.664 -6.348 12.278 1.00 9.59 337 GLY B C 1
ATOM 5690 O O . GLY B 1 338 ? 0.504 -5.954 12.291 1.00 10.30 337 GLY B O 1
ATOM 5691 N N . ALA B 1 339 ? -1.258 -6.920 13.324 1.00 9.90 338 ALA B N 1
ATOM 5692 C CA . ALA B 1 339 ? -0.615 -7.008 14.631 1.00 10.25 338 ALA B CA 1
ATOM 5693 C C . ALA B 1 339 ? 0.624 -7.898 14.607 1.00 10.02 338 ALA B C 1
ATOM 5694 O O . ALA B 1 339 ? 0.717 -8.845 13.816 1.00 11.84 338 ALA B O 1
ATOM 5696 N N . TRP B 1 340 ? 1.563 -7.596 15.498 1.00 9.85 339 TRP B N 1
ATOM 5697 C CA . TRP B 1 340 ? 2.815 -8.323 15.580 1.00 12.05 339 TRP B CA 1
ATOM 5698 C C . TRP B 1 340 ? 2.727 -9.396 16.658 1.00 14.48 339 TRP B C 1
ATOM 5699 O O . TRP B 1 340 ? 3.383 -9.320 17.702 1.00 13.71 339 TRP B O 1
ATOM 5710 N N . VAL B 1 341 ? 1.879 -10.385 16.389 1.00 12.35 340 VAL B N 1
ATOM 5711 C CA . VAL B 1 341 ? 1.689 -11.538 17.265 1.00 13.09 340 VAL B CA 1
ATOM 5712 C C . VAL B 1 341 ? 1.669 -12.768 16.368 1.00 15.61 340 VAL B C 1
ATOM 5713 O O . VAL B 1 341 ? 1.600 -12.635 15.143 1.00 15.51 340 VAL B O 1
ATOM 5717 N N . ASP B 1 342 ? 1.712 -13.959 16.958 1.00 16.36 341 ASP B N 1
ATOM 5718 C CA . ASP B 1 342 ? 1.751 -15.175 16.141 1.00 15.23 341 ASP B CA 1
ATOM 5719 C C . ASP B 1 342 ? 0.409 -15.513 15.484 1.00 17.79 341 ASP B C 1
ATOM 5720 O O . ASP B 1 342 ? -0.628 -14.928 15.822 1.00 16.02 341 ASP B O 1
ATOM 5725 N N . ASP B 1 343 ? 0.435 -16.447 14.536 1.00 19.72 342 ASP B N 1
ATOM 5726 C CA . ASP B 1 343 ? -0.763 -16.816 13.784 1.00 19.31 342 ASP B CA 1
ATOM 5727 C C . ASP B 1 343 ? -1.863 -17.427 14.655 1.00 21.70 342 ASP B C 1
ATOM 5728 O O . ASP B 1 343 ? -3.048 -17.166 14.442 1.00 17.70 342 ASP B O 1
ATOM 5733 N N . ASP B 1 344 ? -1.479 -18.233 15.636 1.00 17.08 343 ASP B N 1
ATOM 5734 C CA . ASP B 1 344 ? -2.465 -18.792 16.554 1.00 20.38 343 ASP B CA 1
ATOM 5735 C C . ASP B 1 344 ? -3.212 -17.688 17.311 1.00 19.99 343 ASP B C 1
ATOM 5736 O O . ASP B 1 344 ? -4.423 -17.780 17.525 1.00 17.54 343 ASP B O 1
ATOM 5741 N N . THR B 1 345 ? -2.493 -16.638 17.699 1.00 17.45 344 THR B N 1
ATOM 5742 C CA . THR B 1 345 ? -3.113 -15.529 18.408 1.00 16.52 344 THR B CA 1
ATOM 5743 C C . THR B 1 345 ? -4.082 -14.791 17.499 1.00 17.57 344 THR B C 1
ATOM 5744 O O . THR B 1 345 ? -5.208 -14.485 17.899 1.00 14.23 344 THR B O 1
ATOM 5748 N N . LYS B 1 346 ? -3.660 -14.521 16.268 1.00 14.25 345 LYS B N 1
ATOM 5749 C CA . LYS B 1 346 ? -4.551 -13.867 15.316 1.00 14.89 345 LYS B CA 1
ATOM 5750 C C . LYS B 1 346 ? -5.810 -14.688 15.070 1.00 16.12 345 LYS B C 1
ATOM 5751 O O . LYS B 1 346 ? -6.904 -14.133 15.010 1.00 14.40 345 LYS B O 1
ATOM 5757 N N . ALA B 1 347 ? -5.653 -16.003 14.934 1.00 14.77 346 ALA B N 1
ATOM 5758 C CA . ALA B 1 347 ? -6.786 -16.883 14.678 1.00 14.55 346 ALA B CA 1
ATOM 5759 C C . ALA B 1 347 ? -7.772 -16.821 15.841 1.00 17.55 346 ALA B C 1
ATOM 5760 O O . ALA B 1 347 ? -8.977 -16.746 15.630 1.00 15.53 346 ALA B O 1
ATOM 5762 N N . ALA B 1 348 ? -7.253 -16.823 17.066 1.00 15.31 347 ALA B N 1
ATOM 5763 C CA . ALA B 1 348 ? -8.110 -16.747 18.248 1.00 16.70 347 ALA B CA 1
ATOM 5764 C C . ALA B 1 348 ? -8.845 -15.403 18.308 1.00 14.15 347 ALA B C 1
ATOM 5765 O O . ALA B 1 348 ? -10.029 -15.359 18.629 1.00 14.24 347 ALA B O 1
ATOM 5767 N N . TRP B 1 349 ? -8.151 -14.315 17.994 1.00 14.02 348 TRP B N 1
ATOM 5768 C CA . TRP B 1 349 ? -8.804 -13.013 17.960 1.00 12.99 348 TRP B CA 1
ATOM 5769 C C . TRP B 1 349 ? -9.921 -12.955 16.922 1.00 13.11 348 TRP B C 1
ATOM 5770 O O . TRP B 1 349 ? -10.999 -12.426 17.191 1.00 13.18 348 TRP B O 1
ATOM 5781 N N . ARG B 1 350 ? -9.673 -13.489 15.730 1.00 13.20 349 ARG B N 1
ATOM 5782 C CA . ARG B 1 350 ? -10.704 -13.470 14.693 1.00 14.24 349 ARG B CA 1
ATOM 5783 C C . ARG B 1 350 ? -11.913 -14.266 15.155 1.00 13.86 349 ARG B C 1
ATOM 5784 O O . ARG B 1 350 ? -13.052 -13.833 14.999 1.00 16.43 349 ARG B O 1
ATOM 5792 N N . ALA B 1 351 ? -11.650 -15.429 15.738 1.00 14.19 350 ALA B N 1
ATOM 5793 C CA . ALA B 1 351 ? -12.707 -16.333 16.170 1.00 15.08 350 ALA B CA 1
ATOM 5794 C C . ALA B 1 351 ? -13.553 -15.754 17.307 1.00 14.58 350 ALA B C 1
ATOM 5795 O O . ALA B 1 351 ? -14.747 -16.027 17.396 1.00 15.59 350 ALA B O 1
ATOM 5797 N N . ALA B 1 352 ? -12.934 -14.969 18.177 1.00 14.50 351 ALA B N 1
ATOM 5798 C CA . ALA B 1 352 ? -13.651 -14.371 19.303 1.00 14.44 351 ALA B CA 1
ATOM 5799 C C . ALA B 1 352 ? -14.259 -12.996 18.981 1.00 13.55 351 ALA B C 1
ATOM 5800 O O . ALA B 1 352 ? -15.414 -12.728 19.316 1.00 14.71 351 ALA B O 1
ATOM 5802 N N . TRP B 1 353 ? -13.497 -12.130 18.327 1.00 13.08 352 TRP B N 1
ATOM 5803 C CA . TRP B 1 353 ? -13.932 -10.746 18.177 1.00 14.01 352 TRP B CA 1
ATOM 5804 C C . TRP B 1 353 ? -14.954 -10.536 17.073 1.00 14.45 352 TRP B C 1
ATOM 5805 O O . TRP B 1 353 ? -15.760 -9.610 17.152 1.00 13.95 352 TRP B O 1
ATOM 5816 N N . ALA B 1 354 ? -14.917 -11.365 16.035 1.00 14.31 353 ALA B N 1
ATOM 5817 C CA . ALA B 1 354 ? -15.918 -11.232 14.980 1.00 16.38 353 ALA B CA 1
ATOM 5818 C C . ALA B 1 354 ? -17.349 -11.467 15.493 1.00 15.31 353 ALA B C 1
ATOM 5819 O O . ALA B 1 354 ? -18.221 -10.627 15.261 1.00 15.47 353 ALA B O 1
ATOM 5821 N N . PRO B 1 355 ? -17.593 -12.588 16.206 1.00 14.83 354 PRO B N 1
ATOM 5822 C CA . PRO B 1 355 ? -18.935 -12.750 16.780 1.00 16.66 354 PRO B CA 1
ATOM 5823 C C . PRO B 1 355 ? -19.260 -11.669 17.808 1.00 16.52 354 PRO B C 1
ATOM 5824 O O . PRO B 1 355 ? -20.416 -11.251 17.904 1.00 16.86 354 PRO B O 1
ATOM 5828 N N . GLU B 1 356 ? -18.264 -11.231 18.569 1.00 14.46 355 GLU B N 1
ATOM 5829 C CA . GLU B 1 356 ? -18.475 -10.185 19.561 1.00 14.25 355 GLU B CA 1
ATOM 5830 C C . GLU B 1 356 ? -18.920 -8.899 18.866 1.00 16.03 355 GLU B C 1
ATOM 5831 O O . GLU B 1 356 ? -19.869 -8.252 19.306 1.00 14.64 355 GLU B O 1
ATOM 5837 N N . PHE B 1 357 ? -18.234 -8.541 17.784 1.00 13.84 356 PHE B N 1
ATOM 5838 C CA . PHE B 1 357 ? -18.622 -7.396 16.965 1.00 13.90 356 PHE B CA 1
ATOM 5839 C C . PHE B 1 357 ? -20.067 -7.556 16.484 1.00 16.63 356 PHE B C 1
ATOM 5840 O O . PHE B 1 357 ? -20.859 -6.617 16.580 1.00 14.96 356 PHE B O 1
ATOM 5848 N N . ASP B 1 358 ? -20.394 -8.733 15.955 1.00 15.10 357 ASP B N 1
ATOM 5849 C CA . ASP B 1 358 ? -21.723 -8.967 15.393 1.00 17.14 357 ASP B CA 1
ATOM 5850 C C . ASP B 1 358 ? -22.822 -8.716 16.413 1.00 18.32 357 ASP B C 1
ATOM 5851 O O . ASP B 1 358 ? -23.856 -8.144 16.080 1.00 19.87 357 ASP B O 1
ATOM 5856 N N . MET B 1 359 ? -22.601 -9.144 17.655 1.00 17.10 358 MET B N 1
ATOM 5857 C CA . MET B 1 359 ? -23.588 -8.910 18.705 1.00 18.85 358 MET B CA 1
ATOM 5858 C C . MET B 1 359 ? -23.724 -7.433 19.029 1.00 16.52 358 MET B C 1
ATOM 5859 O O . MET B 1 359 ? -24.832 -6.937 19.212 1.00 18.28 358 MET B O 1
ATOM 5864 N N . LEU B 1 360 ? -22.599 -6.729 19.104 1.00 15.73 359 LEU B N 1
ATOM 5865 C CA . LEU B 1 360 ? -22.643 -5.300 19.391 1.00 15.62 359 LEU B CA 1
ATOM 5866 C C . LEU B 1 360 ? -23.349 -4.542 18.271 1.00 17.44 359 LEU B C 1
ATOM 5867 O O . LEU B 1 360 ? -24.091 -3.595 18.531 1.00 17.22 359 LEU B O 1
ATOM 5872 N N . ALA B 1 361 ? -23.115 -4.966 17.031 1.00 15.99 360 ALA B N 1
ATOM 5873 C CA . ALA B 1 361 ? -23.740 -4.334 15.875 1.00 16.50 360 ALA B CA 1
ATOM 5874 C C . ALA B 1 361 ? -25.243 -4.571 15.890 1.00 18.21 360 ALA B C 1
ATOM 5875 O O . ALA B 1 361 ? -26.023 -3.664 15.597 1.00 19.55 360 ALA B O 1
ATOM 5877 N N . ASP B 1 362 ? -25.656 -5.791 16.229 1.00 17.82 361 ASP B N 1
ATOM 5878 C CA . ASP B 1 362 ? -27.085 -6.097 16.279 1.00 20.77 361 ASP B CA 1
ATOM 5879 C C . ASP B 1 362 ? -27.737 -5.304 17.403 1.00 19.19 361 ASP B C 1
ATOM 5880 O O . ASP B 1 362 ? -28.865 -4.837 17.269 1.00 20.50 361 ASP B O 1
ATOM 5885 N N . THR B 1 363 ? -27.004 -5.141 18.502 1.00 18.54 362 THR B N 1
ATOM 5886 C CA . THR B 1 363 ? -27.492 -4.399 19.662 1.00 21.35 362 THR B CA 1
ATOM 5887 C C . THR B 1 363 ? -27.617 -2.898 19.373 1.00 23.05 362 THR B C 1
ATOM 5888 O O . THR B 1 363 ? -28.576 -2.255 19.808 1.00 25.53 362 THR B O 1
ATOM 5892 N N . LEU B 1 364 ? -26.668 -2.348 18.621 1.00 19.77 363 LEU B N 1
ATOM 5893 C CA . LEU B 1 364 ? -26.776 -0.966 18.150 1.00 18.97 363 LEU B CA 1
ATOM 5894 C C . LEU B 1 364 ? -28.045 -0.761 17.317 1.00 20.79 363 LEU B C 1
ATOM 5895 O O . LEU B 1 364 ? -28.779 0.207 17.514 1.00 23.06 363 LEU B O 1
ATOM 5900 N N . ALA B 1 365 ? -28.297 -1.673 16.380 1.00 20.03 364 ALA B N 1
ATOM 5901 C CA . ALA B 1 365 ? -29.487 -1.601 15.536 1.00 25.01 364 ALA B CA 1
ATOM 5902 C C . ALA B 1 365 ? -30.763 -1.653 16.367 1.00 27.01 364 ALA B C 1
ATOM 5903 O O . ALA B 1 365 ? -31.726 -0.939 16.083 1.00 28.01 364 ALA B O 1
ATOM 5905 N N . ALA B 1 366 ? -30.767 -2.501 17.391 1.00 24.32 365 ALA B N 1
ATOM 5906 C CA . ALA B 1 366 ? -31.932 -2.648 18.260 1.00 25.70 365 ALA B CA 1
ATOM 5907 C C . ALA B 1 366 ? -32.099 -1.435 19.170 1.00 31.90 365 ALA B C 1
ATOM 5908 O O . ALA B 1 366 ? -33.206 -0.911 19.318 1.00 33.15 365 ALA B O 1
ATOM 5910 N N . ASP B 1 367 ? -30.996 -1.001 19.781 1.00 38.22 366 ASP B N 1
ATOM 5911 C CA . ASP B 1 367 ? -30.981 0.201 20.612 1.00 33.16 366 ASP B CA 1
ATOM 5912 C C . ASP B 1 367 ? -31.533 1.410 19.864 1.00 35.41 366 ASP B C 1
ATOM 5913 O O . ASP B 1 367 ? -32.075 2.333 20.473 1.00 39.56 366 ASP B O 1
#

Sequence (733 aa):
GTPGNVPAARTGIEITAAHRAFFHALLPKVVELHCHLLGAVRHDTFVALAQRSGAPIERAEIDAFYARGEKPVGVLHVLRALDRYLLTRPDDLRRIAYEYLEDAAAHNVRHAEFFWNPTGTVRVSGIPYADAQAAIVTGMRDAARDFGIGARLIPSSIDREQDPDEAVAIVDWMKANRADEVAGIGIDYRENDRPPELFWKAYRDARAAGFRTTAHAGEFGMPWRRNVETAVDLLHVDRVDHGYTIIVDNPELCARYAERGIVFTVVPTNSYYLRTLPPDQWAERHPMMRKMPGLGLKIHPNTDDPTLHKVNPSEAWELMFSHFGFTIADLKQFMLNGIDGAWVDDDTKAAWRAAWAPEEFDMLADTLAADKLAAAGTPGNNVPAARTGIEITAAHRAFFHALPKVVELHCHLLGAVRHDTFVALAQRSGAPIERAEIDDAFYARGEKPVVGVLHVLRALDRYLLTRPDDLRRIAYEYLEDAAAHNVRHAEFFWNPTGTVRVSGIPYADAQAAIVTGMRDAARDFGIGARLIPSIDREQDPDEAVAIVDWMKANRADEVAGIGIDYRENDRPPELFWKAYRDARAAGFRTTAHAGEFGMPWRNVETAVDLLHVDRVDHGYTIIVDNPELCARYAERGIVFTVVPTNSYYLRTLPPDQWAERRHPMMRKMPGLGLKIHPNTDDPTLHKVNPSEAWELMFSHFGFTIADLKQQFMLNGIDGAWVDDDTKAAWRAAWAPEFDMLADTLAAD

InterPro domains:
  IPR001365 Adenosine deaminase domain [PF00962] (29-347)
  IPR006330 Adenosine/adenine deaminase [PTHR43114] (20-347)
  IPR006330 Adenosine/adenine deaminase [TIGR01430] (28-348)
  IPR032466 Metal-dependent hydrolase [SSF51556] (15-364)

Solvent-accessible surface area: 28433 Å² total; per-residue (Å²): 131,35,20,3,69,5,29,73,41,184,58,69,55,136,29,58,80,11,12,127,54,6,1,72,35,0,0,2,6,5,0,0,0,14,0,10,0,3,3,71,50,106,5,0,14,36,3,5,131,114,39,62,13,91,18,97,132,71,68,3,64,76,34,21,66,10,42,143,131,7,104,31,13,60,63,0,6,36,5,0,6,63,73,0,2,64,138,48,73,4,0,60,83,2,0,48,20,6,0,60,54,2,22,63,33,47,4,84,4,0,0,0,3,3,12,0,7,3,2,26,126,52,24,54,6,78,7,50,71,0,9,58,12,0,8,60,0,5,134,30,0,47,168,65,6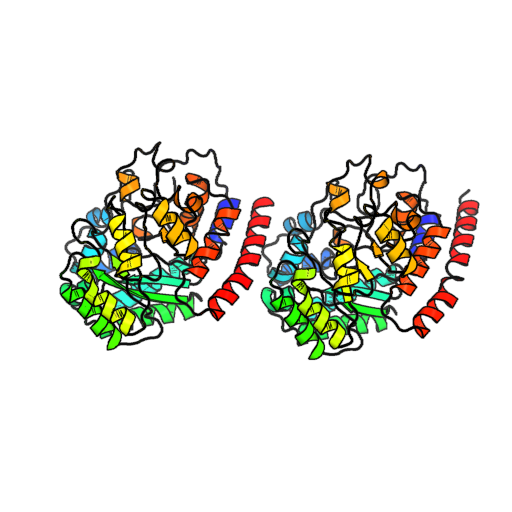9,64,2,28,10,64,0,0,0,0,2,5,0,62,26,79,33,103,29,1,23,18,0,0,70,47,2,86,84,37,150,27,137,31,9,19,0,0,0,1,5,9,119,2,30,124,66,46,0,74,62,1,131,86,1,2,126,20,0,113,92,16,69,22,88,0,0,0,8,0,0,19,39,36,38,72,85,162,10,0,66,22,0,1,64,92,5,90,8,66,2,0,0,1,0,0,11,0,27,99,13,73,121,13,0,62,160,1,30,155,130,28,20,6,0,0,0,0,0,0,2,12,51,18,8,74,73,34,65,78,78,74,1,20,100,132,0,15,0,72,87,0,37,79,56,42,7,69,0,1,1,3,0,9,10,17,36,3,4,89,3,45,13,11,50,0,4,12,0,0,24,3,10,2,44,17,75,41,69,47,0,50,95,5,5,36,12,0,0,39,8,1,7,9,90,114,116,45,31,53,59,42,89,74,57,9,20,72,59,4,66,140,39,28,107,66,14,61,58,52,102,142,87,91,115,131,41,19,4,58,6,23,76,40,177,59,72,58,132,31,62,81,23,32,130,59,7,2,74,32,0,0,1,5,5,0,0,0,14,0,11,0,3,2,72,67,110,5,0,38,43,3,3,137,99,55,61,17,93,23,120,176,63,85,7,62,62,31,15,62,12,33,134,99,2,96,35,12,56,92,0,5,68,12,0,8,145,89,0,2,64,128,51,76,3,0,60,80,2,0,47,21,6,0,59,54,2,21,61,33,46,4,84,5,0,0,0,3,2,12,0,7,4,1,26,129,61,21,56,5,77,6,50,68,0,8,59,13,0,8,61,0,6,134,32,0,47,171,66,68,66,2,26,9,64,0,0,0,0,1,4,0,69,63,79,37,105,42,1,23,19,0,0,72,50,2,87,83,40,148,28,138,30,10,18,0,0,0,1,4,9,119,2,35,126,64,47,0,66,64,0,129,89,1,0,103,22,0,85,92,23,67,20,88,0,0,0,9,0,0,20,43,35,38,72,86,155,8,0,65,20,0,1,61,88,1,102,9,73,1,0,0,0,0,0,12,0,25,99,16,69,112,14,0,61,161,1,31,158,128,28,19,4,0,0,0,0,0,0,2,12,55,20,5,83,69,16,47,79,76,63,2,18,104,114,0,12,0,103,100,0,40,78,53,44,7,70,0,1,2,4,0,8,9,17,35,3,5,92,4,46,12,11,48,0,5,14,0,0,26,2,10,6,43,19,74,42,69,50,0,48,95,6,4,36,11,0,0,40,7,2,6,10,91,113,119,43,30,51,58,41,92,55,56,8,21,22,29,3,53,28,32,22,85,67,23,90,89,105

Secondary structure (DSSP, 8-state):
--GGGPPPP-S-PPP-HHHHHHHHHS-EEE--BBGGG---HHHHHHHHHHHT-S--TTHHHHHH---SSPPPSHHHHHHIIIII--SHHHHHHHHHHHHHHHHTTTEEEEEEEE-HHIIIIII---HHHHHHHHHHHHHHHHHHH--EEEEEEEEETTS-HHHHHHHHHHHHHT--TTB-EEEEES--TT--GGGGHHHHHHHHHTT-EEEEEES-TT--HHHHHHHHHTS--SEEEE-GGGGG-HHHHHHHHHHT-EEEE-TT-HHHHHHS-TTTHHHH-GGGGTGGGT-EEEE--BSHHHHT--HHHHHHHHHHTS---HHHHHHHHHHHHHHSSS-HHHHHHHHHHHHHHHHHHHHHHHHHHHHH-/--GGGPPPPSS-----HHHHHHHHHS-EEE--BBGGGS--HHHHHHHHHHHT-S--HHHHHHHT---SSPPPSHHHHHHIIIII--SHHHHHHHHHHHHHHHHTTTEEEEEEEE-HHIIIIII---HHHHHHHHHHHHHHHHHHH--EEEEEEEEETTS-HHHHHHHHHHHHHT--TTB-EEEEES--TT--GGGGHHHHHHHHHTT-EEEEEES-TT--THHHHHHHHTS--SEEEE-GGGGG-HHHHHHHHHTT-EEEE-TT-HHHHHHS-TTTHHHH-HHHHTGGGT-EEEE--BSHHHHT--HHHHHHHHHHTT---HHHHHHHHHHHHHHSSS-HHHHHHHHHHHHHHHHHHHHHHHH-

Foldseek 3Di:
DAFLQAFAAPPPDDQDPLNLVLLLLAAFAFEFAALLLQAALVLQVVQCVVQVQPADPVNSVVLQDRDQLGDDNVVSSLSCLQTRPQFLLSLLVSLLVSLVQQLSSNHQEYEYEDAVCSNCVRSVDDLQSNVVSNVNSQVVNCVVRVHHYAYAHEAALVDQLVVLLVVLVSCLVRPDPRHAYYEYDDDPPPRAPVSNLVSLVSGVVSVHAYEYEACPLVPALVSVVCCCPRSVHQAYEASQNCLVPLVVLVVVLVVQHEYEHELLRSSLSNPPDSVCSLPPRSVLCSVVSNHQYAYHHNSCSSSNHHSSSRLVCCVRRSPADLVNSLSNRLSSLVSDRDDPVVSVVCCVPSSVVSVVSVVVSVVVVVVVD/DAFLLAFAFPPPDDCDPLNLVLLLLAAFAFEFAALLLQAALVLQVVQQVVQVNPADPVRSVLLQDRDLLGDDNVVSSLSCLARGDQALLSLLVSLLVSLVQQLSSNHQEYEYEDEVLSNCVRSVDDLQSNVVSSVNSQVVNCVPRVHHYAYAHEAELVDALVSLLVVLVSCVVRPDPRHAYYEYDDDPPPRAPVSNLVSLVSGVVVVHAYEYEACALNHALVSVCCCCPRSVHQAYEASQNCLVPLVVLLVVLVVQHEYEHELLRSNLSNPPDSVCSLVPRSVLCSVVSNHQYAYHHNSCSRSNHHSSSRLVCCVRHNPQDLVSSLSNRLSSLVSDRDDPVVSVVCCVPSSVVSVVSVVSSVVD

Organism: Burkholderia ambifaria (strain ATCC BAA-244 / DSM 16087 / CCUG 44356 / LMG 19182 / AMMD) (NCBI:txid339670)

Nearest PDB structures (foldseek):
  4gxw-assembly2_B  TM=1.002E+00  e=4.781E-65  Burkholderia ambifaria AMMD
  6n91-assembly1_B  TM=9.119E-01  e=2.279E-22  Vibrio cholerae O1 biovar El Tor str. N16961
  6n9m-assembly1_A  TM=8.972E-01  e=5.545E-21  Salmonella enterica subsp. enterica serovar Typhimurium str. LT2
  3ewd-assembly1_A  TM=8.835E-01  e=1.317E-17  Plasmodium vivax
  8qch-assembly10_H-3  TM=7.971E-01  e=8.849E-17  Homo sapiens

B-factor: mean 16.82, std 9.95, range [6.11, 81.17]

Radius of gyration: 31.64 Å; Cα contacts (8 Å, |Δi|>4): 1353; chains: 2; bounding box: 98×81×50 Å

CATH classification: 3.20.20.140